Protein AF-0000000078077604 (afdb_homodimer)

Radius of gyration: 23.92 Å; Cα contacts (8 Å, |Δi|>4): 1154; chains: 2; bounding box: 49×70×61 Å

Secondary structure (DSSP, 8-state):
---EEEPPP-GGGG-S---------EEEEETTEEEEEE-PPTT---S-EEEEE--TT-SSHHHHHHHHHHHHTT-EEEEE-TTTT--HHHH-SSTTT-TT--HHHHHHHHHHHHHHHHHHHHHHHHHHH--STT--EEEEEEGGGHHHHHHHTSTT--EEEEEEES--SEEHHHHHT--S-EEEEEESS-TTS-HHHHHHHHHHHHHTT--EEEEEESS--TTTTTS--TTSHHHHHHHHHHHHHHHHHHHHHHS--/---EEEPPP-GGGG-S---------EEEEETTEEEEEE-PPTT---S-EEEEE--TT-SSHHHHHHHHHHHHTT-EEEEE-TTTT--HHHH-SSTTT-TT--HHHHHHHHHHHHHHHHHHHHHHHHHHH--STT--EEEEEEGGGHHHHHHHTSTT--EEEEEEES--SEEHHHHHT--S-EEEEEESS-TTS-HHHHHHHHHHHHHTT--EEEEEESS--TTTTTS--TTSHHHHHHHHHHHHHHHHHHHHHHS--

InterPro domains:
  IPR002925 Dienelactone hydrolase [PF01738] (33-251)
  IPR029058 Alpha/Beta hydrolase fold [G3DSA:3.40.50.1820] (26-252)
  IPR029058 Alpha/Beta hydrolase fold [SSF53474] (32-252)

Structure (mmCIF, N/CA/C/O backbone):
data_AF-0000000078077604-model_v1
#
loop_
_entity.id
_entity.type
_entity.pdbx_description
1 polymer 'Hydrolase tropI'
#
loop_
_atom_site.group_PDB
_atom_site.id
_atom_site.type_symbol
_atom_site.label_atom_id
_atom_site.label_alt_id
_atom_site.label_comp_id
_atom_site.label_asym_id
_atom_site.label_entity_id
_atom_site.label_seq_id
_atom_site.pdbx_PDB_ins_code
_atom_site.Cartn_x
_atom_site.Cartn_y
_atom_site.Cartn_z
_atom_site.occupancy
_atom_site.B_iso_or_equiv
_atom_site.auth_seq_id
_atom_site.auth_comp_id
_atom_site.auth_asym_id
_atom_site.auth_atom_id
_atom_site.pdbx_PDB_model_num
ATOM 1 N N . MET A 1 1 ? -3.938 4.938 31.797 1 74.88 1 MET A N 1
ATOM 2 C CA . MET A 1 1 ? -2.961 5.715 31.031 1 74.88 1 MET A CA 1
ATOM 3 C C . MET A 1 1 ? -3.166 5.535 29.531 1 74.88 1 MET A C 1
ATOM 5 O O . MET A 1 1 ? -3.479 4.434 29.078 1 74.88 1 MET A O 1
ATOM 9 N N . ASP A 1 2 ? -3.197 6.633 28.812 1 85.81 2 ASP A N 1
ATOM 10 C CA . ASP A 1 2 ? -3.375 6.609 27.359 1 85.81 2 ASP A CA 1
ATOM 11 C C . ASP A 1 2 ? -2.219 5.883 26.688 1 85.81 2 ASP A C 1
ATOM 13 O O . ASP A 1 2 ? -1.064 6.305 26.797 1 85.81 2 ASP A O 1
ATOM 17 N N . LYS A 1 3 ? -2.518 4.719 26.031 1 89.12 3 LYS A N 1
ATOM 18 C CA . LYS A 1 3 ? -1.461 3.914 25.422 1 89.12 3 LYS A CA 1
ATOM 19 C C . LYS A 1 3 ? -0.874 4.613 24.203 1 89.12 3 LYS A C 1
ATOM 21 O O . LYS A 1 3 ? -1.612 5.066 23.328 1 89.12 3 LYS A O 1
ATOM 26 N N . VAL A 1 4 ? 0.49 4.754 24.203 1 92.44 4 VAL A N 1
ATOM 27 C CA . VAL A 1 4 ? 1.219 5.438 23.141 1 92.44 4 VAL A CA 1
ATOM 28 C C . VAL A 1 4 ? 1.353 4.512 21.938 1 92.44 4 VAL A C 1
ATOM 30 O O . VAL A 1 4 ? 1.828 3.383 22.062 1 92.44 4 VAL A O 1
ATOM 33 N N . LEU A 1 5 ? 0.914 4.941 20.812 1 94.38 5 LEU A N 1
ATOM 34 C CA . LEU A 1 5 ? 1.009 4.16 19.594 1 94.38 5 LEU A CA 1
ATOM 35 C C . LEU A 1 5 ? 2.229 4.578 18.781 1 94.38 5 LEU A C 1
ATOM 37 O O . LEU A 1 5 ? 2.824 3.754 18.078 1 94.38 5 LEU A O 1
ATOM 41 N N . ALA A 1 6 ? 2.492 5.82 18.828 1 94.69 6 ALA A N 1
ATOM 42 C CA . ALA A 1 6 ? 3.729 6.336 18.25 1 94.69 6 ALA A CA 1
ATOM 43 C C . ALA A 1 6 ? 4.473 7.227 19.234 1 94.69 6 ALA A C 1
ATOM 45 O O . ALA A 1 6 ? 3.889 8.141 19.828 1 94.69 6 ALA A O 1
ATOM 46 N N . LYS A 1 7 ? 5.711 6.992 19.5 1 91.25 7 LYS A N 1
ATOM 47 C CA . LYS A 1 7 ? 6.531 7.668 20.5 1 91.25 7 LYS A CA 1
ATOM 48 C C . LYS A 1 7 ? 6.797 9.117 20.109 1 91.25 7 LYS A C 1
ATOM 50 O O . LYS A 1 7 ? 6.609 9.5 18.953 1 91.25 7 LYS A O 1
ATOM 55 N N . PRO A 1 8 ? 7.16 9.898 21.125 1 88.06 8 PRO A N 1
ATOM 56 C CA . PRO A 1 8 ? 7.578 11.266 20.797 1 88.06 8 PRO A CA 1
ATOM 57 C C . PRO A 1 8 ? 8.695 11.32 19.766 1 88.06 8 PRO A C 1
ATOM 59 O O . PRO A 1 8 ? 9.547 10.43 19.719 1 88.06 8 PRO A O 1
ATOM 62 N N . ALA A 1 9 ? 8.562 12.305 18.984 1 87.19 9 ALA A N 1
ATOM 63 C CA . ALA A 1 9 ? 9.609 12.492 17.984 1 87.19 9 ALA A CA 1
ATOM 64 C C . ALA A 1 9 ? 10.992 12.438 18.641 1 87.19 9 ALA A C 1
ATOM 66 O O . ALA A 1 9 ? 11.195 12.961 19.734 1 87.19 9 ALA A O 1
ATOM 67 N N . ASP A 1 10 ? 11.883 11.727 18 1 82.81 10 ASP A N 1
ATOM 68 C CA . ASP A 1 10 ? 13.266 11.562 18.453 1 82.81 10 ASP A CA 1
ATOM 69 C C . ASP A 1 10 ? 14.25 11.953 17.359 1 82.81 10 ASP A C 1
ATOM 71 O O . ASP A 1 10 ? 13.859 12.484 16.328 1 82.81 10 ASP 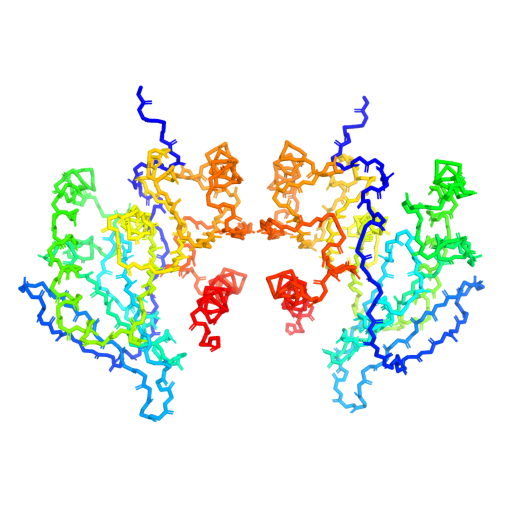A O 1
ATOM 75 N N . LEU A 1 11 ? 15.531 11.797 17.656 1 78.19 11 LEU A N 1
ATOM 76 C CA . LEU A 1 11 ? 16.578 12.273 16.734 1 78.19 11 LEU A CA 1
ATOM 77 C C . LEU A 1 11 ? 16.531 11.508 15.422 1 78.19 11 LEU A C 1
ATOM 79 O O . LEU A 1 11 ? 16.891 12.047 14.375 1 78.19 11 LEU A O 1
ATOM 83 N N . CYS A 1 12 ? 16.016 10.359 15.453 1 76.81 12 CYS A N 1
ATOM 84 C CA . CYS A 1 12 ? 15.977 9.57 14.234 1 76.81 12 CYS A CA 1
ATOM 85 C C . CYS A 1 12 ? 15.023 10.188 13.219 1 76.81 12 CYS A C 1
ATOM 87 O O . CYS A 1 12 ? 15.133 9.93 12.016 1 76.81 12 CYS A O 1
ATOM 89 N N . CYS A 1 13 ? 14.086 11.016 13.75 1 81.44 13 CYS A N 1
ATOM 90 C CA . CYS A 1 13 ? 13.125 11.672 12.867 1 81.44 13 CYS A CA 1
ATOM 91 C C . CYS A 1 13 ? 13.797 12.766 12.039 1 81.44 13 CYS A C 1
ATOM 93 O O . CYS A 1 13 ? 13.227 13.234 11.055 1 81.44 13 CYS A O 1
ATOM 95 N N . LEU A 1 14 ? 14.984 13.031 12.477 1 77.06 14 LEU A N 1
ATOM 96 C CA . LEU A 1 14 ? 15.625 14.195 11.867 1 77.06 14 LEU A CA 1
ATOM 97 C C . LEU A 1 14 ? 16.641 13.766 10.812 1 77.06 14 LEU A C 1
ATOM 99 O O . LEU A 1 14 ? 17.375 14.602 10.266 1 77.06 14 LEU A O 1
ATOM 103 N N . LYS A 1 15 ? 16.578 12.43 10.664 1 77.69 15 LYS A N 1
ATOM 104 C CA . LYS A 1 15 ? 17.406 11.914 9.578 1 77.69 15 LYS A CA 1
ATOM 105 C C . LYS A 1 15 ? 16.734 12.148 8.227 1 77.69 15 LYS A C 1
ATOM 107 O O . LYS A 1 15 ? 15.539 12.422 8.156 1 77.69 15 LYS A O 1
ATOM 112 N N . GLY A 1 16 ? 17.453 12.125 7.137 1 84.62 16 GLY A N 1
ATOM 113 C CA . GLY A 1 16 ? 16.969 12.367 5.785 1 84.62 16 GLY A CA 1
ATOM 114 C C . GLY A 1 16 ? 17.453 13.688 5.215 1 84.62 16 GLY A C 1
ATOM 115 O O . GLY A 1 16 ? 18.188 14.422 5.871 1 84.62 16 GLY A O 1
ATOM 116 N N . GLY A 1 17 ? 17.062 13.969 3.98 1 84.69 17 GLY A N 1
ATOM 117 C CA . GLY A 1 17 ? 17.672 15.133 3.348 1 84.69 17 GLY A CA 1
ATOM 118 C C . GLY A 1 17 ? 16.641 16.109 2.818 1 84.69 17 GLY A C 1
ATOM 119 O O . GLY A 1 17 ? 15.445 15.805 2.76 1 84.69 17 GLY A O 1
ATOM 120 N N . PHE A 1 18 ? 17.109 17.297 2.533 1 88.19 18 PHE A N 1
ATOM 121 C CA . PHE A 1 18 ? 16.328 18.312 1.819 1 88.19 18 PHE A CA 1
ATOM 122 C C . PHE A 1 18 ? 16.391 18.062 0.316 1 88.19 18 PHE A C 1
ATOM 124 O O . PHE A 1 18 ? 17.438 17.703 -0.224 1 88.19 18 PHE A O 1
ATOM 131 N N . HIS A 1 19 ? 15.281 18.203 -0.287 1 90.88 19 HIS A N 1
ATOM 132 C CA . HIS A 1 19 ? 15.172 18.016 -1.729 1 90.88 19 HIS A CA 1
ATOM 133 C C . HIS A 1 19 ? 15.398 19.328 -2.473 1 90.88 19 HIS A C 1
ATOM 135 O O . HIS A 1 19 ? 15.477 20.391 -1.855 1 90.88 19 HIS A O 1
ATOM 141 N N . THR A 1 20 ? 15.586 19.141 -3.787 1 91 20 THR A N 1
ATOM 142 C CA . THR A 1 20 ? 15.773 20.297 -4.637 1 91 20 THR A CA 1
ATOM 143 C C . THR A 1 20 ? 14.586 20.484 -5.582 1 91 20 THR A C 1
ATOM 145 O O . THR A 1 20 ? 13.922 19.5 -5.945 1 91 20 THR A O 1
ATOM 148 N N . GLY A 1 21 ? 14.156 21.672 -5.805 1 92.44 21 GLY A N 1
ATOM 149 C CA . GLY A 1 21 ? 13.062 22.031 -6.695 1 92.44 21 GLY A CA 1
ATOM 150 C C . GLY A 1 21 ? 12.57 23.453 -6.473 1 92.44 21 GLY A C 1
ATOM 151 O O . GLY A 1 21 ? 12.977 24.109 -5.516 1 92.44 21 GLY A O 1
ATOM 152 N N . GLU A 1 22 ? 11.891 23.953 -7.402 1 95.19 22 GLU A N 1
ATOM 153 C CA . GLU A 1 22 ? 11.328 25.297 -7.27 1 95.19 22 GLU A CA 1
ATOM 154 C C . GLU A 1 22 ? 9.875 25.25 -6.789 1 95.19 22 GLU A C 1
ATOM 156 O O . GLU A 1 22 ? 9 24.75 -7.496 1 95.19 22 GLU A O 1
ATOM 161 N N . ALA A 1 23 ? 9.727 25.688 -5.598 1 96.94 23 ALA A N 1
ATOM 162 C CA . ALA A 1 23 ? 8.359 25.781 -5.078 1 96.94 23 ALA A CA 1
ATOM 163 C C . ALA A 1 23 ? 7.539 26.781 -5.867 1 96.94 23 ALA A C 1
ATOM 165 O O . ALA A 1 23 ? 8.039 27.859 -6.238 1 96.94 23 ALA A O 1
ATOM 166 N N . THR A 1 24 ? 6.281 26.469 -6.117 1 97.31 24 THR A N 1
ATOM 167 C CA . THR A 1 24 ? 5.469 27.312 -6.984 1 97.31 24 THR A CA 1
ATOM 168 C C . THR A 1 24 ? 4.359 28 -6.188 1 97.31 24 THR A C 1
ATOM 170 O O . THR A 1 24 ? 3.736 28.938 -6.668 1 97.31 24 THR A O 1
ATOM 173 N N . GLY A 1 25 ? 4.141 27.547 -4.98 1 98.19 25 GLY A N 1
ATOM 174 C CA . GLY A 1 25 ? 3.139 28.188 -4.133 1 98.19 25 GLY A CA 1
ATOM 175 C C . GLY A 1 25 ? 3.619 29.469 -3.496 1 98.19 25 GLY A C 1
ATOM 176 O O . GLY A 1 25 ? 4.582 30.078 -3.967 1 98.19 25 GLY A O 1
ATOM 177 N N . SER A 1 26 ? 2.803 29.984 -2.533 1 98.31 26 SER A N 1
ATOM 178 C CA . SER A 1 26 ? 3.152 31.219 -1.844 1 98.31 26 SER A CA 1
ATOM 179 C C . SER A 1 26 ? 2.756 31.172 -0.372 1 98.31 26 SER A C 1
ATOM 181 O O . SER A 1 26 ? 1.899 30.375 0.016 1 98.31 26 SER A O 1
ATOM 183 N N . ILE A 1 27 ? 3.43 31.969 0.385 1 98.31 27 ILE A N 1
ATOM 184 C CA . ILE A 1 27 ? 3.105 32.062 1.804 1 98.31 27 ILE A CA 1
ATOM 185 C C . ILE A 1 27 ? 2.17 33.25 2.043 1 98.31 27 ILE A C 1
ATOM 187 O O . ILE A 1 27 ? 2.41 34.344 1.543 1 98.31 27 ILE A O 1
ATOM 191 N N . THR A 1 28 ? 1.105 33.031 2.697 1 98.31 28 THR A N 1
ATOM 192 C CA . THR A 1 28 ? 0.197 34.094 3.176 1 98.31 28 THR A CA 1
ATOM 193 C C . THR A 1 28 ? -0.134 33.875 4.648 1 98.31 28 THR A C 1
ATOM 195 O O . THR A 1 28 ? 0.277 32.875 5.25 1 98.31 28 THR A O 1
ATOM 198 N N . GLN A 1 29 ? -0.763 34.812 5.227 1 98.19 29 GLN A N 1
ATOM 199 C CA . GLN A 1 29 ? -1.175 34.688 6.621 1 98.19 29 GLN A CA 1
ATOM 200 C C . GLN A 1 29 ? -2.66 34.344 6.727 1 98.19 29 GLN A C 1
ATOM 202 O O . GLN A 1 29 ? -3.492 35 6.082 1 98.19 29 GLN A O 1
ATOM 207 N N . ILE A 1 30 ? -2.969 33.344 7.414 1 98.31 30 ILE A N 1
ATOM 208 C CA . ILE A 1 30 ? -4.332 33 7.816 1 98.31 30 ILE A CA 1
ATOM 209 C C . ILE A 1 30 ? -4.422 32.969 9.344 1 98.31 30 ILE A C 1
ATOM 211 O O . ILE A 1 30 ? -3.797 32.125 9.992 1 98.31 30 ILE A O 1
ATOM 215 N N . ASP A 1 31 ? -5.125 33.938 9.914 1 97.5 31 ASP A N 1
ATOM 216 C CA . ASP A 1 31 ? -5.215 34.125 11.359 1 97.5 31 ASP A CA 1
ATOM 217 C C . ASP A 1 31 ? -3.836 34.344 11.977 1 97.5 31 ASP A C 1
ATOM 219 O O . ASP A 1 31 ? -3.527 33.812 13.039 1 97.5 31 ASP A O 1
ATOM 223 N N . GLY A 1 32 ? -3.064 35 11.289 1 97.94 32 GLY A N 1
ATOM 224 C CA . GLY A 1 32 ? -1.745 35.375 11.781 1 97.94 32 GLY A CA 1
ATOM 225 C C . GLY A 1 32 ? -0.739 34.25 11.688 1 97.94 32 GLY A C 1
ATOM 226 O O . GLY A 1 32 ? 0.368 34.344 12.219 1 97.94 32 GLY A O 1
ATOM 227 N N . ILE A 1 33 ? -1.092 33.188 11.047 1 98.69 33 ILE A N 1
ATOM 228 C CA . ILE A 1 33 ? -0.204 32.031 10.938 1 98.69 33 ILE A CA 1
ATOM 229 C C . ILE A 1 33 ? 0.25 31.875 9.484 1 98.69 33 ILE A C 1
ATOM 231 O O . ILE A 1 33 ? -0.572 31.875 8.562 1 98.69 33 ILE A O 1
ATOM 235 N N . ASP A 1 34 ? 1.567 31.812 9.312 1 98.75 34 ASP A N 1
ATOM 236 C CA . ASP A 1 34 ? 2.088 31.578 7.969 1 98.75 34 ASP A CA 1
ATOM 237 C C . ASP A 1 34 ? 1.495 30.297 7.367 1 98.75 34 ASP A C 1
ATOM 239 O O . ASP A 1 34 ? 1.473 29.25 8.016 1 98.75 34 ASP A O 1
ATOM 243 N N . THR A 1 35 ? 0.914 30.453 6.18 1 98.88 35 THR A N 1
ATOM 244 C CA . THR A 1 35 ? 0.283 29.375 5.441 1 98.88 35 THR A CA 1
ATOM 245 C C . THR A 1 35 ? 0.824 29.297 4.016 1 98.88 35 THR A C 1
ATOM 247 O O . THR A 1 35 ? 0.789 30.297 3.283 1 98.88 35 THR A O 1
ATOM 250 N N . TYR A 1 36 ? 1.47 28.172 3.703 1 98.88 36 TYR A N 1
ATOM 251 C CA . TYR A 1 36 ? 1.815 27.953 2.303 1 98.88 36 TYR A CA 1
ATOM 252 C C . TYR A 1 36 ? 0.59 27.531 1.495 1 98.88 36 TYR A C 1
ATOM 254 O O . TYR A 1 36 ? -0.157 26.641 1.899 1 98.88 36 TYR A O 1
ATOM 262 N N . VAL A 1 37 ? 0.345 28.234 0.448 1 98.88 37 VAL A N 1
ATOM 263 C CA . VAL A 1 37 ? -0.807 27.969 -0.409 1 98.88 37 VAL A CA 1
ATOM 264 C C . VAL A 1 37 ? -0.334 27.484 -1.777 1 98.88 37 VAL A C 1
ATOM 266 O O . VAL A 1 37 ? 0.361 28.203 -2.494 1 98.88 37 VAL A O 1
ATOM 269 N N . ALA A 1 38 ? -0.601 26.25 -2.115 1 98.88 38 ALA A N 1
ATOM 270 C CA . ALA A 1 38 ? -0.366 25.688 -3.438 1 98.88 38 ALA A CA 1
ATOM 271 C C . ALA A 1 38 ? -1.678 25.5 -4.195 1 98.88 38 ALA A C 1
ATOM 273 O O . ALA A 1 38 ? -2.576 24.797 -3.73 1 98.88 38 ALA A O 1
ATOM 274 N N . LYS A 1 39 ? -1.771 26.094 -5.332 1 98.56 39 LYS A N 1
ATOM 275 C CA . LYS A 1 39 ? -3.008 26.078 -6.105 1 98.56 39 LYS A CA 1
ATOM 276 C C . LYS A 1 39 ? -2.879 25.172 -7.324 1 98.56 39 LYS A C 1
ATOM 278 O O . LYS A 1 39 ? -1.826 25.125 -7.969 1 98.56 39 LYS A O 1
ATOM 283 N N . PRO A 1 40 ? -3.982 24.438 -7.641 1 97.5 40 PRO A N 1
ATOM 284 C CA . PRO A 1 40 ? -3.971 23.703 -8.906 1 97.5 40 PRO A CA 1
ATOM 285 C C . PRO A 1 40 ? -3.846 24.609 -10.117 1 97.5 40 PRO A C 1
ATOM 287 O O . PRO A 1 40 ? -4.109 25.812 -10.023 1 97.5 40 PRO A O 1
ATOM 290 N N . GLN A 1 41 ? -3.316 23.984 -11.156 1 95.69 41 GLN A N 1
ATOM 291 C CA . GLN A 1 41 ? -3.375 24.719 -12.414 1 95.69 41 GLN A CA 1
ATOM 292 C C . GLN A 1 41 ? -4.812 25.094 -12.766 1 95.69 41 GLN A C 1
ATOM 294 O O . GLN A 1 41 ? -5.738 24.312 -12.531 1 95.69 41 GLN A O 1
ATOM 299 N N . PRO A 1 42 ? -4.938 26.312 -13.375 1 96.69 42 PRO A N 1
ATOM 300 C CA . PRO A 1 42 ? -6.293 26.719 -13.75 1 96.69 42 PRO A CA 1
ATOM 301 C C . PRO A 1 42 ? -6.996 25.672 -14.617 1 96.69 42 PRO A C 1
ATOM 303 O O . PRO A 1 42 ? -6.418 25.188 -15.594 1 96.69 42 PRO A O 1
ATOM 306 N N . GLY A 1 43 ? -8.125 25.312 -14.289 1 96.81 43 GLY A N 1
ATOM 307 C CA . GLY A 1 43 ? -8.914 24.375 -15.07 1 96.81 43 GLY A CA 1
ATOM 308 C C . GLY A 1 43 ? -8.758 22.938 -14.609 1 96.81 43 GLY A C 1
ATOM 309 O O . GLY A 1 43 ? -9.469 22.047 -15.078 1 96.81 43 GLY A O 1
ATOM 310 N N . THR A 1 44 ? -7.898 22.625 -13.609 1 97 44 THR A N 1
ATOM 311 C CA . THR A 1 44 ? -7.656 21.266 -13.156 1 97 44 THR A CA 1
ATOM 312 C C . THR A 1 44 ? -8.133 21.078 -11.719 1 97 44 THR A C 1
ATOM 314 O O . THR A 1 44 ? -7.945 20 -11.133 1 97 44 THR A O 1
ATOM 317 N N . GLU A 1 45 ? -8.805 22.141 -11.219 1 96.5 45 GLU A N 1
ATOM 318 C CA . GLU A 1 45 ? -9.258 22.109 -9.836 1 96.5 45 GLU A CA 1
ATOM 319 C C . GLU A 1 45 ? -10.336 21.047 -9.625 1 96.5 45 GLU A C 1
ATOM 321 O O . GLU A 1 45 ? -11.227 20.891 -10.461 1 96.5 45 GLU A O 1
ATOM 326 N N . ASN A 1 46 ? -10.172 20.297 -8.539 1 96.56 46 ASN A N 1
ATOM 327 C CA . ASN A 1 46 ? -11.203 19.312 -8.234 1 96.56 46 ASN A CA 1
ATOM 328 C C . ASN A 1 46 ? -12.219 19.859 -7.234 1 96.56 46 ASN A C 1
ATOM 330 O O . ASN A 1 46 ? -13.18 19.172 -6.883 1 96.56 46 ASN A O 1
ATOM 334 N N . GLY A 1 47 ? -11.961 21.094 -6.688 1 96.25 47 GLY A N 1
ATOM 335 C CA . GLY A 1 47 ? -12.914 21.766 -5.828 1 96.25 47 GLY A CA 1
ATOM 336 C C . GLY A 1 47 ? -12.727 21.453 -4.355 1 96.25 47 GLY A C 1
ATOM 337 O O . GLY A 1 47 ? -13.445 21.984 -3.504 1 96.25 47 GLY A O 1
ATOM 338 N N . ASN A 1 48 ? -11.719 20.609 -4.008 1 97.94 48 ASN A N 1
ATOM 339 C CA . ASN A 1 48 ? -11.469 20.203 -2.629 1 97.94 48 ASN A CA 1
ATOM 340 C C . ASN A 1 48 ? -10.234 20.891 -2.055 1 97.94 48 ASN A C 1
ATOM 342 O O . ASN A 1 48 ? -9.406 21.406 -2.803 1 97.94 48 ASN A O 1
ATOM 346 N N . VAL A 1 49 ? -10.172 20.984 -0.753 1 98.75 49 VAL A N 1
ATOM 347 C CA . VAL A 1 49 ? -9.047 21.609 -0.059 1 98.75 49 VAL A CA 1
ATOM 348 C C . VAL A 1 49 ? -8.289 20.547 0.738 1 98.75 49 VAL A C 1
ATOM 350 O O . VAL A 1 49 ? -8.891 19.734 1.436 1 98.75 49 VAL A O 1
ATOM 353 N N . LEU A 1 50 ? -7.016 20.5 0.563 1 98.94 50 LEU A N 1
ATOM 354 C CA . LEU A 1 50 ? -6.145 19.594 1.313 1 98.94 50 LEU A CA 1
ATOM 355 C C . LEU A 1 50 ? -5.324 20.375 2.34 1 98.94 50 LEU A C 1
ATOM 357 O O . LEU A 1 50 ? -4.617 21.328 1.991 1 98.94 50 LEU A O 1
ATOM 361 N N . LEU A 1 51 ? -5.473 20.016 3.605 1 98.94 51 LEU A N 1
ATOM 362 C CA . LEU A 1 51 ? -4.672 20.578 4.688 1 98.94 51 LEU A CA 1
ATOM 363 C C . LEU A 1 51 ? -3.436 19.719 4.949 1 98.94 51 LEU A C 1
ATOM 365 O O . LEU A 1 51 ? -3.541 18.516 5.156 1 98.94 51 LEU A O 1
ATOM 369 N N . LEU A 1 52 ? -2.309 20.328 4.887 1 98.94 52 LEU A N 1
ATOM 370 C CA . LEU A 1 52 ? -1.075 19.594 5.168 1 98.94 52 LEU A CA 1
ATOM 371 C C . LEU A 1 52 ? -0.493 20.016 6.512 1 98.94 52 LEU A C 1
ATOM 373 O O . LEU A 1 52 ? -0.275 21.203 6.754 1 98.94 52 LEU A O 1
ATOM 377 N N . PHE A 1 53 ? -0.311 19.047 7.398 1 98.94 53 PHE A N 1
ATOM 378 C CA . PHE A 1 53 ? 0.359 19.203 8.688 1 98.94 53 PHE A CA 1
ATOM 379 C C . PHE A 1 53 ? 1.781 18.656 8.625 1 98.94 53 PHE A C 1
ATOM 381 O O . PHE A 1 53 ? 1.986 17.438 8.586 1 98.94 53 PHE A O 1
ATOM 388 N N . PRO A 1 54 ? 2.758 19.562 8.641 1 98.38 54 PRO A N 1
ATOM 389 C CA . PRO A 1 54 ? 4.129 19.141 8.359 1 98.38 54 PRO A CA 1
ATOM 390 C C . PRO A 1 54 ? 4.785 18.422 9.539 1 98.38 54 PRO A C 1
ATOM 392 O O . PRO A 1 54 ? 4.238 18.406 10.641 1 98.38 54 PRO A O 1
ATOM 395 N N . ASP A 1 55 ? 5.93 17.766 9.266 1 97.19 55 ASP A N 1
ATOM 396 C CA . ASP A 1 55 ? 6.77 17.188 10.305 1 97.19 55 ASP A CA 1
ATOM 397 C C . ASP A 1 55 ? 7.477 18.266 11.117 1 97.19 55 ASP A C 1
ATOM 399 O O . ASP A 1 55 ? 7.152 19.453 11 1 97.19 55 ASP A O 1
ATOM 403 N N . ALA A 1 56 ? 8.422 17.906 11.969 1 95.94 56 ALA A N 1
ATOM 404 C CA . ALA A 1 56 ? 9.07 18.828 12.906 1 95.94 56 ALA A CA 1
ATOM 405 C C . ALA A 1 56 ? 9.867 19.891 12.172 1 95.94 56 ALA A C 1
ATOM 407 O O . ALA A 1 56 ? 10.18 20.938 12.742 1 95.94 56 ALA A O 1
ATOM 408 N N . PHE A 1 57 ? 10.195 19.609 10.906 1 95.88 57 PHE A N 1
ATOM 409 C CA . PHE A 1 57 ? 10.977 20.562 10.133 1 95.88 57 PHE A CA 1
ATOM 410 C C . PHE A 1 57 ? 10.102 21.703 9.625 1 95.88 57 PHE A C 1
ATOM 412 O O . PHE A 1 57 ? 10.609 22.75 9.188 1 95.88 57 PHE A O 1
ATOM 419 N N . GLY A 1 58 ? 8.789 21.578 9.719 1 96.69 58 GLY A N 1
ATOM 420 C CA . GLY A 1 58 ? 7.863 22.656 9.406 1 96.69 58 GLY A CA 1
ATOM 421 C C . GLY A 1 58 ? 7.805 22.984 7.926 1 96.69 58 GLY A C 1
ATOM 422 O O . GLY A 1 58 ? 7.914 22.078 7.086 1 96.69 58 GLY A O 1
ATOM 423 N N . LEU A 1 59 ? 7.426 24.234 7.637 1 97.25 59 LEU A N 1
ATOM 424 C CA . LEU A 1 59 ? 7.352 24.719 6.262 1 97.25 59 LEU A CA 1
ATOM 425 C C . LEU A 1 59 ? 8.75 24.953 5.691 1 97.25 59 LEU A C 1
ATOM 427 O O . LEU A 1 59 ? 9.383 25.969 5.988 1 97.25 59 LEU A O 1
ATOM 431 N N . HIS A 1 60 ? 9.203 24.062 4.984 1 95.12 60 HIS A N 1
ATOM 432 C CA . HIS A 1 60 ? 10.461 24.125 4.254 1 95.12 60 HIS A CA 1
ATOM 433 C C . HIS A 1 60 ? 10.336 23.5 2.867 1 95.12 60 HIS A C 1
ATOM 435 O O . HIS A 1 60 ? 9.25 23.078 2.477 1 95.12 60 HIS A O 1
ATOM 441 N N . VAL A 1 61 ? 11.375 23.406 2.121 1 96.19 61 VAL A N 1
ATOM 442 C CA . VAL A 1 61 ? 11.336 23.109 0.692 1 96.19 61 VAL A CA 1
ATOM 443 C C . VAL A 1 61 ? 10.656 21.766 0.457 1 96.19 61 VAL A C 1
ATOM 445 O O . VAL A 1 61 ? 9.844 21.625 -0.459 1 96.19 61 VAL A O 1
ATOM 448 N N . ASN A 1 62 ? 10.945 20.719 1.285 1 96.81 62 ASN A N 1
ATOM 449 C CA . ASN A 1 62 ? 10.305 19.422 1.096 1 96.81 62 ASN A CA 1
ATOM 450 C C . ASN A 1 62 ? 8.789 19.531 1.204 1 96.81 62 ASN A C 1
ATOM 452 O O . ASN A 1 62 ? 8.062 18.953 0.39 1 96.81 62 ASN A O 1
ATOM 456 N N . SER A 1 63 ? 8.32 20.266 2.242 1 97.25 63 SER A N 1
ATOM 457 C CA . SER A 1 63 ? 6.883 20.438 2.404 1 97.25 63 SER A CA 1
ATOM 458 C C . SER A 1 63 ? 6.289 21.234 1.253 1 97.25 63 SER A C 1
ATOM 460 O O . SER A 1 63 ? 5.184 20.953 0.79 1 97.25 63 SER A O 1
ATOM 462 N N . PHE A 1 64 ? 7.035 22.266 0.763 1 98.44 64 PHE A N 1
ATOM 463 C CA . PHE A 1 64 ? 6.559 23.062 -0.354 1 98.44 64 PHE A CA 1
ATOM 464 C C . PHE A 1 64 ? 6.359 22.203 -1.597 1 98.44 64 PHE A C 1
ATOM 466 O O . PHE A 1 64 ? 5.289 22.219 -2.205 1 98.44 64 PHE A O 1
ATOM 473 N N . LEU A 1 65 ? 7.398 21.453 -1.877 1 98.06 65 LEU A N 1
ATOM 474 C CA . LEU A 1 65 ? 7.352 20.609 -3.072 1 98.06 65 LEU A CA 1
ATOM 475 C C . LEU A 1 65 ? 6.234 19.578 -2.973 1 98.06 65 LEU A C 1
ATOM 477 O O . LEU A 1 65 ? 5.562 19.297 -3.965 1 98.06 65 LEU A O 1
ATOM 481 N N . MET A 1 66 ? 6.039 19.047 -1.814 1 98.25 66 MET A N 1
ATOM 482 C CA . MET A 1 66 ? 4.977 18.078 -1.593 1 98.25 66 MET A CA 1
ATOM 483 C C . MET A 1 66 ? 3.604 18.719 -1.79 1 98.25 66 MET A C 1
ATOM 485 O O . MET A 1 66 ? 2.738 18.141 -2.455 1 98.25 66 MET A O 1
ATOM 489 N N . MET A 1 67 ? 3.402 19.875 -1.253 1 98.75 67 MET A N 1
ATOM 490 C CA . MET A 1 67 ? 2.125 20.562 -1.388 1 98.75 67 MET A CA 1
ATOM 491 C C . MET A 1 67 ? 1.873 20.969 -2.838 1 98.75 67 MET A C 1
ATOM 493 O O . MET A 1 67 ? 0.743 20.875 -3.322 1 98.75 67 MET A O 1
ATOM 497 N N . ASP A 1 68 ? 2.926 21.406 -3.521 1 98.69 68 ASP A N 1
ATOM 498 C CA . ASP A 1 68 ? 2.801 21.703 -4.945 1 98.69 68 ASP A CA 1
ATOM 499 C C . ASP A 1 68 ? 2.389 20.469 -5.734 1 98.69 68 ASP A C 1
ATOM 501 O O . ASP A 1 68 ? 1.604 20.562 -6.68 1 98.69 68 ASP A O 1
ATOM 505 N N . ALA A 1 69 ? 2.934 19.312 -5.359 1 98.56 69 ALA A N 1
ATOM 506 C CA . ALA A 1 69 ? 2.576 18.062 -6.027 1 98.56 69 ALA A CA 1
ATOM 507 C C . ALA A 1 69 ? 1.103 17.734 -5.812 1 98.56 69 ALA A C 1
ATOM 509 O O . ALA A 1 69 ? 0.414 17.312 -6.746 1 98.56 69 ALA A O 1
ATOM 510 N N . PHE A 1 70 ? 0.592 17.906 -4.586 1 98.75 70 PHE A N 1
ATOM 511 C CA . PHE A 1 70 ? -0.829 17.688 -4.336 1 98.75 70 PHE A CA 1
ATOM 512 C C . PHE A 1 70 ? -1.672 18.656 -5.164 1 98.75 70 PHE A C 1
ATOM 514 O O . PHE A 1 70 ? -2.729 18.281 -5.676 1 98.75 70 PHE A O 1
ATOM 521 N N . ALA A 1 71 ? -1.215 19.891 -5.238 1 98.69 71 ALA A N 1
ATOM 522 C CA . ALA A 1 71 ? -1.93 20.891 -6.027 1 98.69 71 ALA A CA 1
ATOM 523 C C . ALA A 1 71 ? -1.98 20.5 -7.5 1 98.69 71 ALA A C 1
ATOM 525 O O . ALA A 1 71 ? -2.996 20.703 -8.172 1 98.69 71 ALA A O 1
ATOM 526 N N . GLU A 1 72 ? -0.86 19.938 -8 1 98.19 72 GLU A N 1
ATOM 527 C CA . GLU A 1 72 ? -0.824 19.453 -9.375 1 98.19 72 GLU A CA 1
ATOM 528 C C . GLU A 1 72 ? -1.857 18.359 -9.602 1 98.19 72 GLU A C 1
ATOM 530 O O . GLU A 1 72 ? -2.281 18.125 -10.734 1 98.19 72 GLU A O 1
ATOM 535 N N . CYS A 1 73 ? -2.26 17.734 -8.547 1 98.38 73 CYS A N 1
ATOM 536 C CA . CYS A 1 73 ? -3.273 16.688 -8.625 1 98.38 73 CYS A CA 1
ATOM 537 C C . CYS A 1 73 ? -4.672 17.266 -8.453 1 98.38 73 CYS A C 1
ATOM 539 O O . CYS A 1 73 ? -5.648 16.531 -8.344 1 98.38 73 CYS A O 1
ATOM 541 N N . GLY A 1 74 ? -4.836 18.547 -8.336 1 97.94 74 GLY A N 1
ATOM 542 C CA . GLY A 1 74 ? -6.133 19.203 -8.391 1 97.94 74 GLY A CA 1
ATOM 543 C C . GLY A 1 74 ? -6.586 19.75 -7.051 1 97.94 74 GLY A C 1
ATOM 544 O O . GLY A 1 74 ? -7.645 20.375 -6.953 1 97.94 74 GLY A O 1
ATOM 545 N N . TYR A 1 75 ? -5.828 19.578 -5.992 1 98.62 75 TYR A N 1
ATOM 546 C CA . TYR A 1 75 ? -6.227 19.984 -4.648 1 98.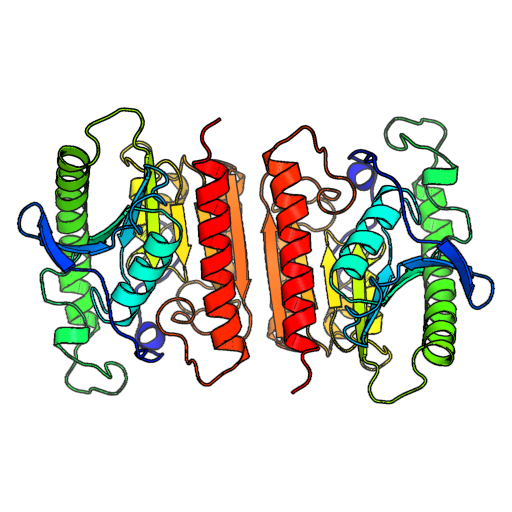62 75 TYR A CA 1
ATOM 547 C C . TYR A 1 75 ? -5.684 21.375 -4.316 1 98.62 75 TYR A C 1
ATOM 549 O O . TYR A 1 75 ? -4.477 21.609 -4.398 1 98.62 75 TYR A O 1
ATOM 557 N N . LEU A 1 76 ? -6.555 22.281 -3.982 1 98.69 76 LEU A N 1
ATOM 558 C CA . LEU A 1 76 ? -6.031 23.422 -3.252 1 98.69 76 LEU A CA 1
ATOM 559 C C . LEU A 1 76 ? -5.402 23 -1.932 1 98.69 76 LEU A C 1
ATOM 561 O O . LEU A 1 76 ? -6.094 22.484 -1.048 1 98.69 76 LEU A O 1
ATOM 565 N N . THR A 1 77 ? -4.094 23.188 -1.827 1 98.94 77 THR A N 1
ATOM 566 C CA . THR A 1 77 ? -3.381 22.625 -0.682 1 98.94 77 THR A CA 1
ATOM 567 C C . THR A 1 77 ? -2.842 23.734 0.211 1 98.94 77 THR A C 1
ATOM 569 O O . THR A 1 77 ? -2.162 24.656 -0.267 1 98.94 77 THR A O 1
ATOM 572 N N . LEU A 1 78 ? -3.186 23.703 1.485 1 98.94 78 LEU A N 1
ATOM 573 C CA . LEU A 1 78 ? -2.758 24.672 2.49 1 98.94 78 LEU A CA 1
ATOM 574 C C . LEU A 1 78 ? -1.904 24 3.561 1 98.94 78 LEU A C 1
ATOM 576 O O . LEU A 1 78 ? -2.32 23.016 4.164 1 98.94 78 LEU A O 1
ATOM 580 N N . GLY A 1 79 ? -0.711 24.469 3.752 1 98.88 79 GLY A N 1
ATOM 581 C CA . GLY A 1 79 ? 0.173 23.969 4.793 1 98.88 79 GLY A CA 1
ATOM 582 C C . GLY A 1 79 ? 0.371 24.953 5.93 1 98.88 79 GLY A C 1
ATOM 583 O O . GLY A 1 79 ? 0.602 26.141 5.695 1 98.88 79 GLY A O 1
ATOM 584 N N . VAL A 1 80 ? 0.412 24.484 7.137 1 98.94 80 VAL A N 1
ATOM 585 C CA . VAL A 1 80 ? 0.389 25.359 8.312 1 98.94 80 VAL A CA 1
ATOM 586 C C . VAL A 1 80 ? 1.792 25.453 8.906 1 98.94 80 VAL A C 1
ATOM 588 O O . VAL A 1 80 ? 2.521 24.469 8.969 1 98.94 80 VAL A O 1
ATOM 591 N N . ASP A 1 81 ? 2.176 26.656 9.297 1 98.75 81 ASP A N 1
ATOM 592 C CA . ASP A 1 81 ? 3.307 26.828 10.203 1 98.75 81 ASP A CA 1
ATOM 593 C C . ASP A 1 81 ? 2.846 26.875 11.656 1 98.75 81 ASP A C 1
ATOM 595 O O . ASP A 1 81 ? 2.895 27.922 12.289 1 98.75 81 ASP A O 1
ATOM 599 N N . TYR A 1 82 ? 2.602 25.688 12.211 1 98.56 82 TYR A N 1
ATOM 600 C CA . TYR A 1 82 ? 2.068 25.703 13.57 1 98.56 82 TYR A CA 1
ATOM 601 C C . TYR A 1 82 ? 3.193 25.766 14.594 1 98.56 82 TYR A C 1
ATOM 603 O O . TYR A 1 82 ? 2.947 25.688 15.797 1 98.56 82 TYR A O 1
ATOM 611 N N . PHE A 1 83 ? 4.426 25.953 14.133 1 98.38 83 PHE A N 1
ATOM 612 C CA . PHE A 1 83 ? 5.539 26.25 15.023 1 98.38 83 PHE A CA 1
ATOM 613 C C . PHE A 1 83 ? 5.766 27.75 15.117 1 98.38 83 PHE A C 1
ATOM 615 O O . PHE A 1 83 ? 6.625 28.219 15.867 1 98.38 83 PHE A O 1
ATOM 622 N N . LEU A 1 84 ? 5.059 28.547 14.305 1 97.88 84 LEU A N 1
ATOM 623 C CA . LEU A 1 84 ? 5.062 30 14.328 1 97.88 84 LEU A CA 1
ATOM 624 C C . LEU A 1 84 ? 6.469 30.547 14.117 1 97.88 84 LEU A C 1
ATOM 626 O O . LEU A 1 84 ? 6.949 31.375 14.898 1 97.88 84 LEU A O 1
ATOM 630 N N . GLY A 1 85 ? 7.07 30.016 13.125 1 97.19 85 GLY A N 1
ATOM 631 C CA . GLY A 1 85 ? 8.391 30.484 12.727 1 97.19 85 GLY A CA 1
ATOM 632 C C . GLY A 1 85 ? 9.516 29.812 13.484 1 97.19 85 GLY A C 1
ATOM 633 O O . GLY A 1 85 ? 10.688 30.156 13.297 1 97.19 85 GLY A O 1
ATOM 634 N N . ASP A 1 86 ? 9.188 28.844 14.297 1 97.88 86 ASP A N 1
ATOM 635 C CA . ASP A 1 86 ? 10.203 28.25 15.164 1 97.88 86 ASP A CA 1
ATOM 636 C C . ASP A 1 86 ? 10.328 26.75 14.914 1 97.88 86 ASP A C 1
ATOM 638 O O . ASP A 1 86 ? 10.445 25.953 15.859 1 97.88 86 ASP A O 1
ATOM 642 N N . ALA A 1 87 ? 10.234 26.328 13.625 1 97.25 87 ALA A N 1
ATOM 643 C CA . ALA A 1 87 ? 10.445 24.922 13.281 1 97.25 87 ALA A CA 1
ATOM 644 C C . ALA A 1 87 ? 11.906 24.516 13.461 1 97.25 87 ALA A C 1
ATOM 646 O O . ALA A 1 87 ? 12.773 25.375 13.648 1 97.25 87 ALA A O 1
ATOM 647 N N . VAL A 1 88 ? 12.211 23.25 13.43 1 95.06 88 VAL A N 1
ATOM 648 C CA . VAL A 1 88 ? 13.555 22.719 13.625 1 95.06 88 VAL A CA 1
ATOM 649 C C . VAL A 1 88 ? 14.523 23.375 12.648 1 95.06 88 VAL A C 1
ATOM 651 O O . VAL A 1 88 ? 15.68 23.641 12.992 1 95.06 88 VAL A O 1
ATOM 654 N N . THR A 1 89 ? 14.023 23.734 11.461 1 93.25 89 THR A N 1
ATOM 655 C CA . THR A 1 89 ? 14.867 24.312 10.422 1 93.25 89 THR A CA 1
ATOM 656 C C . THR A 1 89 ? 15.406 25.672 10.859 1 93.25 89 THR A C 1
ATOM 658 O O . THR A 1 89 ? 16.422 26.141 10.336 1 93.25 89 THR A O 1
ATOM 661 N N . LYS A 1 90 ? 14.719 26.359 11.711 1 94 90 LYS A N 1
ATOM 662 C CA . LYS A 1 90 ? 15.172 27.641 12.234 1 94 90 LYS A CA 1
ATOM 663 C C . LYS A 1 90 ? 16.438 27.484 13.078 1 94 90 LYS A C 1
ATOM 665 O O . LYS A 1 90 ? 17.219 28.422 13.227 1 94 90 LYS A O 1
ATOM 670 N N . HIS A 1 91 ? 16.609 26.344 13.539 1 93.19 91 HIS A N 1
ATOM 671 C CA . HIS A 1 91 ? 17.688 26.109 14.5 1 93.19 91 HIS A CA 1
ATOM 672 C C . HIS A 1 91 ? 18.844 25.359 13.867 1 93.19 91 HIS A C 1
ATOM 674 O O . HIS A 1 91 ? 20.016 25.609 14.18 1 93.19 91 HIS A O 1
ATOM 680 N N . SER A 1 92 ? 18.469 24.359 13.047 1 90.25 92 SER A N 1
ATOM 681 C CA . SER A 1 92 ? 19.516 23.531 12.445 1 90.25 92 SER A CA 1
ATOM 682 C C . SER A 1 92 ? 19.016 22.828 11.188 1 90.25 92 SER A C 1
ATOM 684 O O . SER A 1 92 ? 17.875 22.344 11.148 1 90.25 92 SER A O 1
ATOM 686 N N . LEU A 1 93 ? 19.875 22.781 10.25 1 83.94 93 LEU A N 1
ATOM 687 C CA . LEU A 1 93 ? 19.594 21.984 9.062 1 83.94 93 LEU A CA 1
ATOM 688 C C . LEU A 1 93 ? 20.078 20.562 9.234 1 83.94 93 LEU A C 1
ATOM 690 O O . LEU A 1 93 ? 19.703 19.672 8.469 1 83.94 93 LEU A O 1
ATOM 694 N N . THR A 1 94 ? 20.969 20.375 10.219 1 85.44 94 THR A N 1
ATOM 695 C CA . THR A 1 94 ? 21.516 19.062 10.539 1 85.44 94 THR A CA 1
ATOM 696 C C . THR A 1 94 ? 21.328 18.75 12.023 1 85.44 94 THR A C 1
ATOM 698 O O . THR A 1 94 ? 22.297 18.531 12.75 1 85.44 94 THR A O 1
ATOM 701 N N . PRO A 1 95 ? 20.094 18.703 12.406 1 88.44 95 PRO A N 1
ATOM 702 C CA . PRO A 1 95 ? 19.797 18.641 13.836 1 88.44 95 PRO A CA 1
ATOM 703 C C . PRO A 1 95 ? 20.422 17.438 14.531 1 88.44 95 PRO A C 1
ATOM 705 O O . PRO A 1 95 ? 20.688 17.484 15.734 1 88.44 95 PRO A O 1
ATOM 708 N N . LEU A 1 96 ? 20.672 16.375 13.82 1 84.62 96 LEU A N 1
ATOM 709 C CA . LEU A 1 96 ? 21.234 15.164 14.422 1 84.62 96 LEU A CA 1
ATOM 710 C C . LEU A 1 96 ? 22.688 15.359 14.789 1 84.62 96 LEU A C 1
ATOM 712 O O . LEU A 1 96 ? 23.203 14.711 15.711 1 84.62 96 LEU A O 1
ATOM 716 N N . SER A 1 97 ? 23.328 16.203 14.047 1 86.81 97 SER A N 1
ATOM 717 C CA . SER A 1 97 ? 24.766 16.391 14.25 1 86.81 97 SER A CA 1
ATOM 718 C C . SER A 1 97 ? 25.062 17.766 14.836 1 86.81 97 SER A C 1
ATOM 720 O O . SER A 1 97 ? 26.234 18.125 14.992 1 86.81 97 SER A O 1
ATOM 722 N N . ASP A 1 98 ? 24.047 18.547 15.156 1 90.5 98 ASP A N 1
ATOM 723 C CA . ASP A 1 98 ? 24.219 19.875 15.695 1 90.5 98 ASP A CA 1
ATOM 724 C C . ASP A 1 98 ? 24.266 19.859 17.219 1 90.5 98 ASP A C 1
ATOM 726 O O . ASP A 1 98 ? 23.219 19.672 17.875 1 90.5 98 ASP A O 1
ATOM 730 N N . PRO A 1 99 ? 25.391 19.953 17.812 1 90.38 99 PRO A N 1
ATOM 731 C CA . PRO A 1 99 ? 25.484 19.875 19.266 1 90.38 99 PRO A CA 1
ATOM 732 C C . PRO A 1 99 ? 24.781 21.031 19.969 1 90.38 99 PRO A C 1
ATOM 734 O O . PRO A 1 99 ? 24.562 20.969 21.188 1 90.38 99 PRO A O 1
ATOM 737 N N . ASN A 1 100 ? 24.438 22.062 19.297 1 91.31 100 ASN A N 1
ATOM 738 C CA . ASN A 1 100 ? 23.828 23.25 19.922 1 91.31 100 ASN A CA 1
ATOM 739 C C . ASN A 1 100 ? 22.312 23.172 19.875 1 91.31 100 ASN A C 1
ATOM 741 O O . ASN A 1 100 ? 21.625 24.031 20.453 1 91.31 100 ASN A O 1
ATOM 745 N N . PHE A 1 101 ? 21.828 22.266 19.156 1 92.44 101 PHE A N 1
ATOM 746 C CA . PHE A 1 101 ? 20.375 22.156 19.062 1 92.44 101 PHE A CA 1
ATOM 747 C C . PHE A 1 101 ? 19.828 21.234 20.156 1 92.44 101 PHE A C 1
ATOM 749 O O . PHE A 1 101 ? 20.125 20.047 20.172 1 92.44 101 PHE A O 1
ATOM 756 N N . ASP A 1 102 ? 19.047 21.766 21.094 1 92.81 102 ASP A N 1
ATOM 757 C CA . ASP A 1 102 ? 18.375 21 22.141 1 92.81 102 ASP A CA 1
ATOM 758 C C . ASP A 1 102 ? 16.969 20.578 21.688 1 92.81 102 ASP A C 1
ATOM 760 O O . ASP A 1 102 ? 15.984 21.25 22 1 92.81 102 ASP A O 1
ATOM 764 N N . PHE A 1 103 ? 16.891 19.453 21.094 1 92.62 103 PHE A N 1
ATOM 765 C CA . PHE A 1 103 ? 15.648 18.969 20.5 1 92.62 103 PHE A CA 1
ATOM 766 C C . PHE A 1 103 ? 14.586 18.734 21.578 1 92.62 103 PHE A C 1
ATOM 768 O O . PHE A 1 103 ? 13.406 19 21.359 1 92.62 103 PHE A O 1
ATOM 775 N N . GLU A 1 104 ? 15 18.172 22.734 1 92.69 104 GLU A N 1
ATOM 776 C CA . GLU A 1 104 ? 14.047 17.859 23.797 1 92.69 104 GLU A CA 1
ATOM 777 C C . GLU A 1 104 ? 13.352 19.125 24.312 1 92.69 104 GLU A C 1
ATOM 779 O O . GLU A 1 104 ? 12.141 19.125 24.5 1 92.69 104 GLU A O 1
ATOM 784 N N . SER A 1 105 ? 14.109 20.141 24.516 1 95 105 SER A N 1
ATOM 785 C CA . SER A 1 105 ? 13.539 21.406 24.938 1 95 105 SER A CA 1
ATOM 786 C C . SER A 1 105 ? 12.617 21.984 23.875 1 95 105 SER A C 1
ATOM 788 O O . SER A 1 105 ? 11.539 22.484 24.172 1 95 105 SER A O 1
ATOM 790 N N . TRP A 1 106 ? 13.07 21.938 22.656 1 96.19 106 TRP A N 1
ATOM 791 C CA . TRP A 1 106 ? 12.266 22.406 21.531 1 96.19 106 TRP A CA 1
ATOM 792 C C . TRP A 1 106 ? 10.938 21.641 21.469 1 96.19 106 TRP A C 1
ATOM 794 O O . TRP A 1 106 ? 9.875 22.266 21.344 1 96.19 106 TRP A O 1
ATOM 804 N N . LYS A 1 107 ? 11.016 20.359 21.547 1 95.06 107 LYS A N 1
ATOM 805 C CA . LYS A 1 107 ? 9.852 19.484 21.531 1 95.06 107 LYS A CA 1
ATOM 806 C C . LYS A 1 107 ? 8.852 19.859 22.609 1 95.06 107 LYS A C 1
ATOM 808 O O . LYS A 1 107 ? 7.656 20 22.344 1 95.06 107 LYS A O 1
ATOM 813 N N . ASN A 1 108 ? 9.312 20.078 23.797 1 95.5 108 ASN A N 1
ATOM 814 C CA . ASN A 1 108 ? 8.445 20.406 24.922 1 95.5 108 ASN A CA 1
ATOM 815 C C . ASN A 1 108 ? 7.762 21.75 24.719 1 95.5 108 ASN A C 1
ATOM 817 O O . ASN A 1 108 ? 6.602 21.922 25.094 1 95.5 108 ASN A O 1
ATOM 821 N N . LYS A 1 109 ? 8.5 22.625 24.172 1 96.19 109 LYS A N 1
ATOM 822 C CA . LYS A 1 109 ? 7.977 23.969 23.922 1 96.19 109 LYS A CA 1
ATOM 823 C C . LYS A 1 109 ? 6.844 23.922 22.891 1 96.19 109 LYS A C 1
ATOM 825 O O . LYS A 1 109 ? 5.855 24.641 23.016 1 96.19 109 LYS A O 1
ATOM 830 N N . HIS A 1 110 ? 6.93 23.062 21.938 1 96.94 110 HIS A N 1
ATOM 831 C CA . HIS A 1 110 ? 6.07 23.188 20.766 1 96.94 110 HIS A CA 1
ATOM 832 C C . HIS A 1 110 ? 4.945 22.156 20.797 1 96.94 110 HIS A C 1
ATOM 834 O O . HIS A 1 110 ? 3.973 22.266 20.047 1 96.94 110 HIS A O 1
ATOM 840 N N . LEU A 1 111 ? 5.012 21.203 21.688 1 95.75 111 LEU A N 1
ATOM 841 C CA . LEU A 1 111 ? 4.012 20.141 21.688 1 95.75 111 LEU A CA 1
ATOM 842 C C . LEU A 1 111 ? 2.611 20.719 21.875 1 95.75 111 LEU A C 1
ATOM 844 O O . LEU A 1 111 ? 1.767 20.594 20.984 1 95.75 111 LEU A O 1
ATOM 848 N N . HIS A 1 112 ? 2.365 21.406 22.938 1 95.5 112 HIS A N 1
ATOM 849 C CA . HIS A 1 112 ? 1.053 21.984 23.203 1 95.5 112 HIS A CA 1
ATOM 850 C C . HIS A 1 112 ? 0.805 23.219 22.344 1 95.5 112 HIS A C 1
ATOM 852 O O . HIS A 1 112 ? -0.303 23.422 21.828 1 95.5 112 HIS A O 1
ATOM 858 N N . ALA A 1 113 ? 1.819 24.016 22.094 1 97.69 113 ALA A N 1
ATOM 859 C CA . ALA A 1 113 ? 1.688 25.266 21.344 1 97.69 113 ALA A CA 1
ATOM 860 C C . ALA A 1 113 ? 1.236 25 19.906 1 97.69 113 ALA A C 1
ATOM 862 O O . ALA A 1 113 ? 0.419 25.734 19.359 1 97.69 113 ALA A O 1
ATOM 863 N N . SER A 1 114 ? 1.782 23.953 19.359 1 98.12 114 SER A N 1
ATOM 864 C CA . SER A 1 114 ? 1.405 23.656 17.984 1 98.12 114 SER A CA 1
ATOM 865 C C . SER A 1 114 ? -0.044 23.188 17.891 1 98.12 114 SER A C 1
ATOM 867 O O . SER A 1 114 ? -0.712 23.406 16.875 1 98.12 114 SER A O 1
ATOM 869 N N . GLU A 1 115 ? -0.566 22.531 18.906 1 97.56 115 GLU A N 1
ATOM 870 C CA . GLU A 1 115 ? -1.966 22.109 18.938 1 97.56 115 GLU A CA 1
ATOM 871 C C . GLU A 1 115 ? -2.898 23.312 18.922 1 97.56 115 GLU A C 1
ATOM 873 O O . GLU A 1 115 ? -3.883 23.344 18.188 1 97.56 115 GLU A O 1
ATOM 878 N N . GLU A 1 116 ? -2.576 24.25 19.719 1 98.06 116 GLU A N 1
ATOM 879 C CA . GLU A 1 116 ? -3.373 25.469 19.781 1 98.06 116 GLU A CA 1
ATOM 880 C C . GLU A 1 116 ? -3.324 26.234 18.469 1 98.06 116 GLU A C 1
ATOM 882 O O . GLU A 1 116 ? -4.355 26.703 17.969 1 98.06 116 GLU A O 1
ATOM 887 N N . ALA A 1 117 ? -2.146 26.375 17.953 1 98.56 117 ALA A N 1
ATOM 888 C CA . ALA A 1 117 ? -1.975 27.078 16.672 1 98.56 117 ALA A CA 1
ATOM 889 C C . ALA A 1 117 ? -2.74 26.375 15.562 1 98.56 117 ALA A C 1
ATOM 891 O O . ALA A 1 117 ? -3.41 27.031 14.758 1 98.56 117 ALA A O 1
ATOM 892 N N . ALA A 1 118 ? -2.672 25.062 15.523 1 98.62 118 ALA A N 1
ATOM 893 C CA . ALA A 1 118 ? -3.357 24.297 14.492 1 98.62 118 ALA A CA 1
ATOM 894 C C . ALA A 1 118 ? -4.871 24.453 14.594 1 98.62 118 ALA A C 1
ATOM 896 O O . ALA A 1 118 ? -5.559 24.594 13.578 1 98.62 118 ALA A O 1
ATOM 897 N N . ALA A 1 119 ? -5.387 24.438 15.789 1 98.25 119 ALA A N 1
ATOM 898 C CA . ALA A 1 119 ? -6.824 24.562 16 1 98.25 119 ALA A CA 1
ATOM 899 C C . ALA A 1 119 ? -7.348 25.891 15.477 1 98.25 119 ALA A C 1
ATOM 901 O O . ALA A 1 119 ? -8.359 25.938 14.773 1 98.25 119 ALA A O 1
ATOM 902 N N . ARG A 1 120 ? -6.68 26.969 15.805 1 98 120 ARG A N 1
ATOM 903 C CA . ARG A 1 120 ? -7.125 28.281 15.344 1 98 120 ARG A CA 1
ATOM 904 C C . ARG A 1 120 ? -6.965 28.422 13.836 1 98 120 ARG A C 1
ATOM 906 O O . ARG A 1 120 ? -7.812 29 13.164 1 98 120 ARG A O 1
ATOM 913 N N . TRP A 1 121 ? -5.867 27.828 13.344 1 98.81 121 TRP A N 1
ATOM 914 C CA . TRP A 1 121 ? -5.613 27.859 11.906 1 98.81 121 TRP A CA 1
ATOM 915 C C . TRP A 1 121 ? -6.715 27.141 11.141 1 98.81 121 TRP A C 1
ATOM 917 O O . TRP A 1 121 ? -7.254 27.672 10.172 1 98.81 121 TRP A O 1
ATOM 927 N N . VAL A 1 122 ? -7.105 25.953 11.555 1 98.88 122 VAL A N 1
ATOM 928 C CA . VAL A 1 122 ? -8.117 25.172 10.859 1 98.88 122 VAL A CA 1
ATOM 929 C C . VAL A 1 122 ? -9.453 25.906 10.891 1 98.88 122 VAL A C 1
ATOM 931 O O . VAL A 1 122 ? -10.18 25.922 9.891 1 98.88 122 VAL A O 1
ATOM 934 N N . LYS A 1 123 ? -9.789 26.484 12.016 1 98.31 123 LYS A N 1
ATOM 935 C CA . LYS A 1 123 ? -11.016 27.266 12.117 1 98.31 123 LYS A CA 1
ATOM 936 C C . LYS A 1 123 ? -11.031 28.406 11.102 1 98.31 123 LYS A C 1
ATOM 938 O O . LYS A 1 123 ? -12.031 28.609 10.414 1 98.31 123 LYS A O 1
ATOM 943 N N . ALA A 1 124 ? -9.938 29.125 11.008 1 98.75 124 ALA A N 1
ATOM 944 C CA . ALA A 1 124 ? -9.828 30.234 10.078 1 98.75 124 ALA A CA 1
ATOM 945 C C . ALA A 1 124 ? -9.867 29.75 8.633 1 98.75 124 ALA A C 1
ATOM 947 O O . ALA A 1 124 ? -10.492 30.391 7.777 1 98.75 124 ALA A O 1
ATOM 948 N N . VAL A 1 125 ? -9.164 28.656 8.352 1 98.75 125 VAL A N 1
ATOM 949 C CA . VAL A 1 125 ? -9.156 28.078 7.012 1 98.75 125 VAL A CA 1
ATOM 950 C C . VAL A 1 125 ? -10.578 27.703 6.605 1 98.75 125 VAL A C 1
ATOM 952 O O . VAL A 1 125 ? -11.008 27.984 5.484 1 98.75 125 VAL A O 1
ATOM 955 N N . LYS A 1 126 ? -11.273 27.047 7.492 1 98.38 126 LYS A N 1
ATOM 956 C CA . LYS A 1 126 ? -12.656 26.656 7.211 1 98.38 126 LYS A CA 1
ATOM 957 C C . LYS A 1 126 ? -13.516 27.875 6.898 1 98.38 126 LYS A C 1
ATOM 959 O O . LYS A 1 126 ? -14.32 27.844 5.961 1 98.38 126 LYS A O 1
ATOM 964 N N . ALA A 1 127 ? -13.344 28.906 7.656 1 97.62 127 ALA A N 1
ATOM 965 C CA . ALA A 1 127 ? -14.109 30.125 7.445 1 97.62 127 ALA A CA 1
ATOM 966 C C . ALA A 1 127 ? -13.805 30.734 6.086 1 97.62 127 ALA A C 1
ATOM 968 O O . ALA A 1 127 ? -14.703 31.25 5.41 1 97.62 127 ALA A O 1
ATOM 969 N N . GLU A 1 128 ? -12.586 30.672 5.715 1 97.5 128 GLU A N 1
ATOM 970 C CA . GLU A 1 128 ? -12.141 31.344 4.5 1 97.5 128 GLU A CA 1
ATOM 971 C C . GLU A 1 128 ? -12.406 30.484 3.266 1 97.5 128 GLU A C 1
ATOM 973 O O . GLU A 1 128 ? -12.773 31.016 2.209 1 97.5 128 GLU A O 1
ATOM 978 N N . TYR A 1 129 ? -12.234 29.172 3.352 1 96.69 129 TYR A N 1
ATOM 979 C CA . TYR A 1 129 ? -12.227 28.328 2.164 1 96.69 129 TYR A CA 1
ATOM 980 C C . TYR A 1 129 ? -13.438 27.406 2.146 1 96.69 129 TYR A C 1
ATOM 982 O O . TYR A 1 129 ? -13.742 26.797 1.118 1 96.69 129 TYR A O 1
ATOM 990 N N . GLY A 1 130 ? -14.031 27.234 3.271 1 94.56 130 GLY A N 1
ATOM 991 C CA . GLY A 1 130 ? -15.203 26.375 3.371 1 94.56 130 GLY A CA 1
ATOM 992 C C . GLY A 1 130 ? -16.5 27.094 3.115 1 94.56 130 GLY A C 1
ATOM 993 O O . GLY A 1 130 ? -17.469 26.938 3.869 1 94.56 130 GLY A O 1
ATOM 994 N N . THR A 1 131 ? -16.594 27.906 2.08 1 89.56 131 THR A N 1
ATOM 995 C CA . THR A 1 131 ? -17.688 28.844 1.857 1 89.56 131 THR A CA 1
ATOM 996 C C . THR A 1 131 ? -18.875 28.141 1.197 1 89.56 131 THR A C 1
ATOM 998 O O . THR A 1 131 ? -19.953 28.719 1.089 1 89.56 131 THR A O 1
ATOM 1001 N N . SER A 1 132 ? -18.656 27 0.662 1 89.44 132 SER A N 1
ATOM 1002 C CA . SER A 1 132 ? -19.75 26.25 0.065 1 89.44 132 SER A CA 1
ATOM 1003 C C . SER A 1 132 ? -19.766 24.797 0.563 1 89.44 132 SER A C 1
ATOM 1005 O O . SER A 1 132 ? -18.719 24.266 0.964 1 89.44 132 SER A O 1
ATOM 1007 N N . GLU A 1 133 ? -20.938 24.219 0.485 1 87.25 133 GLU A N 1
ATOM 1008 C CA . GLU A 1 133 ? -21.125 22.828 0.91 1 87.25 133 GLU A CA 1
ATOM 1009 C C . GLU A 1 133 ? -20.422 21.875 -0.044 1 87.25 133 GLU A C 1
ATOM 1011 O O . GLU A 1 133 ? -20.188 20.703 0.301 1 87.25 133 GLU A O 1
ATOM 1016 N N . SER A 1 134 ? -20.094 22.391 -1.157 1 91.38 134 SER A N 1
ATOM 1017 C CA . SER A 1 134 ? -19.484 21.531 -2.168 1 91.38 134 SER A CA 1
ATOM 1018 C C . SER A 1 134 ? -18 21.344 -1.9 1 91.38 134 SER A C 1
ATOM 1020 O O . SER A 1 134 ? -17.375 20.422 -2.441 1 91.38 134 SER A O 1
ATOM 1022 N N . VAL A 1 135 ? -17.469 22.219 -1.04 1 95.5 135 VAL A N 1
ATOM 1023 C CA . VAL A 1 135 ? -16.047 22.094 -0.716 1 95.5 135 VAL A CA 1
ATOM 1024 C C . VAL A 1 135 ? -15.852 21.047 0.367 1 95.5 135 VAL A C 1
ATOM 1026 O O . VAL A 1 135 ? -16.438 21.125 1.444 1 95.5 135 VAL A O 1
ATOM 1029 N N . LYS A 1 136 ? -15.078 20.031 0.059 1 97.88 136 LYS A N 1
ATOM 1030 C CA . LYS A 1 136 ? -14.664 19.031 1.042 1 97.88 136 LYS A CA 1
ATOM 1031 C C . LYS A 1 136 ? -13.195 19.203 1.425 1 97.88 136 LYS A C 1
ATOM 1033 O O . LYS A 1 136 ? -12.391 19.688 0.619 1 97.88 136 LYS A O 1
ATOM 1038 N N . PHE A 1 137 ? -12.906 18.875 2.662 1 98.75 137 PHE A N 1
ATOM 1039 C CA . PHE A 1 137 ? -11.547 19.016 3.18 1 98.75 137 PHE A CA 1
ATOM 1040 C C . PHE A 1 137 ? -10.914 17.641 3.379 1 98.75 137 PHE A C 1
ATOM 1042 O O . PHE A 1 137 ? -11.57 16.703 3.834 1 98.75 137 PHE A O 1
ATOM 1049 N N . ALA A 1 138 ? -9.703 17.484 3.002 1 98.94 138 ALA A N 1
ATOM 1050 C CA . ALA A 1 138 ? -8.828 16.359 3.328 1 98.94 138 ALA A CA 1
ATOM 1051 C C . ALA A 1 138 ? -7.645 16.812 4.176 1 98.94 138 ALA A C 1
ATOM 1053 O O . ALA A 1 138 ? -7.301 18 4.195 1 98.94 138 ALA A O 1
ATOM 1054 N N . ALA A 1 139 ? -7.055 15.875 4.91 1 98.94 139 ALA A N 1
ATOM 1055 C CA . ALA A 1 139 ? -5.879 16.172 5.73 1 98.94 139 ALA A CA 1
ATOM 1056 C C . ALA A 1 139 ? -4.754 15.18 5.453 1 98.94 139 ALA A C 1
ATOM 1058 O O . ALA A 1 139 ? -5 13.984 5.293 1 98.94 139 ALA A O 1
ATOM 1059 N N . VAL A 1 140 ? -3.6 15.664 5.402 1 98.94 140 VAL A N 1
ATOM 1060 C CA . VAL A 1 140 ? -2.414 14.812 5.348 1 98.94 140 VAL A CA 1
ATOM 1061 C C . VAL A 1 140 ? -1.385 15.297 6.367 1 98.94 140 VAL A C 1
ATOM 1063 O O . VAL A 1 140 ? -1.205 16.5 6.555 1 98.94 140 VAL A O 1
ATOM 1066 N N . GLY A 1 141 ? -0.783 14.406 7.086 1 98.88 141 GLY A N 1
ATOM 1067 C CA . GLY A 1 141 ? 0.193 14.734 8.109 1 98.88 141 GLY A CA 1
ATOM 1068 C C . GLY A 1 141 ? 1.421 13.844 8.078 1 98.88 141 GLY A C 1
ATOM 1069 O O . GLY A 1 141 ? 1.32 12.656 7.785 1 98.88 141 GLY A O 1
ATOM 1070 N N . TYR A 1 142 ? 2.537 14.414 8.375 1 98.5 142 TYR A N 1
ATOM 1071 C CA . TYR A 1 142 ? 3.82 13.727 8.391 1 98.5 142 TYR A CA 1
ATOM 1072 C C . TYR A 1 142 ? 4.48 13.828 9.758 1 98.5 142 TYR A C 1
ATOM 1074 O O . TYR A 1 142 ? 4.699 14.93 10.266 1 98.5 142 TYR A O 1
ATOM 1082 N N . CYS A 1 143 ? 4.887 12.672 10.367 1 98.06 143 CYS A N 1
ATOM 1083 C CA . CYS A 1 143 ? 5.59 12.656 11.641 1 98.06 143 CYS A CA 1
ATOM 1084 C C . CYS A 1 143 ? 4.828 13.461 12.688 1 98.06 143 CYS A C 1
ATOM 1086 O O . CYS A 1 143 ? 3.762 13.039 13.141 1 98.06 143 CYS A O 1
ATOM 1088 N N . TRP A 1 144 ? 5.258 14.648 13.07 1 97.62 144 TRP A N 1
ATOM 1089 C CA . TRP A 1 144 ? 4.648 15.578 14.016 1 97.62 144 TRP A CA 1
ATOM 1090 C C . TRP A 1 144 ? 3.201 15.867 13.641 1 97.62 144 TRP A C 1
ATOM 1092 O O . TRP A 1 144 ? 2.354 16.062 14.516 1 97.62 144 TRP A O 1
ATOM 1102 N N . GLY A 1 145 ? 2.889 15.852 12.422 1 98.38 145 GLY A N 1
ATOM 1103 C CA . GLY A 1 145 ? 1.592 16.234 11.891 1 98.38 145 GLY A CA 1
ATOM 1104 C C . GLY A 1 145 ? 0.536 15.164 12.055 1 98.38 145 GLY A C 1
ATOM 1105 O O . GLY A 1 145 ? -0.648 15.406 11.812 1 98.38 145 GLY A O 1
ATOM 1106 N N . ALA A 1 146 ? 0.912 13.961 12.516 1 98.62 146 ALA A N 1
ATOM 1107 C CA . ALA A 1 146 ? 0.036 12.797 12.539 1 98.62 146 ALA A 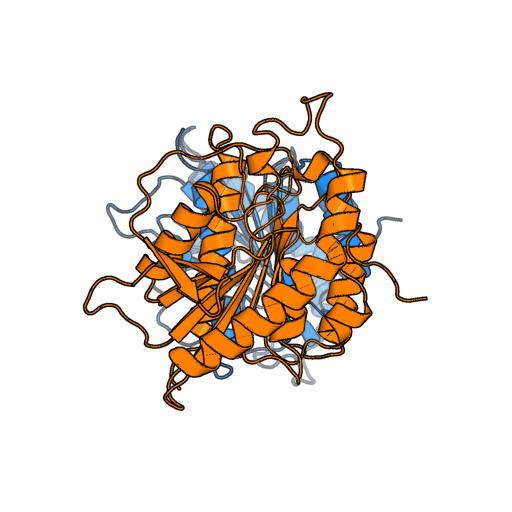CA 1
ATOM 1108 C C . ALA A 1 146 ? -1.181 13.039 13.43 1 98.62 146 ALA A C 1
ATOM 1110 O O . ALA A 1 146 ? -2.318 12.805 13.008 1 98.62 146 ALA A O 1
ATOM 1111 N N . ARG A 1 147 ? -0.99 13.547 14.648 1 97.69 147 ARG A N 1
ATOM 1112 C CA . ARG A 1 147 ? -2.094 13.68 15.594 1 97.69 147 ARG A CA 1
ATOM 1113 C C . ARG A 1 147 ? -3.096 14.727 15.125 1 97.69 147 ARG A C 1
ATOM 1115 O O . ARG A 1 147 ? -4.285 14.641 15.438 1 97.69 147 ARG A O 1
ATOM 1122 N N . PHE A 1 148 ? -2.65 15.688 14.359 1 98.69 148 PHE A N 1
ATOM 1123 C CA . PHE A 1 148 ? -3.555 16.703 13.844 1 98.69 148 PHE A CA 1
ATOM 1124 C C . PHE A 1 148 ? -4.516 16.109 12.82 1 98.69 148 PHE A C 1
ATOM 1126 O O . PHE A 1 148 ? -5.688 16.484 12.766 1 98.69 148 PHE A O 1
ATOM 1133 N N . VAL A 1 149 ? -3.977 15.18 12.023 1 98.88 149 VAL A N 1
ATOM 1134 C CA . VAL A 1 149 ? -4.836 14.484 11.07 1 98.88 149 VAL A CA 1
ATOM 1135 C C . VAL A 1 149 ? -5.902 13.688 11.812 1 98.88 149 VAL A C 1
ATOM 1137 O O . VAL A 1 149 ? -7.086 13.742 11.461 1 98.88 149 VAL A O 1
ATOM 1140 N N . THR A 1 150 ? -5.504 12.953 12.898 1 98.69 150 THR A N 1
ATOM 1141 C CA . THR A 1 150 ? -6.488 12.172 13.641 1 98.69 150 THR A CA 1
ATOM 1142 C C . THR A 1 150 ? -7.559 13.086 14.234 1 98.69 150 THR A C 1
ATOM 1144 O O . THR A 1 150 ? -8.742 12.727 14.258 1 98.69 150 THR A O 1
ATOM 1147 N N . HIS A 1 151 ? -7.16 14.273 14.672 1 98.5 151 HIS A N 1
ATOM 1148 C CA . HIS A 1 151 ? -8.133 15.234 15.188 1 98.5 151 HIS A CA 1
ATOM 1149 C C . HIS A 1 151 ? -9.094 15.688 14.094 1 98.5 151 HIS A C 1
ATOM 1151 O O . HIS A 1 151 ? -10.305 15.742 14.312 1 98.5 151 HIS A O 1
ATOM 1157 N N . GLN A 1 152 ? -8.57 15.953 12.906 1 98.81 152 GLN A N 1
ATOM 1158 C CA . GLN A 1 152 ? -9.398 16.453 11.82 1 98.81 152 GLN A CA 1
ATOM 1159 C C . GLN A 1 152 ? -10.344 15.367 11.312 1 98.81 152 GLN A C 1
ATOM 1161 O O . GLN A 1 152 ? -11.352 15.664 10.664 1 98.81 152 GLN A O 1
ATOM 1166 N N . LEU A 1 153 ? -10.047 14.109 11.57 1 98.75 153 LEU A N 1
ATOM 1167 C CA . LEU A 1 153 ? -10.867 12.984 11.133 1 98.75 153 LEU A CA 1
ATOM 1168 C C . LEU A 1 153 ? -11.844 12.57 12.227 1 98.75 153 LEU A C 1
ATOM 1170 O O . LEU A 1 153 ? -12.602 11.602 12.055 1 98.75 153 LEU A O 1
ATOM 1174 N N . SER A 1 154 ? -11.789 13.258 13.422 1 98.38 154 SER A N 1
ATOM 1175 C CA . SER A 1 154 ? -12.711 12.992 14.523 1 98.38 154 SER A CA 1
ATOM 1176 C C . SER A 1 154 ? -14.031 13.742 14.328 1 98.38 154 SER A C 1
ATOM 1178 O O . SER A 1 154 ? -14.203 14.453 13.336 1 98.38 154 SER A O 1
ATOM 1180 N N . ALA A 1 155 ? -14.969 13.562 15.25 1 97.5 155 ALA A N 1
ATOM 1181 C CA . ALA A 1 155 ? -16.266 14.234 15.203 1 97.5 155 ALA A CA 1
ATOM 1182 C C . ALA A 1 155 ? -16.094 15.75 15.281 1 97.5 155 ALA A C 1
ATOM 1184 O O . ALA A 1 155 ? -16.969 16.5 14.836 1 97.5 155 ALA A O 1
ATOM 1185 N N . GLU A 1 156 ? -14.961 16.219 15.789 1 97.31 156 GLU A N 1
ATOM 1186 C CA . GLU A 1 156 ? -14.711 17.641 15.984 1 97.31 156 GLU A CA 1
ATOM 1187 C C . GLU A 1 156 ? -13.977 18.25 14.789 1 97.31 156 GLU A C 1
ATOM 1189 O O . GLU A 1 156 ? -13.789 19.453 14.711 1 97.31 156 GLU A O 1
ATOM 1194 N N . GLY A 1 157 ? -13.477 17.406 13.898 1 98.38 157 GLY A N 1
ATOM 1195 C CA . GLY A 1 157 ? -12.695 17.875 12.766 1 98.38 157 GLY A CA 1
ATOM 1196 C C . GLY A 1 157 ? -13.547 18.25 11.57 1 98.38 157 GLY A C 1
ATOM 1197 O O . GLY A 1 157 ? -14.773 18.125 11.609 1 98.38 157 GLY A O 1
ATOM 1198 N N . ILE A 1 158 ? -12.914 18.719 10.523 1 98.5 158 ILE A N 1
ATOM 1199 C CA . ILE A 1 158 ? -13.664 19.203 9.375 1 98.5 158 ILE A CA 1
ATOM 1200 C C . ILE A 1 158 ? -13.344 18.359 8.148 1 98.5 158 ILE A C 1
ATOM 1202 O O . ILE A 1 158 ? -13.906 18.578 7.074 1 98.5 158 ILE A O 1
ATOM 1206 N N . CYS A 1 159 ? -12.406 17.406 8.281 1 98.75 159 CYS A N 1
ATOM 1207 C CA . CYS A 1 159 ? -11.938 16.688 7.105 1 98.75 159 CYS A CA 1
ATOM 1208 C C . CYS A 1 159 ? -12.711 15.383 6.922 1 98.75 159 CYS A C 1
ATOM 1210 O O . CYS A 1 159 ? -13.008 14.688 7.898 1 98.75 159 CYS A O 1
ATOM 1212 N N . SER A 1 160 ? -13 15.055 5.691 1 98.25 160 SER A N 1
ATOM 1213 C CA . SER A 1 160 ? -13.789 13.875 5.367 1 98.25 160 SER A CA 1
ATOM 1214 C C . SER A 1 160 ? -12.898 12.68 5.055 1 98.25 160 SER A C 1
ATOM 1216 O O . SER A 1 160 ? -13.383 11.547 4.965 1 98.25 160 SER A O 1
ATOM 1218 N N . VAL A 1 161 ? -11.656 12.867 4.867 1 98.81 161 VAL A N 1
ATOM 1219 C CA . VAL A 1 161 ? -10.68 11.82 4.582 1 98.81 161 VAL A CA 1
ATOM 1220 C C . VAL A 1 161 ? -9.281 12.297 4.988 1 98.81 161 VAL A C 1
ATOM 1222 O O . VAL A 1 161 ? -9 13.492 4.973 1 98.81 161 VAL A O 1
ATOM 1225 N N . GLY A 1 162 ? -8.414 11.406 5.402 1 98.88 162 GLY A N 1
ATOM 1226 C CA . GLY A 1 162 ? -7.074 11.805 5.801 1 98.88 162 GLY A CA 1
ATOM 1227 C C . GLY A 1 162 ? -6.027 10.742 5.52 1 98.88 162 GLY A C 1
ATOM 1228 O O . GLY A 1 162 ? -6.367 9.609 5.172 1 98.88 162 GLY A O 1
ATOM 1229 N N . ALA A 1 163 ? -4.797 11.133 5.625 1 98.94 163 ALA A N 1
ATOM 1230 C CA . ALA A 1 163 ? -3.643 10.25 5.445 1 98.94 163 ALA A CA 1
ATOM 1231 C C . ALA A 1 163 ? -2.496 10.656 6.367 1 98.94 163 ALA A C 1
ATOM 1233 O O . ALA A 1 163 ? -2.293 11.844 6.629 1 98.94 163 ALA A O 1
ATOM 1234 N N . ILE A 1 164 ? -1.793 9.664 6.867 1 98.88 164 ILE A N 1
ATOM 1235 C CA . ILE A 1 164 ? -0.694 9.883 7.801 1 98.88 164 ILE A CA 1
ATOM 1236 C C . ILE A 1 164 ? 0.538 9.109 7.332 1 98.88 164 ILE A C 1
ATOM 1238 O O . ILE A 1 164 ? 0.448 7.922 7.004 1 98.88 164 ILE A O 1
ATOM 1242 N N . ALA A 1 165 ? 1.648 9.789 7.266 1 98.69 165 ALA A N 1
ATOM 1243 C CA . ALA A 1 165 ? 2.914 9.117 6.988 1 98.69 165 ALA A CA 1
ATOM 1244 C C . ALA A 1 165 ? 3.83 9.141 8.203 1 98.69 165 ALA A C 1
ATOM 1246 O O . ALA A 1 165 ? 4.02 10.195 8.828 1 98.69 165 ALA A O 1
ATOM 1247 N N . HIS A 1 166 ? 4.41 8.016 8.633 1 98 166 HIS A N 1
ATOM 1248 C CA . HIS A 1 166 ? 5.418 7.801 9.664 1 98 166 HIS A CA 1
ATOM 1249 C C . HIS A 1 166 ? 5.125 8.648 10.898 1 98 166 HIS A C 1
ATOM 1251 O O . HIS A 1 166 ? 5.879 9.57 11.211 1 98 166 HIS A O 1
ATOM 1257 N N . PRO A 1 167 ? 4.09 8.258 11.625 1 98.38 167 PRO A N 1
ATOM 1258 C CA . PRO A 1 167 ? 3.588 9.086 12.727 1 98.38 167 PRO A CA 1
ATOM 1259 C C . PRO A 1 167 ? 4.555 9.148 13.906 1 98.38 167 PRO A C 1
ATOM 1261 O O . PRO A 1 167 ? 5.352 8.227 14.102 1 98.38 167 PRO A O 1
ATOM 1264 N N . SER A 1 168 ? 4.488 10.219 14.602 1 97.25 168 SER A N 1
ATOM 1265 C CA . SER A 1 168 ? 5.043 10.391 15.938 1 97.25 168 SER A CA 1
ATOM 1266 C C . SER A 1 168 ? 4.012 10.992 16.891 1 97.25 168 SER A C 1
ATOM 1268 O O . SER A 1 168 ? 3.012 11.57 16.438 1 97.25 168 SER A O 1
ATOM 1270 N N . PHE A 1 169 ? 4.109 10.828 18.203 1 96.12 169 PHE A N 1
ATOM 1271 C CA . PHE A 1 169 ? 3.258 11.391 19.25 1 96.12 169 PHE A CA 1
ATOM 1272 C C . PHE A 1 169 ? 1.814 10.938 19.062 1 96.12 169 PHE A C 1
ATOM 1274 O O . PHE A 1 169 ? 0.886 11.734 19.219 1 96.12 169 PHE A O 1
ATOM 1281 N N . LEU A 1 170 ? 1.62 9.75 18.656 1 96.94 170 LEU A N 1
ATOM 1282 C CA . LEU A 1 170 ? 0.281 9.211 18.438 1 96.94 170 LEU A CA 1
ATOM 1283 C C . LEU A 1 170 ? -0.131 8.312 19.609 1 96.94 170 LEU A C 1
ATOM 1285 O O . LEU A 1 170 ? 0.593 7.383 19.969 1 96.94 170 LEU A O 1
ATOM 1289 N N . ASN A 1 171 ? -1.215 8.617 20.266 1 97.44 171 ASN A N 1
ATOM 1290 C CA . ASN A 1 171 ? -1.792 7.812 21.328 1 97.44 171 ASN A CA 1
ATOM 1291 C C . ASN A 1 171 ? -3.002 7.016 20.859 1 97.44 171 ASN A C 1
ATOM 1293 O O . ASN A 1 171 ? -3.59 7.34 19.812 1 97.44 171 ASN A O 1
ATOM 1297 N N . GLU A 1 172 ? -3.354 5.961 21.594 1 98.06 172 GLU A N 1
ATOM 1298 C CA . GLU A 1 172 ? -4.547 5.195 21.25 1 98.06 172 GLU A CA 1
ATOM 1299 C C . GLU A 1 172 ? -5.781 6.09 21.188 1 98.06 172 GLU A C 1
ATOM 1301 O O . GLU A 1 172 ? -6.645 5.91 20.328 1 98.06 172 GLU A O 1
ATOM 1306 N N . SER A 1 173 ? -5.871 7.055 22.156 1 97.69 173 SER A N 1
ATOM 1307 C CA . SER A 1 173 ? -7.023 7.945 22.203 1 97.69 173 SER A CA 1
ATOM 1308 C C . SER A 1 173 ? -7.18 8.727 20.906 1 97.69 173 SER A C 1
ATOM 1310 O O . SER A 1 173 ? -8.305 9.008 20.484 1 97.69 173 SER A O 1
ATOM 1312 N N . ASP A 1 174 ? -6.031 9.086 20.281 1 97.81 174 ASP A N 1
ATOM 1313 C CA . ASP A 1 174 ? -6.078 9.766 18.984 1 97.81 174 ASP A CA 1
ATOM 1314 C C . ASP A 1 174 ? -6.719 8.883 17.922 1 97.81 174 ASP A C 1
ATOM 1316 O O . ASP A 1 174 ? -7.543 9.352 17.125 1 97.81 174 ASP A O 1
ATOM 1320 N N . VAL A 1 175 ? -6.348 7.629 17.906 1 98.5 175 VAL A N 1
ATOM 1321 C CA . VAL A 1 175 ? -6.797 6.699 16.875 1 98.5 175 VAL A CA 1
ATOM 1322 C C . VAL A 1 175 ? -8.25 6.305 17.125 1 98.5 175 VAL A C 1
ATOM 1324 O O . VAL A 1 175 ? -9.039 6.172 16.188 1 98.5 175 VAL A O 1
ATOM 1327 N N . PHE A 1 176 ? -8.672 6.195 18.391 1 98.12 176 PHE A N 1
ATOM 1328 C CA . PHE A 1 176 ? -10.047 5.844 18.75 1 98.12 176 PHE A CA 1
ATOM 1329 C C . PHE A 1 176 ? -11.016 6.91 18.266 1 98.12 176 PHE A C 1
ATOM 1331 O O . PHE A 1 176 ? -12.18 6.609 17.969 1 98.12 176 PHE A O 1
ATOM 1338 N N . LYS A 1 177 ? -10.57 8.078 18.094 1 97.19 177 LYS A N 1
ATOM 1339 C CA . LYS A 1 177 ? -11.469 9.188 17.766 1 97.19 177 LYS A CA 1
ATOM 1340 C C . LYS A 1 177 ? -11.727 9.258 16.266 1 97.19 177 LYS A C 1
ATOM 1342 O O . LYS A 1 177 ? -12.633 9.969 15.828 1 97.19 177 LYS A O 1
ATOM 1347 N N . ILE A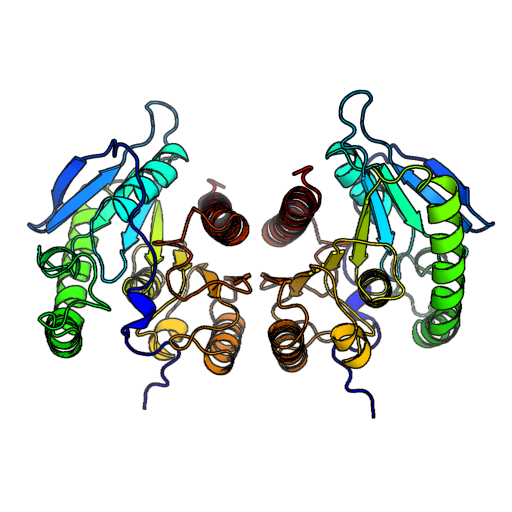 1 178 ? -10.953 8.57 15.492 1 98.5 178 ILE A N 1
ATOM 1348 C CA . ILE A 1 178 ? -11.07 8.648 14.039 1 98.5 178 ILE A CA 1
ATOM 1349 C C . ILE A 1 178 ? -12.43 8.109 13.602 1 98.5 178 ILE A C 1
ATOM 1351 O O . ILE A 1 178 ? -12.797 6.98 13.938 1 98.5 178 ILE A O 1
ATOM 1355 N N . LYS A 1 179 ? -13.18 8.93 12.828 1 98.25 179 LYS A N 1
ATOM 1356 C CA . LYS A 1 179 ? -14.5 8.555 12.352 1 98.25 179 LYS A CA 1
ATOM 1357 C C . LYS A 1 179 ? -14.539 8.516 10.82 1 98.25 179 LYS A C 1
ATOM 1359 O O . LYS A 1 179 ? -15.477 7.961 10.234 1 98.25 179 LYS A O 1
ATOM 1364 N N . GLU A 1 180 ? -13.602 9.133 10.172 1 98.56 180 GLU A N 1
ATOM 1365 C CA . GLU A 1 180 ? -13.523 9.258 8.727 1 98.56 180 GLU A CA 1
ATOM 1366 C C . GLU A 1 180 ? -12.422 8.367 8.148 1 98.56 180 GLU A C 1
ATOM 1368 O O . GLU A 1 180 ? -11.547 7.895 8.891 1 98.56 180 GLU A O 1
ATOM 1373 N N . PRO A 1 181 ? -12.406 8.055 6.828 1 98.69 181 PRO A N 1
ATOM 1374 C CA . PRO A 1 181 ? -11.391 7.191 6.215 1 98.69 181 PRO A CA 1
ATOM 1375 C C . PRO A 1 181 ? -9.969 7.727 6.406 1 98.69 181 PRO A C 1
ATOM 1377 O O . PRO A 1 181 ? -9.734 8.93 6.262 1 98.69 181 PRO A O 1
ATOM 1380 N N . THR A 1 182 ? -9.062 6.793 6.707 1 98.88 182 THR A N 1
ATOM 1381 C CA . THR A 1 182 ? -7.684 7.191 6.953 1 98.88 182 THR A CA 1
ATOM 1382 C C . THR A 1 182 ? -6.711 6.215 6.297 1 98.88 182 THR A C 1
ATOM 1384 O O . THR A 1 182 ? -6.93 5.004 6.32 1 98.88 182 THR A O 1
ATOM 1387 N N . PHE A 1 183 ? -5.688 6.68 5.652 1 98.88 183 PHE A N 1
ATOM 1388 C CA . PHE A 1 183 ? -4.617 5.906 5.039 1 98.88 183 PHE A CA 1
ATOM 1389 C C . PHE A 1 183 ? -3.299 6.133 5.77 1 98.88 183 PHE A C 1
ATOM 1391 O O . PHE A 1 183 ? -2.912 7.277 6.027 1 98.88 183 PHE A O 1
ATOM 1398 N N . LEU A 1 184 ? -2.594 5.066 6.168 1 98.88 184 LEU A N 1
ATOM 1399 C CA . LEU A 1 184 ? -1.298 5.203 6.824 1 98.88 184 LEU A CA 1
ATOM 1400 C C . LEU A 1 184 ? -0.185 4.629 5.953 1 98.88 184 LEU A C 1
ATOM 1402 O O . LEU A 1 184 ? -0.354 3.57 5.34 1 98.88 184 LEU A O 1
ATOM 1406 N N . SER A 1 185 ? 0.847 5.324 5.766 1 98.81 185 SER A N 1
ATOM 1407 C CA . SER A 1 185 ? 2.092 4.832 5.184 1 98.81 185 SER A CA 1
ATOM 1408 C C . SER A 1 185 ? 3.213 4.812 6.219 1 98.81 185 SER A C 1
ATOM 1410 O O . SER A 1 185 ? 3.58 5.855 6.762 1 98.81 185 SER A O 1
ATOM 1412 N N . VAL A 1 186 ? 3.842 3.617 6.492 1 98.75 186 VAL A N 1
ATOM 1413 C CA . VAL A 1 186 ? 4.723 3.51 7.652 1 98.75 186 VAL A CA 1
ATOM 1414 C C . VAL A 1 186 ? 5.902 2.594 7.324 1 98.75 186 VAL A C 1
ATOM 1416 O O . VAL A 1 186 ? 5.777 1.69 6.492 1 98.75 186 VAL A O 1
ATOM 1419 N N . PRO A 1 187 ? 7.102 2.869 7.953 1 97.5 187 PRO A N 1
ATOM 1420 C CA . PRO A 1 187 ? 8.203 1.908 7.828 1 97.5 187 PRO A CA 1
ATOM 1421 C C . PRO A 1 187 ? 7.922 0.595 8.555 1 97.5 187 PRO A C 1
ATOM 1423 O O . PRO A 1 187 ? 7.23 0.585 9.578 1 97.5 187 PRO A O 1
ATOM 1426 N N . ALA A 1 188 ? 8.5 -0.497 8.039 1 97.56 188 ALA A N 1
ATOM 1427 C CA . ALA A 1 188 ? 8.414 -1.802 8.688 1 97.56 188 ALA A CA 1
ATOM 1428 C C . ALA A 1 188 ? 9.094 -1.779 10.055 1 97.56 188 ALA A C 1
ATOM 1430 O O . ALA A 1 188 ? 8.641 -2.436 10.992 1 97.56 188 ALA A O 1
ATOM 1431 N N . THR A 1 189 ? 10.172 -1.066 10.086 1 93.44 189 THR A N 1
ATOM 1432 C CA . THR A 1 189 ? 10.891 -0.849 11.336 1 93.44 189 THR A CA 1
ATOM 1433 C C . THR A 1 189 ? 11.07 0.642 11.609 1 93.44 189 THR A C 1
ATOM 1435 O O . THR A 1 189 ? 11.703 1.351 10.828 1 93.44 189 THR A O 1
ATOM 1438 N N . ASP A 1 190 ? 10.375 1.108 12.633 1 94.69 190 ASP A N 1
ATOM 1439 C CA . ASP A 1 190 ? 10.359 2.506 13.055 1 94.69 190 ASP A CA 1
ATOM 1440 C C . ASP A 1 190 ? 10.367 2.617 14.578 1 94.69 190 ASP A C 1
ATOM 1442 O O . ASP A 1 190 ? 9.422 2.17 15.234 1 94.69 190 ASP A O 1
ATOM 1446 N N . LYS A 1 191 ? 11.359 3.242 15.172 1 94 191 LYS A N 1
ATOM 1447 C CA . LYS A 1 191 ? 11.469 3.326 16.625 1 94 191 LYS A CA 1
ATOM 1448 C C . LYS A 1 191 ? 10.336 4.148 17.219 1 94 191 LYS A C 1
ATOM 1450 O O . LYS A 1 191 ? 10.016 4.02 18.406 1 94 191 LYS A O 1
ATOM 1455 N N . LEU A 1 192 ? 9.766 5.008 16.406 1 96.25 192 LEU A N 1
ATOM 1456 C CA . LEU A 1 192 ? 8.695 5.863 16.922 1 96.25 192 LEU A CA 1
ATOM 1457 C C . LEU A 1 192 ? 7.336 5.199 16.75 1 96.25 192 LEU A C 1
ATOM 1459 O O . LEU A 1 192 ? 6.355 5.617 17.375 1 96.25 192 LEU A O 1
ATOM 1463 N N . PHE A 1 193 ? 7.262 4.305 15.906 1 97.19 193 PHE A N 1
ATOM 1464 C CA . PHE A 1 193 ? 6.043 3.568 15.586 1 97.19 193 PHE A CA 1
ATOM 1465 C C . PHE A 1 193 ? 6.348 2.09 15.367 1 97.19 193 PHE A C 1
ATOM 1467 O O . PHE A 1 193 ? 6.25 1.587 14.25 1 97.19 193 PHE A O 1
ATOM 1474 N N . GLU A 1 194 ? 6.582 1.388 16.438 1 96.12 194 GLU A N 1
ATOM 1475 C CA . GLU A 1 194 ? 7.109 0.028 16.422 1 96.12 194 GLU A CA 1
ATOM 1476 C C . GLU A 1 194 ? 6.047 -0.972 15.977 1 96.12 194 GLU A C 1
ATOM 1478 O O . GLU A 1 194 ? 4.852 -0.659 15.984 1 96.12 194 GLU A O 1
ATOM 1483 N N . PRO A 1 195 ? 6.465 -2.189 15.633 1 95.5 195 PRO A N 1
ATOM 1484 C CA . PRO A 1 195 ? 5.531 -3.201 15.125 1 95.5 195 PRO A CA 1
ATOM 1485 C C . PRO A 1 195 ? 4.34 -3.424 16.062 1 95.5 195 PRO A C 1
ATOM 1487 O O . PRO A 1 195 ? 3.211 -3.588 15.586 1 95.5 195 PRO A O 1
ATOM 1490 N N . GLU A 1 196 ? 4.551 -3.426 17.344 1 95.69 196 GLU A N 1
ATOM 1491 C CA . GLU A 1 196 ? 3.461 -3.607 18.297 1 95.69 196 GLU A CA 1
ATOM 1492 C C . GLU A 1 196 ? 2.441 -2.477 18.203 1 95.69 196 GLU A C 1
ATOM 1494 O O . GLU A 1 196 ? 1.233 -2.719 18.203 1 95.69 196 GLU A O 1
ATOM 1499 N N . GLN A 1 197 ? 2.938 -1.229 18.109 1 97.19 197 GLN A N 1
ATOM 1500 C CA . GLN A 1 197 ? 2.061 -0.071 17.969 1 97.19 197 GLN A CA 1
ATOM 1501 C C . GLN A 1 197 ? 1.344 -0.071 16.625 1 97.19 197 GLN A C 1
ATOM 1503 O O . GLN A 1 197 ? 0.177 0.317 16.547 1 97.19 197 GLN A O 1
ATOM 1508 N N . ARG A 1 198 ? 2.051 -0.45 15.617 1 97.62 198 ARG A N 1
ATOM 1509 C CA . ARG A 1 198 ? 1.44 -0.567 14.297 1 97.62 198 ARG A CA 1
ATOM 1510 C C . ARG A 1 198 ? 0.286 -1.563 14.312 1 97.62 198 ARG A C 1
ATOM 1512 O O . ARG A 1 198 ? -0.803 -1.268 13.82 1 97.62 198 ARG A O 1
ATOM 1519 N N . SER A 1 199 ? 0.469 -2.766 14.922 1 96.38 199 SER A N 1
ATOM 1520 C CA . SER A 1 199 ? -0.567 -3.787 15.023 1 96.38 199 SER A CA 1
ATOM 1521 C C . SER A 1 199 ? -1.759 -3.287 15.836 1 96.38 199 SER A C 1
ATOM 1523 O O . SER A 1 199 ? -2.91 -3.527 15.469 1 96.38 199 SER A O 1
ATOM 1525 N N . ARG A 1 200 ? -1.457 -2.604 16.906 1 97.25 200 ARG A N 1
ATOM 1526 C CA . ARG A 1 200 ? -2.512 -2.041 17.75 1 97.25 200 ARG A CA 1
ATOM 1527 C C . ARG A 1 200 ? -3.334 -1.015 16.984 1 97.25 200 ARG A C 1
ATOM 1529 O O . ARG A 1 200 ? -4.559 -0.967 17.109 1 97.25 200 ARG A O 1
ATOM 1536 N N . THR A 1 201 ? -2.646 -0.223 16.172 1 98.12 201 THR A N 1
ATOM 1537 C CA . THR A 1 201 ? -3.336 0.766 15.359 1 98.12 201 THR A CA 1
ATOM 1538 C C . THR A 1 201 ? -4.309 0.087 14.398 1 98.12 201 THR A C 1
ATOM 1540 O O . THR A 1 201 ? -5.461 0.5 14.281 1 98.12 201 THR A O 1
ATOM 1543 N N . VAL A 1 202 ? -3.883 -0.953 13.734 1 97.81 202 VAL A N 1
ATOM 1544 C CA . VAL A 1 202 ? -4.727 -1.709 12.812 1 97.81 202 VAL A CA 1
ATOM 1545 C C . VAL A 1 202 ? -5.93 -2.275 13.562 1 97.81 202 VAL A C 1
ATOM 1547 O O . VAL A 1 202 ? -7.059 -2.217 13.07 1 97.81 202 VAL A O 1
ATOM 1550 N N . GLU A 1 203 ? -5.699 -2.77 14.727 1 96.94 203 GLU A N 1
ATOM 1551 C CA . GLU A 1 203 ? -6.77 -3.332 15.547 1 96.94 203 GLU A CA 1
ATOM 1552 C C . GLU A 1 203 ? -7.824 -2.281 15.875 1 96.94 203 GLU A C 1
ATOM 1554 O O . GLU A 1 203 ? -9.023 -2.512 15.68 1 96.94 203 GLU A O 1
ATOM 1559 N N . ILE A 1 204 ? -7.391 -1.138 16.375 1 97.75 204 ILE A N 1
ATOM 1560 C CA . ILE A 1 204 ? -8.305 -0.078 16.766 1 97.75 204 ILE A CA 1
ATOM 1561 C C . ILE A 1 204 ? -9.133 0.375 15.57 1 97.75 204 ILE A C 1
ATOM 1563 O O . ILE A 1 204 ? -10.352 0.487 15.648 1 97.75 204 ILE A O 1
ATOM 1567 N N . LEU A 1 205 ? -8.43 0.589 14.469 1 98 205 LEU A N 1
ATOM 1568 C CA . LEU A 1 205 ? -9.109 1.089 13.273 1 98 205 LEU A CA 1
ATOM 1569 C C . LEU A 1 205 ? -10.102 0.055 12.742 1 98 205 LEU A C 1
ATOM 1571 O O . LEU A 1 205 ? -11.156 0.413 12.219 1 98 205 LEU A O 1
ATOM 1575 N N . SER A 1 206 ? -9.781 -1.228 12.867 1 96.12 206 SER A N 1
ATOM 1576 C CA . SER A 1 206 ? -10.648 -2.299 12.406 1 96.12 206 SER A CA 1
ATOM 1577 C C . SER A 1 206 ? -11.938 -2.361 13.219 1 96.12 206 SER A C 1
ATOM 1579 O O . SER A 1 206 ? -12.992 -2.73 12.703 1 96.12 206 SER A O 1
ATOM 1581 N N . GLN A 1 207 ? -11.883 -2.012 14.445 1 94.06 207 GLN A N 1
ATOM 1582 C CA . GLN A 1 207 ? -13.031 -2.053 15.344 1 94.06 207 GLN A CA 1
ATOM 1583 C C . GLN A 1 207 ? -13.805 -0.74 15.312 1 94.06 207 GLN A C 1
ATOM 1585 O O . GLN A 1 207 ? -14.945 -0.677 15.766 1 94.06 207 GLN A O 1
ATOM 1590 N N . GLY A 1 208 ? -13.195 0.288 14.844 1 92.06 208 GLY A N 1
ATOM 1591 C CA . GLY A 1 208 ? -13.781 1.616 14.805 1 92.06 208 GLY A CA 1
ATOM 1592 C C . GLY A 1 208 ? -14.445 1.94 13.484 1 92.06 208 GLY A C 1
ATOM 1593 O O . GLY A 1 208 ? -15.359 1.237 13.047 1 92.06 208 GLY A O 1
ATOM 1594 N N . SER A 1 209 ? -13.844 2.965 12.766 1 84.56 209 SER A N 1
ATOM 1595 C CA . SER A 1 209 ? -14.406 3.436 11.508 1 84.56 209 SER A CA 1
ATOM 1596 C C . SER A 1 209 ? -14.477 2.312 10.477 1 84.56 209 SER A C 1
ATOM 1598 O O . SER A 1 209 ? -15.359 2.307 9.617 1 84.56 209 SER A O 1
ATOM 1600 N N . GLY A 1 210 ? -13.539 1.506 10.547 1 88.69 210 GLY A N 1
ATOM 1601 C CA . GLY A 1 210 ? -13.445 0.408 9.594 1 88.69 210 GLY A CA 1
ATOM 1602 C C . GLY A 1 210 ? -13.031 0.854 8.203 1 88.69 210 GLY A C 1
ATOM 1603 O O . GLY A 1 210 ? -13.102 0.076 7.254 1 88.69 210 GLY A O 1
ATOM 1604 N N . ARG A 1 211 ? -12.719 2.105 8.07 1 96.31 211 ARG A N 1
ATOM 1605 C CA . ARG A 1 211 ? -12.312 2.648 6.777 1 96.31 211 ARG A CA 1
ATOM 1606 C C . ARG A 1 211 ? -10.867 3.133 6.809 1 96.31 211 ARG A C 1
ATOM 1608 O O . ARG A 1 211 ? -10.609 4.316 7.035 1 96.31 211 ARG A O 1
ATOM 1615 N N . PHE A 1 212 ? -10.008 2.174 6.586 1 98.56 212 PHE A N 1
ATOM 1616 C CA . PHE A 1 212 ? -8.594 2.537 6.57 1 98.56 212 PHE A CA 1
ATOM 1617 C C . PHE A 1 212 ? -7.809 1.615 5.645 1 98.56 212 PHE A C 1
ATOM 1619 O O . PHE A 1 212 ? -8.281 0.535 5.289 1 98.56 212 PHE A O 1
ATOM 1626 N N . ASN A 1 213 ? -6.652 2.051 5.215 1 98.5 213 ASN A N 1
ATOM 1627 C CA . ASN A 1 213 ? -5.613 1.246 4.578 1 98.5 213 ASN A CA 1
ATOM 1628 C C . ASN A 1 213 ? -4.23 1.586 5.125 1 98.5 213 ASN A C 1
ATOM 1630 O O . ASN A 1 213 ? -4.023 2.674 5.668 1 98.5 213 ASN A O 1
ATOM 1634 N N . MET A 1 214 ? -3.4 0.661 5.074 1 98.75 214 MET A N 1
ATOM 1635 C CA . MET A 1 214 ? -2.035 0.9 5.531 1 98.75 214 MET A CA 1
ATOM 1636 C C . MET A 1 214 ? -1.023 0.285 4.57 1 98.75 214 MET A C 1
ATOM 1638 O O . MET A 1 214 ? -1.218 -0.832 4.09 1 98.75 214 MET A O 1
ATOM 1642 N N . GLN A 1 215 ? -0.035 1.017 4.262 1 98.69 215 GLN A N 1
ATOM 1643 C CA . GLN A 1 215 ? 1.128 0.507 3.541 1 98.69 215 GLN A CA 1
ATOM 1644 C C . GLN A 1 215 ? 2.357 0.468 4.441 1 98.69 215 GLN A C 1
ATOM 1646 O O . GLN A 1 215 ? 2.66 1.445 5.129 1 98.69 215 GLN A O 1
ATOM 1651 N N . ILE A 1 216 ? 3.012 -0.635 4.406 1 98.75 216 ILE A N 1
ATOM 1652 C CA . ILE A 1 216 ? 4.246 -0.858 5.152 1 98.75 216 ILE A CA 1
ATOM 1653 C C . ILE A 1 216 ? 5.422 -0.958 4.188 1 98.75 216 ILE A C 1
ATOM 1655 O O . ILE A 1 216 ? 5.391 -1.749 3.242 1 98.75 216 ILE A O 1
ATOM 1659 N N . PHE A 1 217 ? 6.43 -0.155 4.398 1 98.56 217 PHE A N 1
ATOM 1660 C CA . PHE A 1 217 ? 7.621 -0.149 3.557 1 98.56 217 PHE A CA 1
ATOM 1661 C C . PHE A 1 217 ? 8.828 -0.688 4.32 1 98.56 217 PHE A C 1
ATOM 1663 O O . PHE A 1 217 ? 9.117 -0.236 5.43 1 98.56 217 PHE A O 1
ATOM 1670 N N . SER A 1 218 ? 9.547 -1.591 3.736 1 97.62 218 SER A N 1
ATOM 1671 C CA . SER A 1 218 ? 10.773 -2.1 4.352 1 97.62 218 SER A CA 1
ATOM 1672 C C . SER A 1 218 ? 11.969 -1.213 4.016 1 97.62 218 SER A C 1
ATOM 1674 O O . SER A 1 218 ? 11.93 -0.443 3.055 1 97.62 218 SER A O 1
ATOM 1676 N N . ASN A 1 219 ? 12.961 -1.218 4.871 1 95.31 219 ASN A N 1
ATOM 1677 C CA . ASN A 1 219 ? 14.281 -0.649 4.633 1 95.31 219 ASN A CA 1
ATOM 1678 C C . ASN A 1 219 ? 14.211 0.856 4.391 1 95.31 219 ASN A C 1
ATOM 1680 O O . ASN A 1 219 ? 14.906 1.386 3.527 1 95.31 219 ASN A O 1
ATOM 1684 N N . VAL A 1 220 ? 13.289 1.488 4.965 1 95.88 220 VAL A N 1
ATOM 1685 C CA . VAL A 1 220 ? 13.234 2.945 5 1 95.88 220 VAL A CA 1
ATOM 1686 C C . VAL A 1 220 ? 13.164 3.422 6.449 1 95.88 220 VAL A C 1
ATOM 1688 O O . VAL A 1 220 ? 12.781 2.66 7.344 1 95.88 220 VAL A O 1
ATOM 1691 N N . GLY A 1 221 ? 13.562 4.633 6.695 1 93.81 221 GLY A N 1
ATOM 1692 C CA . GLY A 1 221 ? 13.523 5.195 8.031 1 93.81 221 GLY A CA 1
ATOM 1693 C C . GLY A 1 221 ? 12.273 6.027 8.289 1 93.81 221 GLY A C 1
ATOM 1694 O O . GLY A 1 221 ? 11.453 6.223 7.395 1 93.81 221 GLY A O 1
ATOM 1695 N N . HIS A 1 222 ? 11.977 6.57 9.547 1 92.94 222 HIS A N 1
ATOM 1696 C CA . HIS A 1 222 ? 10.812 7.34 9.984 1 92.94 222 HIS A CA 1
ATOM 1697 C C . HIS A 1 222 ? 10.555 8.516 9.055 1 92.94 222 HIS A C 1
ATOM 1699 O O . HIS A 1 222 ? 9.398 8.828 8.75 1 92.94 222 HIS A O 1
ATOM 1705 N N . GLY A 1 223 ? 11.594 9.102 8.328 1 94.31 223 GLY A N 1
ATOM 1706 C CA . GLY A 1 223 ? 11.453 10.297 7.516 1 94.31 223 GLY A CA 1
ATOM 1707 C C . GLY A 1 223 ? 11.32 9.992 6.035 1 94.31 223 GLY A C 1
ATOM 1708 O O . GLY A 1 223 ? 11.32 10.906 5.207 1 94.31 223 GLY A O 1
ATOM 1709 N N . PHE A 1 224 ? 10.977 8.766 5.652 1 96.75 224 PHE A N 1
ATOM 1710 C CA . PHE A 1 224 ? 11.109 8.32 4.27 1 96.75 224 PHE A CA 1
ATOM 1711 C C . PHE A 1 224 ? 10.141 9.07 3.361 1 96.75 224 PHE A C 1
ATOM 1713 O O . PHE A 1 224 ? 10.422 9.281 2.18 1 96.75 224 PHE A O 1
ATOM 1720 N N . ALA A 1 225 ? 8.984 9.484 3.932 1 97.44 225 ALA A N 1
ATOM 1721 C CA . ALA A 1 225 ? 7.922 10.047 3.098 1 97.44 225 ALA A CA 1
ATOM 1722 C C . ALA A 1 225 ? 8.125 11.547 2.881 1 97.44 225 ALA A C 1
ATOM 1724 O O . ALA A 1 225 ? 7.672 12.102 1.877 1 97.44 225 ALA A O 1
ATOM 1725 N N . SER A 1 226 ? 8.82 12.219 3.83 1 96 226 SER A N 1
ATOM 1726 C CA . SER A 1 226 ? 8.977 13.664 3.736 1 96 226 SER A CA 1
ATOM 1727 C C . SER A 1 226 ? 10.43 14.055 3.512 1 96 226 SER A C 1
ATOM 1729 O O . SER A 1 226 ? 10.711 15.125 2.959 1 96 226 SER A O 1
ATOM 1731 N N . ARG A 1 227 ? 11.344 13.234 3.959 1 95.25 227 ARG A N 1
ATOM 1732 C CA . ARG A 1 227 ? 12.766 13.547 3.875 1 95.25 227 ARG A CA 1
ATOM 1733 C C . ARG A 1 227 ? 13.562 12.344 3.379 1 95.25 227 ARG A C 1
ATOM 1735 O O . ARG A 1 227 ? 14.586 11.984 3.967 1 95.25 227 ARG A O 1
ATOM 1742 N N . ALA A 1 228 ? 13.094 11.766 2.346 1 94.94 228 ALA A N 1
ATOM 1743 C CA . ALA A 1 228 ? 13.719 10.586 1.768 1 94.94 228 ALA A CA 1
ATOM 1744 C C . ALA A 1 228 ? 15.133 10.891 1.283 1 94.94 228 ALA A C 1
ATOM 1746 O O . ALA A 1 228 ? 15.398 11.992 0.793 1 94.94 228 ALA A O 1
ATOM 1747 N N . ARG A 1 229 ? 16.078 9.961 1.488 1 94.06 229 ARG A N 1
ATOM 1748 C CA . ARG A 1 229 ? 17.344 9.992 0.77 1 94.06 229 ARG A CA 1
ATOM 1749 C C . ARG A 1 229 ? 17.156 9.68 -0.709 1 94.06 229 ARG A C 1
ATOM 1751 O O . ARG A 1 229 ? 17.125 8.508 -1.105 1 94.06 229 ARG A O 1
ATOM 1758 N N . LEU A 1 230 ? 17.094 10.656 -1.587 1 94.56 230 LEU A N 1
ATOM 1759 C CA . LEU A 1 230 ? 16.688 10.508 -2.982 1 94.56 230 LEU A CA 1
ATOM 1760 C C . LEU A 1 230 ? 17.766 9.789 -3.783 1 94.56 230 LEU A C 1
ATOM 1762 O O . LEU A 1 230 ? 17.516 9.305 -4.887 1 94.56 230 LEU A O 1
ATOM 1766 N N . THR A 1 231 ? 18.984 9.703 -3.287 1 94.94 231 THR A N 1
ATOM 1767 C CA . THR A 1 231 ? 20.062 8.984 -3.967 1 94.94 231 THR A CA 1
ATOM 1768 C C . THR A 1 231 ? 19.875 7.477 -3.82 1 94.94 231 THR A C 1
ATOM 1770 O O . THR A 1 231 ? 20.5 6.695 -4.531 1 94.94 231 THR A O 1
ATOM 1773 N N . ASP A 1 232 ? 19.125 7.012 -2.896 1 95.69 232 ASP A N 1
ATOM 1774 C CA . ASP A 1 232 ? 18.719 5.613 -2.791 1 95.69 232 ASP A CA 1
ATOM 1775 C C . ASP A 1 232 ? 17.484 5.336 -3.648 1 95.69 232 ASP A C 1
ATOM 1777 O O . ASP A 1 232 ? 16.391 5.812 -3.342 1 95.69 232 ASP A O 1
ATOM 1781 N N . PRO A 1 233 ? 17.641 4.547 -4.707 1 96.38 233 PRO A N 1
ATOM 1782 C CA . PRO A 1 233 ? 16.531 4.352 -5.645 1 96.38 233 PRO A CA 1
ATOM 1783 C C . PRO A 1 233 ? 15.289 3.775 -4.977 1 96.38 233 PRO A C 1
ATOM 1785 O O . PRO A 1 233 ? 14.164 4.152 -5.328 1 96.38 233 PRO A O 1
ATOM 1788 N N . TYR A 1 234 ? 15.453 2.857 -4.059 1 97.38 234 TYR A N 1
ATOM 1789 C CA . TYR A 1 234 ? 14.289 2.264 -3.416 1 97.38 234 TYR A CA 1
ATOM 1790 C C . TYR A 1 234 ? 13.586 3.275 -2.518 1 97.38 234 TYR A C 1
ATOM 1792 O O . TYR A 1 234 ? 12.352 3.355 -2.502 1 97.38 234 TYR A O 1
ATOM 1800 N N . GLU A 1 235 ? 14.383 4.027 -1.692 1 96.88 235 GLU A N 1
ATOM 1801 C CA . GLU A 1 235 ? 13.766 5.023 -0.823 1 96.88 235 GLU A CA 1
ATOM 1802 C C . GLU A 1 235 ? 13.023 6.082 -1.636 1 96.88 235 GLU A C 1
ATOM 1804 O O . GLU A 1 235 ? 11.938 6.516 -1.25 1 96.88 235 GLU A O 1
ATOM 1809 N N . LYS A 1 236 ? 13.648 6.535 -2.73 1 97.06 236 LYS A N 1
ATOM 1810 C CA . LYS A 1 236 ? 12.953 7.453 -3.629 1 97.06 236 LYS A CA 1
ATOM 1811 C C . LYS A 1 236 ? 11.641 6.852 -4.125 1 97.06 236 LYS A C 1
ATOM 1813 O O . LYS A 1 236 ? 10.602 7.516 -4.105 1 97.06 236 LYS A O 1
ATOM 1818 N N . TRP A 1 237 ? 11.664 5.586 -4.566 1 97.88 237 TRP A N 1
ATOM 1819 C CA . TRP A 1 237 ? 10.484 4.875 -5.047 1 97.88 237 TRP A CA 1
ATOM 1820 C C . TRP A 1 237 ? 9.414 4.805 -3.963 1 97.88 237 TRP A C 1
ATOM 1822 O O . TRP A 1 237 ? 8.234 5.066 -4.223 1 97.88 237 TRP A O 1
ATOM 1832 N N . ALA A 1 238 ? 9.844 4.453 -2.721 1 98.25 238 ALA A N 1
ATOM 1833 C CA . ALA A 1 238 ? 8.922 4.344 -1.597 1 98.25 238 ALA A CA 1
ATOM 1834 C C . ALA A 1 238 ? 8.234 5.676 -1.318 1 98.25 238 ALA A C 1
ATOM 1836 O O . ALA A 1 238 ? 7.023 5.715 -1.079 1 98.25 238 ALA A O 1
ATOM 1837 N N . LYS A 1 239 ? 9.008 6.777 -1.329 1 98 239 LYS A N 1
ATOM 1838 C CA . LYS A 1 239 ? 8.445 8.117 -1.163 1 98 239 LYS A CA 1
ATOM 1839 C C . LYS A 1 239 ? 7.379 8.398 -2.215 1 98 239 LYS A C 1
ATOM 1841 O O . LYS A 1 239 ? 6.301 8.906 -1.892 1 98 239 LYS A O 1
ATOM 1846 N N . GLU A 1 240 ? 7.672 8.062 -3.447 1 98 240 GLU A N 1
ATOM 1847 C CA . GLU A 1 240 ? 6.746 8.312 -4.543 1 98 240 GLU A CA 1
ATOM 1848 C C . GLU A 1 240 ? 5.496 7.445 -4.426 1 98 240 GLU A C 1
ATOM 1850 O O . GLU A 1 240 ? 4.387 7.898 -4.715 1 98 240 GLU A O 1
ATOM 1855 N N . GLN A 1 241 ? 5.695 6.188 -3.996 1 98.44 241 GLN A N 1
ATOM 1856 C CA . GLN A 1 241 ? 4.57 5.266 -3.838 1 98.44 241 GLN A CA 1
ATOM 1857 C C . GLN A 1 241 ? 3.623 5.742 -2.742 1 98.44 241 GLN A C 1
ATOM 1859 O O . GLN A 1 241 ? 2.402 5.652 -2.887 1 98.44 241 GLN A O 1
ATOM 1864 N N . HIS A 1 242 ? 4.191 6.234 -1.625 1 98.5 242 HIS A N 1
ATOM 1865 C CA . HIS A 1 242 ? 3.299 6.73 -0.583 1 98.5 242 HIS A CA 1
ATOM 1866 C C . HIS A 1 242 ? 2.438 7.875 -1.097 1 98.5 242 HIS A C 1
ATOM 1868 O O . HIS A 1 242 ? 1.232 7.918 -0.835 1 98.5 242 HIS A O 1
ATOM 1874 N N . PHE A 1 243 ? 3.066 8.805 -1.831 1 98.69 243 PHE A N 1
ATOM 1875 C CA . PHE A 1 243 ? 2.367 9.969 -2.354 1 98.69 243 PHE A CA 1
ATOM 1876 C C . PHE A 1 243 ? 1.243 9.555 -3.295 1 98.69 243 PHE A C 1
ATOM 1878 O O . PHE A 1 243 ? 0.103 10 -3.143 1 98.69 243 PHE A O 1
ATOM 1885 N N . LYS A 1 244 ? 1.565 8.672 -4.203 1 98.25 244 LYS A N 1
ATOM 1886 C CA . LYS A 1 244 ? 0.569 8.188 -5.152 1 98.25 244 LYS A CA 1
ATOM 1887 C C . LYS A 1 244 ? -0.616 7.555 -4.426 1 98.25 244 LYS A C 1
ATOM 1889 O O . LYS A 1 244 ? -1.771 7.812 -4.77 1 98.25 244 LYS A O 1
ATOM 1894 N N . SER A 1 245 ? -0.352 6.762 -3.451 1 98.44 245 SER A N 1
ATOM 1895 C CA . SER A 1 245 ? -1.398 6.078 -2.697 1 98.44 245 SER A CA 1
ATOM 1896 C C . SER A 1 245 ? -2.291 7.074 -1.964 1 98.44 245 SER A C 1
ATOM 1898 O O . SER A 1 245 ? -3.508 6.887 -1.893 1 98.44 245 SER A O 1
ATOM 1900 N N . PHE A 1 246 ? -1.665 8.109 -1.393 1 98.81 246 PHE A N 1
ATOM 1901 C CA . PHE A 1 246 ? -2.443 9.133 -0.7 1 98.81 246 PHE A CA 1
ATOM 1902 C C . PHE A 1 246 ? -3.373 9.852 -1.668 1 98.81 246 PHE A C 1
ATOM 1904 O O . PHE A 1 246 ? -4.551 10.062 -1.367 1 98.81 246 PHE A O 1
ATOM 1911 N N . VAL A 1 247 ? -2.859 10.203 -2.85 1 98.69 247 VAL A N 1
ATOM 1912 C CA . VAL A 1 247 ? -3.678 10.898 -3.842 1 98.69 247 VAL A CA 1
ATOM 1913 C C . VAL A 1 247 ? -4.832 10 -4.273 1 98.69 247 VAL A C 1
ATOM 1915 O O . VAL A 1 247 ? -5.988 10.438 -4.312 1 98.69 247 VAL A O 1
ATOM 1918 N N . ASP A 1 248 ? -4.539 8.719 -4.582 1 98.06 248 ASP A N 1
ATOM 1919 C CA . ASP A 1 248 ? -5.582 7.777 -4.984 1 98.06 248 ASP A CA 1
ATOM 1920 C C . ASP A 1 248 ? -6.648 7.645 -3.898 1 98.06 248 ASP A C 1
ATOM 1922 O O . ASP A 1 248 ? -7.84 7.531 -4.199 1 98.06 248 ASP A O 1
ATOM 1926 N N . TRP A 1 249 ? -6.219 7.617 -2.633 1 98.69 249 TRP A N 1
ATOM 1927 C CA . TRP A 1 249 ? -7.121 7.504 -1.491 1 98.69 249 TRP A CA 1
ATOM 1928 C C . TRP A 1 249 ? -8.039 8.719 -1.406 1 98.69 249 TRP A C 1
ATOM 1930 O O . TRP A 1 249 ? -9.258 8.57 -1.292 1 98.69 249 TRP A O 1
ATOM 1940 N N . PHE A 1 250 ? -7.48 9.922 -1.518 1 98.81 250 PHE A N 1
ATOM 1941 C CA . PHE A 1 250 ? -8.266 11.148 -1.469 1 98.81 250 PHE A CA 1
ATOM 1942 C C . PHE A 1 250 ? -9.242 11.219 -2.639 1 98.81 250 PHE A C 1
ATOM 1944 O O . PHE A 1 250 ? -10.414 11.539 -2.455 1 98.81 250 PHE A O 1
ATOM 1951 N N . ASP A 1 251 ? -8.734 10.875 -3.82 1 98.06 251 ASP A N 1
ATOM 1952 C CA . ASP A 1 251 ? -9.578 10.906 -5.012 1 98.06 251 ASP A CA 1
ATOM 1953 C C . ASP A 1 251 ? -10.789 9.992 -4.844 1 98.06 251 ASP A C 1
ATOM 1955 O O . ASP A 1 251 ? -11.906 10.344 -5.238 1 98.06 251 ASP A O 1
ATOM 1959 N N . PHE A 1 252 ? -10.57 8.836 -4.285 1 98.38 252 PHE A N 1
ATOM 1960 C CA . PHE A 1 252 ? -11.656 7.875 -4.121 1 98.38 252 PHE A CA 1
ATOM 1961 C C . PHE A 1 252 ? -12.727 8.414 -3.178 1 98.38 252 PHE A C 1
ATOM 1963 O O . PHE A 1 252 ? -13.914 8.414 -3.508 1 98.38 252 PHE A O 1
ATOM 1970 N N . TRP A 1 253 ? -12.352 8.914 -2.035 1 98.06 253 TRP A N 1
ATOM 1971 C CA . TRP A 1 253 ? -13.305 9.242 -0.98 1 98.06 253 TRP A CA 1
ATOM 1972 C C . TRP A 1 253 ? -13.922 10.617 -1.214 1 98.06 253 TRP A C 1
ATOM 1974 O O . TRP A 1 253 ? -14.961 10.945 -0.636 1 98.06 253 TRP A O 1
ATOM 1984 N N . LEU A 1 254 ? -13.211 11.461 -2.041 1 97.69 254 LEU A N 1
ATOM 1985 C CA . LEU A 1 254 ? -13.734 12.797 -2.277 1 97.69 254 LEU A CA 1
ATOM 1986 C C . LEU A 1 254 ? -14.414 12.883 -3.641 1 97.69 254 LEU A C 1
ATOM 1988 O O . LEU A 1 254 ? -14.883 13.945 -4.043 1 97.69 254 LEU A O 1
ATOM 1992 N N . ALA A 1 255 ? -14.352 11.727 -4.324 1 89 255 ALA A N 1
ATOM 1993 C CA . ALA A 1 255 ? -15.016 11.711 -5.625 1 89 255 ALA A CA 1
ATOM 1994 C C . ALA A 1 255 ? -16.469 12.141 -5.504 1 89 255 ALA A C 1
ATOM 1996 O O . ALA A 1 255 ? -17.141 11.797 -4.527 1 89 255 ALA A O 1
ATOM 1997 N N . LYS A 1 256 ? -16.719 13.047 -6.309 1 75.12 256 LYS A N 1
ATOM 1998 C CA . LYS A 1 256 ? -18.109 13.492 -6.34 1 75.12 256 LYS A CA 1
ATOM 1999 C C . LYS A 1 256 ? -19.031 12.375 -6.816 1 75.12 256 LYS A C 1
ATOM 2001 O O . LYS A 1 256 ? -18.734 11.68 -7.793 1 75.12 256 LYS A O 1
ATOM 2006 N N . LYS A 1 257 ? -19.797 11.82 -5.969 1 57.78 257 LYS A N 1
ATOM 2007 C CA . LYS A 1 257 ? -20.781 10.773 -6.242 1 57.78 257 LYS A CA 1
ATOM 2008 C C . LYS A 1 257 ? -21.828 11.258 -7.242 1 57.78 257 LYS A C 1
ATOM 2010 O O . LYS A 1 257 ? -22.172 12.438 -7.266 1 57.78 257 LYS A O 1
ATOM 2015 N N . MET B 1 1 ? 7.566 -27.672 15.32 1 74.94 1 MET B N 1
ATOM 2016 C CA . MET B 1 1 ? 6.465 -27.641 14.359 1 74.94 1 MET B CA 1
ATOM 2017 C C . MET B 1 1 ? 6.5 -26.344 13.547 1 74.94 1 MET B C 1
ATOM 2019 O O . MET B 1 1 ? 6.832 -25.281 14.07 1 74.94 1 MET B O 1
ATOM 2023 N N . ASP B 1 2 ? 6.371 -26.5 12.25 1 85.94 2 ASP B N 1
ATOM 2024 C CA . ASP B 1 2 ? 6.379 -25.359 11.336 1 85.94 2 ASP B CA 1
ATOM 2025 C C . ASP B 1 2 ? 5.191 -24.438 11.602 1 85.94 2 ASP B C 1
ATOM 2027 O O . ASP B 1 2 ? 4.039 -24.844 11.453 1 85.94 2 ASP B O 1
ATOM 2031 N N . LYS B 1 3 ? 5.492 -23.203 12.094 1 88.75 3 LYS B N 1
ATOM 2032 C CA . LYS B 1 3 ? 4.418 -22.281 12.461 1 88.75 3 LYS B CA 1
ATOM 2033 C C . LYS B 1 3 ? 3.656 -21.797 11.227 1 88.75 3 LYS B C 1
ATOM 2035 O O . LYS B 1 3 ? 4.262 -21.359 10.25 1 88.75 3 LYS B O 1
ATOM 2040 N N . VAL B 1 4 ? 2.283 -21.969 11.273 1 92.44 4 VAL B N 1
ATOM 2041 C CA . VAL B 1 4 ? 1.396 -21.609 10.172 1 92.44 4 VAL B CA 1
ATOM 2042 C C . VAL B 1 4 ? 1.164 -20.094 10.164 1 92.44 4 VAL B C 1
ATOM 2044 O O . VAL B 1 4 ? 0.773 -19.516 11.18 1 92.44 4 VAL B O 1
ATOM 2047 N N . LEU B 1 5 ? 1.43 -19.469 9.086 1 94.5 5 LEU B N 1
ATOM 2048 C CA . LEU B 1 5 ? 1.226 -18.031 8.953 1 94.5 5 LEU B CA 1
ATOM 2049 C C . LEU B 1 5 ? -0.104 -17.734 8.266 1 94.5 5 LEU B C 1
ATOM 2051 O O . LEU B 1 5 ? -0.745 -16.719 8.562 1 94.5 5 LEU B O 1
ATOM 2055 N N . ALA B 1 6 ? -0.417 -18.547 7.348 1 94.62 6 ALA B N 1
ATOM 2056 C CA . ALA B 1 6 ? -1.739 -18.484 6.73 1 94.62 6 ALA B CA 1
ATOM 2057 C C . ALA B 1 6 ? -2.41 -19.859 6.738 1 94.62 6 ALA B C 1
ATOM 2059 O O . ALA B 1 6 ? -1.809 -20.859 6.32 1 94.62 6 ALA B O 1
ATOM 2060 N N . LYS B 1 7 ? -3.594 -19.984 7.227 1 91.62 7 LYS B N 1
ATOM 2061 C CA . LYS B 1 7 ? -4.324 -21.234 7.426 1 91.62 7 LYS B CA 1
ATOM 2062 C C . LYS B 1 7 ? -4.727 -21.859 6.09 1 91.62 7 LYS B C 1
ATOM 2064 O O . LYS B 1 7 ? -4.691 -21.188 5.055 1 91.62 7 LYS B O 1
ATOM 2069 N N . PRO B 1 8 ? -5.012 -23.156 6.145 1 87.81 8 PRO B N 1
ATOM 2070 C CA . PRO B 1 8 ? -5.543 -23.781 4.938 1 87.81 8 PRO B CA 1
ATOM 2071 C C . PRO B 1 8 ? -6.773 -23.062 4.387 1 87.81 8 PRO B C 1
ATOM 2073 O O . PRO B 1 8 ? -7.574 -22.516 5.156 1 87.81 8 PRO B O 1
ATOM 2076 N N . ALA B 1 9 ? -6.77 -23.062 3.115 1 86.75 9 ALA B N 1
ATOM 2077 C CA . ALA B 1 9 ? -7.941 -22.469 2.479 1 86.75 9 ALA B CA 1
ATOM 2078 C C . ALA B 1 9 ? -9.234 -23.016 3.084 1 86.75 9 ALA B C 1
ATOM 2080 O O . ALA B 1 9 ? -9.336 -24.203 3.371 1 86.75 9 ALA B O 1
ATOM 2081 N N . ASP B 1 10 ? -10.156 -22.125 3.367 1 82.5 10 ASP B N 1
ATOM 2082 C CA . ASP B 1 10 ? -11.461 -22.453 3.934 1 82.5 10 ASP B CA 1
ATOM 2083 C C . ASP B 1 10 ? -12.586 -21.891 3.074 1 82.5 10 ASP B C 1
ATOM 2085 O O . ASP B 1 10 ? -12.352 -21.391 1.975 1 82.5 10 ASP B O 1
ATOM 2089 N N . LEU B 1 11 ? -13.812 -22.078 3.529 1 77.38 11 LEU B N 1
ATOM 2090 C CA . LEU B 1 11 ? -14.977 -21.719 2.729 1 77.38 11 LEU B CA 1
ATOM 2091 C C . LEU B 1 11 ? -15.031 -20.219 2.504 1 77.38 11 LEU B C 1
ATOM 2093 O O . LEU B 1 11 ? -15.531 -19.75 1.478 1 77.38 11 LEU B O 1
ATOM 2097 N N . CYS B 1 12 ? -14.43 -19.516 3.344 1 76.44 12 CYS B N 1
ATOM 2098 C CA . CYS B 1 12 ? -14.477 -18.062 3.201 1 76.44 12 CYS B CA 1
ATOM 2099 C C . CYS B 1 12 ? -13.68 -17.609 1.986 1 76.44 12 CYS B C 1
ATOM 2101 O O . CYS B 1 12 ? -13.914 -16.516 1.459 1 76.44 12 CYS B O 1
ATOM 2103 N N . CYS B 1 13 ? -12.734 -18.5 1.574 1 81.38 13 CYS B N 1
ATOM 2104 C CA . CYS B 1 13 ? -11.922 -18.172 0.406 1 81.38 13 CYS B CA 1
ATOM 2105 C C . CYS B 1 13 ? -12.75 -18.234 -0.871 1 81.38 13 CYS B C 1
ATOM 2107 O O . CYS B 1 13 ? -12.328 -17.75 -1.918 1 81.38 13 CYS B O 1
ATOM 2109 N N . LEU B 1 14 ? -13.898 -18.781 -0.665 1 76.06 14 LEU B N 1
ATOM 2110 C CA . LEU B 1 14 ? -14.672 -19.078 -1.868 1 76.06 14 LEU B CA 1
ATOM 2111 C C . LEU B 1 14 ? -15.773 -18.047 -2.066 1 76.06 14 LEU B C 1
ATOM 2113 O O . LEU B 1 14 ? -16.625 -18.203 -2.949 1 76.06 14 LEU B O 1
ATOM 2117 N N . LYS B 1 15 ? -15.633 -17.094 -1.153 1 77.56 15 LYS B N 1
ATOM 2118 C CA . LYS B 1 15 ? -16.547 -15.969 -1.327 1 77.56 15 LYS B CA 1
ATOM 2119 C C . LYS B 1 15 ? -16.078 -15.031 -2.439 1 77.56 15 LYS B C 1
ATOM 2121 O O . LYS B 1 15 ? -14.938 -15.125 -2.887 1 77.56 15 LYS B O 1
ATOM 2126 N N . GLY B 1 16 ? -16.922 -14.188 -2.979 1 84.19 16 GLY B N 1
ATOM 2127 C CA . GLY B 1 16 ? -16.625 -13.266 -4.066 1 84.19 16 GLY B CA 1
ATOM 2128 C C . GLY B 1 16 ? -17.25 -13.68 -5.383 1 84.19 16 GLY B C 1
ATOM 2129 O O . GLY B 1 16 ? -17.969 -14.688 -5.449 1 84.19 16 GLY B O 1
ATOM 2130 N N . GLY B 1 17 ? -17.047 -12.898 -6.418 1 84.5 17 GLY B N 1
ATOM 2131 C CA . GLY B 1 17 ? -17.781 -13.172 -7.641 1 84.5 17 GLY B CA 1
ATOM 2132 C C . GLY B 1 17 ? -16.891 -13.312 -8.859 1 84.5 17 GLY B C 1
ATOM 2133 O O . GLY B 1 17 ? -15.703 -13 -8.805 1 84.5 17 GLY B O 1
ATOM 2134 N N . PHE B 1 18 ? -17.469 -13.859 -9.883 1 88.12 18 PHE B N 1
ATOM 2135 C CA . PHE B 1 18 ? -16.844 -13.898 -11.203 1 88.12 18 PHE B CA 1
ATOM 2136 C C . PHE B 1 18 ? -17.078 -12.586 -11.945 1 88.12 18 PHE B C 1
ATOM 2138 O O . PHE B 1 18 ? -18.156 -12.008 -11.875 1 88.12 18 PHE B O 1
ATOM 2145 N N . HIS B 1 19 ? -16.078 -12.148 -12.562 1 90.94 19 HIS B N 1
ATOM 2146 C CA . HIS B 1 19 ? -16.125 -10.914 -13.328 1 90.94 19 HIS B CA 1
ATOM 2147 C C . HIS B 1 19 ? -16.516 -11.172 -14.781 1 90.94 19 HIS B C 1
ATOM 2149 O O . HIS B 1 19 ? -16.594 -12.328 -15.211 1 90.94 19 HIS B O 1
ATOM 2155 N N . THR B 1 20 ? -16.844 -10.039 -15.414 1 90.94 20 THR B N 1
ATOM 2156 C CA . THR B 1 20 ? -17.203 -10.133 -16.828 1 90.94 20 THR B CA 1
ATOM 2157 C C . THR B 1 20 ? -16.141 -9.445 -17.688 1 90.94 20 THR B C 1
ATOM 2159 O O . THR B 1 20 ? -15.469 -8.523 -17.234 1 90.94 20 THR B O 1
ATOM 2162 N N . GLY B 1 21 ? -15.812 -9.992 -18.812 1 92.56 21 GLY B N 1
ATOM 2163 C CA . GLY B 1 21 ? -14.852 -9.469 -19.781 1 92.56 21 GLY B CA 1
ATOM 2164 C C . GLY B 1 21 ? -14.422 -10.508 -20.797 1 92.56 21 GLY B C 1
ATOM 2165 O O . GLY B 1 21 ? -14.75 -11.688 -20.672 1 92.56 21 GLY B O 1
ATOM 2166 N N . GLU B 1 22 ? -13.875 -10.07 -21.844 1 95.31 22 GLU B N 1
ATOM 2167 C CA . GLU B 1 22 ? -13.375 -10.977 -22.875 1 95.31 22 GLU B CA 1
ATOM 2168 C C . GLU B 1 22 ? -11.875 -11.234 -22.703 1 95.31 22 GLU B C 1
ATOM 2170 O O . GLU B 1 22 ? -11.07 -10.312 -22.828 1 95.31 22 GLU B O 1
ATOM 2175 N N . ALA B 1 23 ? -11.609 -12.43 -22.328 1 96.94 23 ALA B N 1
ATOM 2176 C CA . ALA B 1 23 ? -10.203 -12.805 -22.234 1 96.94 23 ALA B CA 1
ATOM 2177 C C . ALA B 1 23 ? -9.531 -12.766 -23.609 1 96.94 23 ALA B C 1
ATOM 2179 O O . ALA B 1 23 ? -10.125 -13.172 -24.609 1 96.94 23 ALA B O 1
ATOM 2180 N N . THR B 1 24 ? -8.297 -12.297 -23.656 1 97.44 24 THR B N 1
ATOM 2181 C CA . THR B 1 24 ? -7.633 -12.102 -24.938 1 97.44 24 THR B CA 1
ATOM 2182 C C . THR B 1 24 ? -6.477 -13.086 -25.109 1 97.44 24 THR B C 1
ATOM 2184 O O . THR B 1 24 ? -5.965 -13.266 -26.219 1 97.44 24 THR B O 1
ATOM 2187 N N . GLY B 1 25 ? -6.094 -13.742 -24.047 1 98.25 25 GLY B N 1
ATOM 2188 C CA . GLY B 1 25 ? -5.039 -14.742 -24.141 1 98.25 25 GLY B CA 1
ATOM 2189 C C . GLY B 1 25 ? -5.516 -16.078 -24.688 1 98.25 25 GLY B C 1
ATOM 2190 O O . GLY B 1 25 ? -6.562 -16.141 -25.344 1 98.25 25 GLY B O 1
ATOM 2191 N N . SER B 1 26 ? -4.633 -17.094 -24.578 1 98.31 26 SER B N 1
ATOM 2192 C CA . SER B 1 26 ? -4.969 -18.422 -25.078 1 98.31 26 SER B CA 1
ATOM 2193 C C . SER B 1 26 ? -4.398 -19.516 -24.156 1 98.31 26 SER B C 1
ATOM 2195 O O . SER B 1 26 ? -3.461 -19.266 -23.406 1 98.31 26 SER B O 1
ATOM 2197 N N . ILE B 1 27 ? -5.023 -20.641 -24.234 1 98.38 27 ILE B N 1
ATOM 2198 C CA . ILE B 1 27 ? -4.539 -21.781 -23.469 1 98.38 27 ILE B CA 1
ATOM 2199 C C . ILE B 1 27 ? -3.65 -22.656 -24.359 1 98.38 27 ILE B C 1
ATOM 2201 O O . ILE B 1 27 ? -4.012 -22.984 -25.484 1 98.38 27 ILE B O 1
ATOM 2205 N N . THR B 1 28 ? -2.492 -22.969 -23.922 1 98.31 28 THR B N 1
ATOM 2206 C CA . THR B 1 28 ? -1.594 -23.938 -24.547 1 98.31 28 THR B CA 1
ATOM 2207 C C . THR B 1 28 ? -1.08 -24.938 -23.516 1 98.31 28 THR B C 1
ATOM 2209 O O . THR B 1 28 ? -1.353 -24.797 -22.312 1 98.31 28 THR B O 1
ATOM 2212 N N . GLN B 1 29 ? -0.447 -25.953 -23.953 1 98.19 29 GLN B N 1
ATOM 2213 C CA . GLN B 1 29 ? 0.133 -26.922 -23.047 1 98.19 29 GLN B CA 1
ATOM 2214 C C . GLN B 1 29 ? 1.638 -26.719 -22.891 1 98.19 29 GLN B C 1
ATOM 2216 O O . GLN B 1 29 ? 2.35 -26.578 -23.891 1 98.19 29 GLN B O 1
ATOM 2221 N N . ILE B 1 30 ? 2.086 -26.594 -21.734 1 98.38 30 ILE B N 1
ATOM 2222 C CA . ILE B 1 30 ? 3.502 -26.625 -21.375 1 98.38 30 ILE B CA 1
ATOM 2223 C C . ILE B 1 30 ? 3.775 -27.781 -20.422 1 98.38 30 ILE B C 1
ATOM 2225 O O . ILE B 1 30 ? 3.277 -27.797 -19.297 1 98.38 30 ILE B O 1
ATOM 2229 N N . ASP B 1 31 ? 4.48 -28.797 -20.891 1 97.5 31 ASP B N 1
ATOM 2230 C CA . ASP B 1 31 ? 4.73 -30.031 -20.156 1 97.5 31 ASP B CA 1
ATOM 2231 C C . ASP B 1 31 ? 3.42 -30.719 -19.797 1 97.5 31 ASP B C 1
ATOM 2233 O O . ASP B 1 31 ? 3.27 -31.234 -18.672 1 97.5 31 ASP B O 1
ATOM 2237 N N . GLY B 1 32 ? 2.533 -30.641 -20.641 1 98 32 GLY B N 1
ATOM 2238 C CA . GLY B 1 32 ? 1.261 -31.328 -20.469 1 98 32 GLY B CA 1
ATOM 2239 C C . GLY B 1 32 ? 0.319 -30.609 -19.516 1 98 32 GLY B C 1
ATOM 2240 O O . GLY B 1 32 ? -0.724 -31.141 -19.141 1 98 32 GLY B O 1
ATOM 2241 N N . ILE B 1 33 ? 0.655 -29.438 -19.141 1 98.69 33 ILE B N 1
ATOM 2242 C CA . ILE B 1 33 ? -0.172 -28.672 -18.203 1 98.69 33 ILE B CA 1
ATOM 2243 C C . ILE B 1 33 ? -0.783 -27.469 -18.922 1 98.69 33 ILE B C 1
ATOM 2245 O O . ILE B 1 33 ? -0.075 -26.719 -19.594 1 98.69 33 ILE B O 1
ATOM 2249 N N . ASP B 1 34 ? -2.109 -27.375 -18.828 1 98.75 34 ASP B N 1
ATOM 2250 C CA . ASP B 1 34 ? -2.77 -26.203 -19.406 1 98.75 34 ASP B CA 1
ATOM 2251 C C . ASP B 1 34 ? -2.178 -24.906 -18.859 1 98.75 34 ASP B C 1
ATOM 2253 O O . ASP B 1 34 ? -2.02 -24.75 -17.656 1 98.75 34 ASP B O 1
ATOM 2257 N N . THR B 1 35 ? -1.75 -24.047 -19.797 1 98.88 35 THR B N 1
ATOM 2258 C CA . THR B 1 35 ? -1.15 -22.766 -19.469 1 98.88 35 THR B CA 1
ATOM 2259 C C . THR B 1 35 ? -1.851 -21.641 -20.234 1 98.88 35 THR B C 1
ATOM 2261 O O . THR B 1 35 ? -1.955 -21.688 -21.469 1 98.88 35 THR B O 1
ATOM 2264 N N . TYR B 1 36 ? -2.459 -20.719 -19.469 1 98.88 36 TYR B N 1
ATOM 2265 C CA . TYR B 1 36 ? -2.955 -19.516 -20.125 1 98.88 36 TYR B CA 1
ATOM 2266 C C . TYR B 1 36 ? -1.812 -18.562 -20.453 1 98.88 36 TYR B C 1
ATOM 2268 O O . TYR B 1 36 ? -0.969 -18.281 -19.609 1 98.88 36 TYR B O 1
ATOM 2276 N N . VAL B 1 37 ? -1.741 -18.172 -21.672 1 98.88 37 VAL B N 1
ATOM 2277 C CA . VAL B 1 37 ? -0.686 -17.281 -22.141 1 98.88 37 VAL B CA 1
ATOM 2278 C C . VAL B 1 37 ? -1.287 -15.93 -22.547 1 98.88 37 VAL B C 1
ATOM 2280 O O . VAL B 1 37 ? -2.102 -15.867 -23.469 1 98.88 37 VAL B O 1
ATOM 2283 N N . ALA B 1 38 ? -0.989 -14.891 -21.828 1 98.88 38 ALA B N 1
ATOM 2284 C CA . ALA B 1 38 ? -1.346 -13.516 -22.172 1 98.88 38 ALA B CA 1
ATOM 2285 C C . ALA B 1 38 ? -0.125 -12.734 -22.656 1 98.88 38 ALA B C 1
ATOM 2287 O O . ALA B 1 38 ? 0.861 -12.602 -21.922 1 98.88 38 ALA B O 1
ATOM 2288 N N . LYS B 1 39 ? -0.198 -12.219 -23.828 1 98.56 39 LYS B N 1
ATOM 2289 C CA . LYS B 1 39 ? 0.936 -11.531 -24.453 1 98.56 39 LYS B CA 1
ATOM 2290 C C . LYS B 1 39 ? 0.716 -10.023 -24.484 1 98.56 39 LYS B C 1
ATOM 2292 O O . LYS B 1 39 ? -0.4 -9.555 -24.719 1 98.56 39 LYS B O 1
ATOM 2297 N N . PRO B 1 40 ? 1.811 -9.273 -24.234 1 97.5 40 PRO B N 1
ATOM 2298 C CA . PRO B 1 40 ? 1.69 -7.824 -24.453 1 97.5 40 PRO B CA 1
ATOM 2299 C C . PRO B 1 40 ? 1.364 -7.465 -25.891 1 97.5 40 PRO B C 1
ATOM 2301 O O . PRO B 1 40 ? 1.57 -8.273 -26.797 1 97.5 40 PRO B O 1
ATOM 2304 N N . GLN B 1 41 ? 0.758 -6.293 -25.984 1 95.69 41 GLN B N 1
ATOM 2305 C CA . GLN B 1 41 ? 0.624 -5.773 -27.344 1 95.69 41 GLN B CA 1
ATOM 2306 C C . GLN B 1 41 ? 1.984 -5.652 -28.016 1 95.69 41 GLN B C 1
ATOM 2308 O O . GLN B 1 41 ? 2.971 -5.281 -27.375 1 95.69 41 GLN B O 1
ATOM 2313 N N . PRO B 1 42 ? 1.959 -5.941 -29.359 1 96.75 42 PRO B N 1
ATOM 2314 C CA . PRO B 1 42 ? 3.236 -5.824 -30.062 1 96.75 42 PRO B CA 1
ATOM 2315 C C . PRO B 1 42 ? 3.889 -4.457 -29.875 1 96.75 42 PRO B C 1
ATOM 2317 O O . PRO B 1 42 ? 3.229 -3.426 -30.047 1 96.75 42 PRO B O 1
ATOM 2320 N N . GLY B 1 43 ? 5.07 -4.422 -29.531 1 96.75 43 GLY B N 1
ATOM 2321 C CA . GLY B 1 43 ? 5.812 -3.18 -29.375 1 96.75 43 GLY B CA 1
ATOM 2322 C C . GLY B 1 43 ? 5.801 -2.645 -27.953 1 96.75 43 GLY B C 1
ATOM 2323 O O . GLY B 1 43 ? 6.504 -1.682 -27.641 1 96.75 43 GLY B O 1
ATOM 2324 N N . THR B 1 44 ? 5.086 -3.285 -26.984 1 97.06 44 THR B N 1
ATOM 2325 C CA . THR B 1 44 ? 4.977 -2.789 -25.625 1 97.06 44 THR B CA 1
ATOM 2326 C C . THR B 1 44 ? 5.633 -3.76 -24.641 1 97.06 44 THR B C 1
ATOM 2328 O O . THR B 1 44 ? 5.59 -3.549 -23.438 1 97.06 44 THR B O 1
ATOM 2331 N N . GLU B 1 45 ? 6.301 -4.777 -25.25 1 96.5 45 GLU B N 1
ATOM 2332 C CA . GLU B 1 45 ? 6.914 -5.812 -24.422 1 96.5 45 GLU B CA 1
ATOM 2333 C C . GLU B 1 45 ? 8.062 -5.246 -23.594 1 96.5 45 GLU B C 1
ATOM 2335 O O . GLU B 1 45 ? 8.859 -4.449 -24.094 1 96.5 45 GLU B O 1
ATOM 2340 N N . ASN B 1 46 ? 8.078 -5.633 -22.312 1 96.56 46 ASN B N 1
ATOM 2341 C CA . ASN B 1 46 ? 9.195 -5.191 -21.484 1 96.56 46 ASN B CA 1
ATOM 2342 C C . ASN B 1 46 ? 10.289 -6.258 -21.406 1 96.56 46 ASN B C 1
ATOM 2344 O O . ASN B 1 46 ? 11.32 -6.047 -20.781 1 96.56 46 ASN B O 1
ATOM 2348 N N . GLY B 1 47 ? 10.031 -7.453 -21.984 1 96.31 47 GLY B N 1
ATOM 2349 C CA . GLY B 1 47 ? 11.039 -8.492 -22.109 1 96.31 47 GLY B CA 1
ATOM 2350 C C . GLY B 1 47 ? 11.039 -9.453 -20.922 1 96.31 47 GLY B C 1
ATOM 2351 O O . GLY B 1 47 ? 11.82 -10.406 -20.891 1 96.31 47 GLY B O 1
ATOM 2352 N N . ASN B 1 48 ? 10.125 -9.25 -19.938 1 98 48 ASN B N 1
ATOM 2353 C CA . ASN B 1 48 ? 10.062 -10.078 -18.734 1 98 48 ASN B CA 1
ATOM 2354 C C . ASN B 1 48 ? 8.875 -11.031 -18.781 1 98 48 ASN B C 1
ATOM 2356 O O . ASN B 1 48 ? 7.93 -10.82 -19.547 1 98 48 ASN B O 1
ATOM 2360 N N . VAL B 1 49 ? 8.953 -12.094 -18.031 1 98.75 49 VAL B N 1
ATOM 2361 C CA . VAL B 1 49 ? 7.887 -13.086 -17.953 1 98.75 49 VAL B CA 1
ATOM 2362 C C . VAL B 1 49 ? 7.289 -13.086 -16.547 1 98.75 49 VAL B C 1
ATOM 2364 O O . VAL B 1 49 ? 8.016 -13.086 -15.555 1 98.75 49 VAL B O 1
ATOM 2367 N N . LEU B 1 50 ? 6.012 -13 -16.469 1 98.94 50 LEU B N 1
ATOM 2368 C CA . LEU B 1 50 ? 5.289 -13.07 -15.203 1 98.94 50 LEU B CA 1
ATOM 2369 C C . LEU B 1 50 ? 4.555 -14.398 -15.07 1 98.94 50 LEU B C 1
ATOM 2371 O O . LEU B 1 50 ? 3.76 -14.766 -15.938 1 98.94 50 LEU B O 1
ATOM 2375 N N . LEU B 1 51 ? 4.875 -15.141 -14.023 1 99 51 LEU B N 1
ATOM 2376 C CA . LEU B 1 51 ? 4.176 -16.375 -13.695 1 99 51 LEU B CA 1
ATOM 2377 C C . LEU B 1 51 ? 3.029 -16.125 -12.727 1 99 51 LEU B C 1
ATOM 2379 O O . LEU B 1 51 ? 3.229 -15.516 -11.672 1 99 51 LEU B O 1
ATOM 2383 N N . LEU B 1 52 ? 1.868 -16.516 -13.102 1 98.94 52 LEU B N 1
ATOM 2384 C CA . LEU B 1 52 ? 0.721 -16.344 -12.219 1 98.94 52 LEU B CA 1
ATOM 2385 C C . LEU B 1 52 ? 0.279 -17.688 -11.641 1 98.94 52 LEU B C 1
ATOM 2387 O O . LEU B 1 52 ? 0.024 -18.641 -12.391 1 98.94 52 LEU B O 1
ATOM 2391 N N . PHE B 1 53 ? 0.264 -17.781 -10.312 1 98.94 53 PHE B N 1
ATOM 2392 C CA . PHE B 1 53 ? -0.255 -18.922 -9.555 1 98.94 53 PHE B CA 1
ATOM 2393 C C . PHE B 1 53 ? -1.64 -18.609 -9 1 98.94 53 PHE B C 1
ATOM 2395 O O . PHE B 1 53 ? -1.775 -17.828 -8.055 1 98.94 53 PHE B O 1
ATOM 2402 N N . PRO B 1 54 ? -2.66 -19.234 -9.562 1 98.31 54 PRO B N 1
ATOM 2403 C CA . PRO B 1 54 ? -4.031 -18.828 -9.242 1 98.31 54 PRO B CA 1
ATOM 2404 C C . PRO B 1 54 ? -4.496 -19.344 -7.883 1 98.31 54 PRO B C 1
ATOM 2406 O O . PRO B 1 54 ? -3.816 -20.156 -7.266 1 98.31 54 PRO B O 1
ATOM 2409 N N . ASP B 1 55 ? -5.617 -18.781 -7.398 1 97.12 55 ASP B N 1
ATOM 2410 C CA . ASP B 1 55 ? -6.289 -19.281 -6.203 1 97.12 55 ASP B CA 1
ATOM 2411 C C . ASP B 1 55 ? -6.961 -20.625 -6.465 1 97.12 55 ASP B C 1
ATOM 2413 O O . ASP B 1 55 ? -6.727 -21.25 -7.5 1 97.12 55 ASP B O 1
ATOM 2417 N N . ALA B 1 56 ? -7.781 -21.109 -5.543 1 95.94 56 ALA B N 1
ATOM 2418 C CA . ALA B 1 56 ? -8.367 -22.453 -5.598 1 95.94 56 ALA B CA 1
ATOM 2419 C C . ALA B 1 56 ? -9.305 -22.594 -6.793 1 95.94 56 ALA B C 1
ATOM 2421 O O . ALA B 1 56 ? -9.602 -23.703 -7.223 1 95.94 56 ALA B O 1
ATOM 2422 N N . PHE B 1 57 ? -9.766 -21.453 -7.312 1 95.88 57 PHE B N 1
ATOM 2423 C CA . PHE B 1 57 ? -10.688 -21.484 -8.438 1 95.88 57 PHE B CA 1
ATOM 2424 C C . PHE B 1 57 ? -9.953 -21.766 -9.742 1 95.88 57 PHE B C 1
ATOM 2426 O O . PHE B 1 57 ? -10.57 -22.094 -10.758 1 95.88 57 PHE B O 1
ATOM 2433 N N . GLY B 1 58 ? -8.633 -21.688 -9.734 1 96.69 58 GLY B N 1
ATOM 2434 C CA . GLY B 1 58 ? -7.812 -22.062 -10.883 1 96.69 58 GLY B CA 1
ATOM 2435 C C . GLY B 1 58 ? -7.957 -21.109 -12.055 1 96.69 58 GLY B C 1
ATOM 2436 O O . GLY B 1 58 ? -8.109 -19.906 -11.859 1 96.69 58 GLY B O 1
ATOM 2437 N N . LEU B 1 59 ? -7.676 -21.641 -13.242 1 97.19 59 LEU B N 1
ATOM 2438 C CA . LEU B 1 59 ? -7.797 -20.875 -14.477 1 97.19 59 LEU B CA 1
ATOM 2439 C C . LEU B 1 59 ? -9.258 -20.656 -14.836 1 97.19 59 LEU B C 1
ATOM 2441 O O . LEU B 1 59 ? -9.922 -21.562 -15.344 1 97.19 59 LEU B O 1
ATOM 2445 N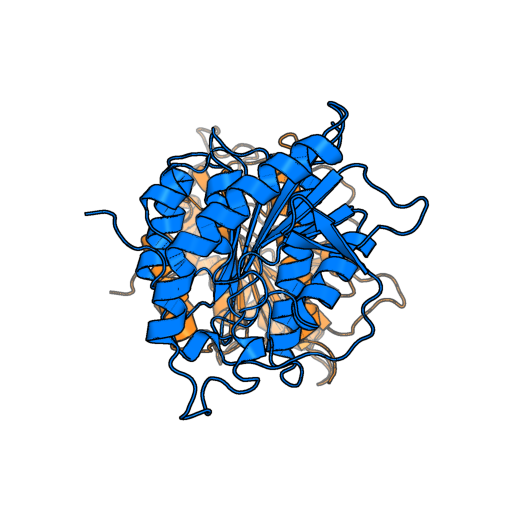 N . HIS B 1 60 ? -9.742 -19.578 -14.57 1 95.12 60 HIS B N 1
ATOM 2446 C CA . HIS B 1 60 ? -11.078 -19.125 -14.922 1 95.12 60 HIS B CA 1
ATOM 2447 C C . HIS B 1 60 ? -11.078 -17.656 -15.312 1 95.12 60 HIS B C 1
ATOM 2449 O O . HIS B 1 60 ? -10.023 -17.016 -15.352 1 95.12 60 HIS B O 1
ATOM 2455 N N . VAL B 1 61 ? -12.203 -17.062 -15.562 1 96.19 61 VAL B N 1
ATOM 2456 C CA . VAL B 1 61 ? -12.32 -15.766 -16.219 1 96.19 61 VAL B CA 1
ATOM 2457 C C . VAL B 1 61 ? -11.586 -14.695 -15.414 1 96.19 61 VAL B C 1
ATOM 2459 O O . VAL B 1 61 ? -10.875 -13.859 -15.977 1 96.19 61 VAL B O 1
ATOM 2462 N N . ASN B 1 62 ? -11.719 -14.703 -14.055 1 96.75 62 ASN B N 1
ATOM 2463 C CA . ASN B 1 62 ? -11.031 -13.703 -13.242 1 96.75 62 ASN B CA 1
ATOM 2464 C C . ASN B 1 62 ? -9.516 -13.766 -13.438 1 96.75 62 ASN B C 1
ATOM 2466 O O . ASN B 1 62 ? -8.859 -12.734 -13.578 1 96.75 62 ASN B O 1
ATOM 2470 N N . SER B 1 63 ? -8.984 -15.008 -13.43 1 97.19 63 SER B N 1
ATOM 2471 C CA . SER B 1 63 ? -7.547 -15.164 -13.633 1 97.19 63 SER B CA 1
ATOM 2472 C C . SER B 1 63 ? -7.141 -14.742 -15.039 1 97.19 63 SER B C 1
ATOM 2474 O O . SER B 1 63 ? -6.082 -14.141 -15.234 1 97.19 63 SER B O 1
ATOM 2476 N N . PHE B 1 64 ? -8 -15.047 -16.047 1 98.44 64 PHE B N 1
ATOM 2477 C CA . PHE B 1 64 ? -7.703 -14.656 -17.422 1 98.44 64 PHE B CA 1
ATOM 2478 C C . PHE B 1 64 ? -7.602 -13.141 -17.547 1 98.44 64 PHE B C 1
ATOM 2480 O O . PHE B 1 64 ? -6.613 -12.625 -18.062 1 98.44 64 PHE B O 1
ATOM 2487 N N . LEU B 1 65 ? -8.617 -12.508 -17.016 1 98 65 LEU B N 1
ATOM 2488 C CA . LEU B 1 65 ? -8.664 -11.055 -17.109 1 98 65 LEU B CA 1
ATOM 2489 C C . LEU B 1 65 ? -7.484 -10.422 -16.375 1 98 65 LEU B C 1
ATOM 2491 O O . LEU B 1 65 ? -6.918 -9.43 -16.859 1 98 65 LEU B O 1
ATOM 2495 N N . MET B 1 66 ? -7.129 -10.969 -15.273 1 98.25 66 MET B N 1
ATOM 2496 C CA . MET B 1 66 ? -5.992 -10.469 -14.508 1 98.25 66 MET B CA 1
ATOM 2497 C C . MET B 1 66 ? -4.691 -10.641 -15.289 1 98.25 66 MET B C 1
ATOM 2499 O O . MET B 1 66 ? -3.875 -9.719 -15.359 1 98.25 66 MET B O 1
ATOM 2503 N N . MET B 1 67 ? -4.496 -11.766 -15.867 1 98.75 67 MET B N 1
ATOM 2504 C CA . MET B 1 67 ? -3.287 -12.031 -16.641 1 98.75 67 MET B CA 1
ATOM 2505 C C . MET B 1 67 ? -3.23 -11.141 -17.875 1 98.75 67 MET B C 1
ATOM 2507 O O . MET B 1 67 ? -2.162 -10.648 -18.25 1 98.75 67 MET B O 1
ATOM 2511 N N . ASP B 1 68 ? -4.375 -10.961 -18.516 1 98.69 68 ASP B N 1
ATOM 2512 C CA . ASP B 1 68 ? -4.434 -10.031 -19.656 1 98.69 68 ASP B CA 1
ATOM 2513 C C . ASP B 1 68 ? -4.047 -8.617 -19.219 1 98.69 68 ASP B C 1
ATOM 2515 O O . ASP B 1 68 ? -3.387 -7.898 -19.969 1 98.69 68 ASP B O 1
ATOM 2519 N N . ALA B 1 69 ? -4.469 -8.211 -18.031 1 98.56 69 ALA B N 1
ATOM 2520 C CA . ALA B 1 69 ? -4.121 -6.891 -17.516 1 98.56 69 ALA B CA 1
ATOM 2521 C C . ALA B 1 69 ? -2.617 -6.762 -17.297 1 98.56 69 ALA B C 1
ATOM 2523 O O . ALA B 1 69 ? -2.02 -5.734 -17.641 1 98.56 69 ALA B O 1
ATOM 2524 N N . PHE B 1 70 ? -1.983 -7.797 -16.734 1 98.75 70 PHE B N 1
ATOM 2525 C CA . PHE B 1 70 ? -0.533 -7.777 -16.578 1 98.75 70 PHE B CA 1
ATOM 2526 C C . PHE B 1 70 ? 0.15 -7.691 -17.938 1 98.75 70 PHE B C 1
ATOM 2528 O O . PHE B 1 70 ? 1.159 -7 -18.094 1 98.75 70 PHE B O 1
ATOM 2535 N N . ALA B 1 71 ? -0.38 -8.43 -18.891 1 98.69 71 ALA B N 1
ATOM 2536 C CA . ALA B 1 71 ? 0.177 -8.406 -20.25 1 98.69 71 ALA B CA 1
ATOM 2537 C C . ALA B 1 71 ? 0.074 -7.008 -20.859 1 98.69 71 ALA B C 1
ATOM 2539 O O . ALA B 1 71 ? 0.99 -6.559 -21.547 1 98.69 71 ALA B O 1
ATOM 2540 N N . GLU B 1 72 ? -1.062 -6.344 -20.609 1 98.19 72 GLU B N 1
ATOM 2541 C CA . GLU B 1 72 ? -1.234 -4.973 -21.078 1 98.19 72 GLU B CA 1
ATOM 2542 C C . GLU B 1 72 ? -0.171 -4.051 -20.484 1 98.19 72 GLU B C 1
ATOM 2544 O O . GLU B 1 72 ? 0.135 -3.002 -21.062 1 98.19 72 GLU B O 1
ATOM 2549 N N . CYS B 1 73 ? 0.377 -4.461 -19.391 1 98.38 73 CYS B N 1
ATOM 2550 C CA . CYS B 1 73 ? 1.434 -3.684 -18.75 1 98.38 73 CYS B CA 1
ATOM 2551 C C . CYS B 1 73 ? 2.807 -4.105 -19.266 1 98.38 73 CYS B C 1
ATOM 2553 O O . CYS B 1 73 ? 3.83 -3.662 -18.734 1 98.38 73 CYS B O 1
ATOM 2555 N N . GLY B 1 74 ? 2.91 -4.984 -20.203 1 97.94 74 GLY B N 1
ATOM 2556 C CA . GLY B 1 74 ? 4.152 -5.277 -20.891 1 97.94 74 GLY B CA 1
ATOM 2557 C C . GLY B 1 74 ? 4.73 -6.633 -20.547 1 97.94 74 GLY B C 1
ATOM 2558 O O . GLY B 1 74 ? 5.754 -7.043 -21.094 1 97.94 74 GLY B O 1
ATOM 2559 N N . TYR B 1 75 ? 4.117 -7.402 -19.672 1 98.62 75 TYR B N 1
ATOM 2560 C CA . TYR B 1 75 ? 4.648 -8.68 -19.203 1 98.62 75 TYR B CA 1
ATOM 2561 C C . TYR B 1 75 ? 4.07 -9.836 -20 1 98.62 75 TYR B C 1
ATOM 2563 O O . TYR B 1 75 ? 2.85 -9.984 -20.109 1 98.62 75 TYR B O 1
ATOM 2571 N N . LEU B 1 76 ? 4.906 -10.609 -20.594 1 98.69 76 LEU B N 1
ATOM 2572 C CA . LEU B 1 76 ? 4.41 -11.93 -20.984 1 98.69 76 LEU B CA 1
ATOM 2573 C C . LEU B 1 76 ? 3.967 -12.711 -19.75 1 98.69 76 LEU B C 1
ATOM 2575 O O . LEU B 1 76 ? 4.785 -13.039 -18.891 1 98.69 76 LEU B O 1
ATOM 2579 N N . THR B 1 77 ? 2.676 -12.984 -19.688 1 98.94 77 THR B N 1
ATOM 2580 C CA . THR B 1 77 ? 2.137 -13.57 -18.453 1 98.94 77 THR B CA 1
ATOM 2581 C C . THR B 1 77 ? 1.642 -14.992 -18.703 1 98.94 77 THR B C 1
ATOM 2583 O O . THR B 1 77 ? 0.86 -15.227 -19.625 1 98.94 77 THR B O 1
ATOM 2586 N N . LEU B 1 78 ? 2.137 -15.938 -17.938 1 98.94 78 LEU B N 1
ATOM 2587 C CA . LEU B 1 78 ? 1.776 -17.344 -18.016 1 98.94 78 LEU B CA 1
ATOM 2588 C C . LEU B 1 78 ? 1.096 -17.812 -16.734 1 98.94 78 LEU B C 1
ATOM 2590 O O . LEU B 1 78 ? 1.638 -17.625 -15.633 1 98.94 78 LEU B O 1
ATOM 2594 N N . GLY B 1 79 ? -0.083 -18.328 -16.828 1 98.88 79 GLY B N 1
ATOM 2595 C CA . GLY B 1 79 ? -0.804 -18.859 -15.688 1 98.88 79 GLY B CA 1
ATOM 2596 C C . GLY B 1 79 ? -0.924 -20.375 -15.727 1 98.88 79 GLY B C 1
ATOM 2597 O O . GLY B 1 79 ? -1.254 -20.953 -16.766 1 98.88 79 GLY B O 1
ATOM 2598 N N . VAL B 1 80 ? -0.788 -21.031 -14.609 1 98.94 80 VAL B N 1
ATOM 2599 C CA . VAL B 1 80 ? -0.678 -22.484 -14.562 1 98.94 80 VAL B CA 1
ATOM 2600 C C . VAL B 1 80 ? -2.006 -23.078 -14.109 1 98.94 80 VAL B C 1
ATOM 2602 O O . VAL B 1 80 ? -2.666 -22.547 -13.219 1 98.94 80 VAL B O 1
ATOM 2605 N N . ASP B 1 81 ? -2.414 -24.156 -14.75 1 98.75 81 ASP B N 1
ATOM 2606 C CA . ASP B 1 81 ? -3.439 -25.031 -14.195 1 98.75 81 ASP B CA 1
ATOM 2607 C C . ASP B 1 81 ? -2.812 -26.172 -13.391 1 98.75 81 ASP B C 1
ATOM 2609 O O . ASP B 1 81 ? -2.852 -27.328 -13.805 1 98.75 81 ASP B O 1
ATOM 2613 N N . TYR B 1 82 ? -2.434 -25.844 -12.156 1 98.5 82 TYR B N 1
ATOM 2614 C CA . TYR B 1 82 ? -1.745 -26.875 -11.391 1 98.5 82 TYR B CA 1
ATOM 2615 C C . TYR B 1 82 ? -2.742 -27.781 -10.672 1 98.5 82 TYR B C 1
ATOM 2617 O O . TYR B 1 82 ? -2.352 -28.656 -9.898 1 98.5 82 TYR B O 1
ATOM 2625 N N . PHE B 1 83 ? -4.027 -27.594 -10.945 1 98.38 83 PHE B N 1
ATOM 2626 C CA . PHE B 1 83 ? -5.043 -28.547 -10.5 1 98.38 83 PHE B CA 1
ATOM 2627 C C . PHE B 1 83 ? -5.344 -29.578 -11.578 1 98.38 83 PHE B C 1
ATOM 2629 O O . PHE B 1 83 ? -6.133 -30.5 -11.367 1 98.38 83 PHE B O 1
ATOM 2636 N N . LEU B 1 84 ? -4.785 -29.406 -12.781 1 97.88 84 LEU B N 1
ATOM 2637 C CA . LEU B 1 84 ? -4.867 -30.344 -13.898 1 97.88 84 LEU B CA 1
ATOM 2638 C C . LEU B 1 84 ? -6.32 -30.594 -14.289 1 97.88 84 LEU B C 1
ATOM 2640 O O . LEU B 1 84 ? -6.75 -31.75 -14.383 1 97.88 84 LEU B O 1
ATOM 2644 N N . GLY B 1 85 ? -7.004 -29.516 -14.406 1 97.25 85 GLY B N 1
ATOM 2645 C CA . GLY B 1 85 ? -8.383 -29.578 -14.859 1 97.25 85 GLY B CA 1
ATOM 2646 C C . GLY B 1 85 ? -9.375 -29.812 -13.734 1 97.25 85 GLY B C 1
ATOM 2647 O O . GLY B 1 85 ? -10.578 -29.938 -13.969 1 97.25 85 GLY B O 1
ATOM 2648 N N . ASP B 1 86 ? -8.898 -29.812 -12.516 1 97.88 86 ASP B N 1
ATOM 2649 C CA . ASP B 1 86 ? -9.766 -30.172 -11.398 1 97.88 86 ASP B CA 1
ATOM 2650 C C . ASP B 1 86 ? -9.828 -29.031 -10.367 1 97.88 86 ASP B C 1
ATOM 2652 O O . ASP B 1 86 ? -9.773 -29.281 -9.164 1 97.88 86 ASP B O 1
ATOM 2656 N N . ALA B 1 87 ? -9.859 -27.766 -10.852 1 97.19 87 ALA B N 1
ATOM 2657 C CA . ALA B 1 87 ? -10.016 -26.641 -9.945 1 97.19 87 ALA B CA 1
ATOM 2658 C C . ALA B 1 87 ? -11.422 -26.609 -9.344 1 97.19 87 ALA B C 1
ATOM 2660 O O . ALA B 1 87 ? -12.305 -27.344 -9.797 1 97.19 87 ALA B O 1
ATOM 2661 N N . VAL B 1 88 ? -11.648 -25.797 -8.344 1 95 88 VAL B N 1
ATOM 2662 C CA . VAL B 1 88 ? -12.93 -25.703 -7.645 1 95 88 VAL B CA 1
ATOM 2663 C C . VAL B 1 88 ? -14.039 -25.406 -8.648 1 95 88 VAL B C 1
ATOM 2665 O O . VAL B 1 88 ? -15.164 -25.891 -8.5 1 95 88 VAL B O 1
ATOM 2668 N N . THR B 1 89 ? -13.711 -24.672 -9.711 1 93.31 89 THR B N 1
ATOM 2669 C CA . THR B 1 89 ? -14.703 -24.266 -10.695 1 93.31 89 THR B CA 1
ATOM 2670 C C . THR B 1 89 ? -15.273 -25.484 -11.43 1 93.31 89 THR B C 1
ATOM 2672 O O . THR B 1 89 ? -16.375 -25.422 -11.984 1 93.31 89 THR B O 1
ATOM 2675 N N . LYS B 1 90 ? -14.516 -26.547 -11.531 1 94.06 90 LYS B N 1
ATOM 2676 C CA . LYS B 1 90 ? -14.984 -27.781 -12.156 1 94.06 90 LYS B CA 1
ATOM 2677 C C . LYS B 1 90 ? -16.125 -28.391 -11.359 1 94.06 90 LYS B C 1
ATOM 2679 O O . LYS B 1 90 ? -16.953 -29.125 -11.914 1 94.06 90 LYS B O 1
ATOM 2684 N N . HIS B 1 91 ? -16.188 -28.062 -10.164 1 93.25 91 HIS B N 1
ATOM 2685 C CA . HIS B 1 91 ? -17.125 -28.734 -9.273 1 93.25 91 HIS B CA 1
ATOM 2686 C C . HIS B 1 91 ? -18.312 -27.812 -8.93 1 93.25 91 HIS B C 1
ATOM 2688 O O . HIS B 1 91 ? -19.438 -28.281 -8.805 1 93.25 91 HIS B O 1
ATOM 2694 N N . SER B 1 92 ? -17.969 -26.531 -8.695 1 90.25 92 SER B N 1
ATOM 2695 C CA . SER B 1 92 ? -19.031 -25.609 -8.305 1 90.25 92 SER B CA 1
ATOM 2696 C C . SER B 1 92 ? -18.625 -24.156 -8.602 1 90.25 92 SER B C 1
ATOM 2698 O O . SER B 1 92 ? -17.484 -23.766 -8.383 1 90.25 92 SER B O 1
ATOM 2700 N N . LEU B 1 93 ? -19.594 -23.453 -9.031 1 83.69 93 LEU B N 1
ATOM 2701 C CA . LEU B 1 93 ? -19.406 -22.016 -9.18 1 83.69 93 LEU B CA 1
ATOM 2702 C C . LEU B 1 93 ? -19.781 -21.281 -7.898 1 83.69 93 LEU B C 1
ATOM 2704 O O . LEU B 1 93 ? -19.453 -20.094 -7.73 1 83.69 93 LEU B O 1
ATOM 2708 N N . THR B 1 94 ? -20.531 -21.969 -7.043 1 85.25 94 THR B N 1
ATOM 2709 C CA . THR B 1 94 ? -20.953 -21.438 -5.758 1 85.25 94 THR B CA 1
ATOM 2710 C C . THR B 1 94 ? -20.578 -22.375 -4.621 1 85.25 94 THR B C 1
ATOM 2712 O O . THR B 1 94 ? -21.453 -22.859 -3.889 1 85.25 94 THR B O 1
ATOM 2715 N N . PRO B 1 95 ? -19.312 -22.594 -4.496 1 88.25 95 PRO B N 1
ATOM 2716 C CA . PRO B 1 95 ? -18.844 -23.672 -3.611 1 88.25 95 PRO B CA 1
ATOM 2717 C C . PRO B 1 95 ? -19.312 -23.484 -2.17 1 88.25 95 PRO B C 1
ATOM 2719 O O . PRO B 1 95 ? -19.469 -24.469 -1.437 1 88.25 95 PRO B O 1
ATOM 2722 N N . LEU B 1 96 ? -19.609 -22.281 -1.747 1 84.12 96 LEU B N 1
ATOM 2723 C CA . LEU B 1 96 ? -20.016 -22.016 -0.373 1 84.12 96 LEU B CA 1
ATOM 2724 C C . LEU B 1 96 ? -21.438 -22.516 -0.129 1 84.12 96 LEU B C 1
ATOM 2726 O O . LEU B 1 96 ? -21.781 -22.875 0.997 1 84.12 96 LEU B O 1
ATOM 2730 N N . SER B 1 97 ? -22.188 -22.484 -1.162 1 86.31 97 SER B N 1
ATOM 2731 C CA . SER B 1 97 ? -23.594 -22.828 -1.015 1 86.31 97 SER B CA 1
ATOM 2732 C C . SER B 1 97 ? -23.906 -24.172 -1.689 1 86.31 97 SER B C 1
ATOM 2734 O O . SER B 1 97 ? -25.078 -24.578 -1.749 1 86.31 97 SER B O 1
ATOM 2736 N N . ASP B 1 98 ? -22.906 -24.859 -2.223 1 90.31 98 ASP B N 1
ATOM 2737 C CA . ASP B 1 98 ? -23.094 -26.125 -2.908 1 90.31 98 ASP B CA 1
ATOM 2738 C C . ASP B 1 98 ? -22.938 -27.297 -1.942 1 90.31 98 ASP B C 1
ATOM 2740 O O . ASP B 1 98 ? -21.828 -27.641 -1.532 1 90.31 98 ASP B O 1
ATOM 2744 N N . PRO B 1 99 ? -24 -27.891 -1.526 1 90.19 99 PRO B N 1
ATOM 2745 C CA . PRO B 1 99 ? -23.922 -28.969 -0.55 1 90.19 99 PRO B CA 1
ATOM 2746 C C . PRO B 1 99 ? -23.203 -30.203 -1.098 1 90.19 99 PRO B C 1
ATOM 2748 O O . PRO B 1 99 ? -22.828 -31.109 -0.332 1 90.19 99 PRO B O 1
ATOM 2751 N N . ASN B 1 100 ? -23 -30.312 -2.359 1 91.25 100 ASN B N 1
ATOM 2752 C CA . ASN B 1 100 ? -22.391 -31.5 -2.973 1 91.25 100 ASN B CA 1
ATOM 2753 C C . ASN B 1 100 ? -20.891 -31.344 -3.127 1 91.25 100 ASN B C 1
ATOM 2755 O O . ASN B 1 100 ? -20.188 -32.281 -3.521 1 91.25 100 ASN B O 1
ATOM 2759 N N . PHE B 1 101 ? -20.438 -30.188 -2.912 1 92.25 101 PHE B N 1
ATOM 2760 C CA . PHE B 1 101 ? -19 -29.953 -3.059 1 92.25 101 PHE B CA 1
ATOM 2761 C C . PHE B 1 101 ? -18.281 -30.203 -1.736 1 92.25 101 PHE B C 1
ATOM 2763 O O . PHE B 1 101 ? -18.516 -29.469 -0.762 1 92.25 101 PHE B O 1
ATOM 2770 N N . ASP B 1 102 ? -17.422 -31.219 -1.649 1 92.69 102 ASP B N 1
ATOM 2771 C CA . ASP B 1 102 ? -16.594 -31.516 -0.494 1 92.69 102 ASP B CA 1
ATOM 2772 C C . ASP B 1 102 ? -15.234 -30.828 -0.608 1 92.69 102 ASP B C 1
ATOM 2774 O O . ASP B 1 102 ? -14.258 -31.438 -1.05 1 92.69 102 ASP B O 1
ATOM 2778 N N . PHE B 1 103 ? -15.148 -29.656 -0.111 1 92.5 103 PHE B N 1
ATOM 2779 C CA . PHE B 1 103 ? -13.953 -28.828 -0.251 1 92.5 103 PHE B CA 1
ATOM 2780 C C . PHE B 1 103 ? -12.766 -29.453 0.467 1 92.5 103 PHE B C 1
ATOM 2782 O O . PHE B 1 103 ? -11.633 -29.391 -0.016 1 92.5 103 PHE B O 1
ATOM 2789 N N . GLU B 1 104 ? -13.008 -30.031 1.68 1 92.56 104 GLU B N 1
ATOM 2790 C CA . GLU B 1 104 ? -11.922 -30.609 2.467 1 92.56 104 GLU B CA 1
ATOM 2791 C C . GLU B 1 104 ? -11.25 -31.75 1.717 1 92.56 104 GLU B C 1
ATOM 2793 O O . GLU B 1 104 ? -10.023 -31.844 1.681 1 92.56 104 GLU B O 1
ATOM 2798 N N . SER B 1 105 ? -12.047 -32.594 1.149 1 94.94 105 SER B N 1
ATOM 2799 C CA . SER B 1 105 ? -11.508 -33.688 0.353 1 94.94 105 SER B CA 1
ATOM 2800 C C . SER B 1 105 ? -10.758 -33.156 -0.869 1 94.94 105 SER B C 1
ATOM 2802 O O . SER B 1 105 ? -9.68 -33.656 -1.201 1 94.94 105 SER B O 1
ATOM 2804 N N . TRP B 1 106 ? -11.344 -32.219 -1.521 1 96.12 106 TRP B N 1
ATOM 2805 C CA . TRP B 1 106 ? -10.703 -31.594 -2.678 1 96.12 106 TRP B CA 1
ATOM 2806 C C . TRP B 1 106 ? -9.352 -31 -2.297 1 96.12 106 TRP B C 1
ATOM 2808 O O . TRP B 1 106 ? -8.352 -31.234 -2.98 1 96.12 106 TRP B O 1
ATOM 2818 N N . LYS B 1 107 ? -9.344 -30.266 -1.236 1 95.06 107 LYS B N 1
ATOM 2819 C CA . LYS B 1 107 ? -8.133 -29.625 -0.71 1 95.06 107 LYS B CA 1
ATOM 2820 C C . LYS B 1 107 ? -7.043 -30.656 -0.458 1 95.06 107 LYS B C 1
ATOM 2822 O O . LYS B 1 107 ? -5.898 -30.484 -0.882 1 95.06 107 LYS B O 1
ATOM 2827 N N . ASN B 1 108 ? -7.375 -31.734 0.17 1 95.5 108 ASN B N 1
ATOM 2828 C CA . ASN B 1 108 ? -6.406 -32.781 0.503 1 95.5 108 ASN B CA 1
ATOM 2829 C C . ASN B 1 108 ? -5.828 -33.438 -0.75 1 95.5 108 ASN B C 1
ATOM 2831 O O . ASN B 1 108 ? -4.645 -33.75 -0.792 1 95.5 108 ASN B O 1
ATOM 2835 N N . LYS B 1 109 ? -6.68 -33.594 -1.682 1 96.19 109 LYS B N 1
ATOM 2836 C CA . LYS B 1 109 ? -6.27 -34.188 -2.947 1 96.19 109 LYS B CA 1
ATOM 2837 C C . LYS B 1 109 ? -5.266 -33.312 -3.68 1 96.19 109 LYS B C 1
ATOM 2839 O O . LYS B 1 109 ? -4.316 -33.812 -4.285 1 96.19 109 LYS B O 1
ATOM 2844 N N . HIS B 1 110 ? -5.41 -32.031 -3.592 1 96.94 110 HIS B N 1
ATOM 2845 C CA . HIS B 1 110 ? -4.707 -31.141 -4.512 1 96.94 110 HIS B CA 1
ATOM 2846 C C . HIS B 1 110 ? -3.527 -30.453 -3.826 1 96.94 110 HIS B C 1
ATOM 2848 O O . HIS B 1 110 ? -2.658 -29.891 -4.492 1 96.94 110 HIS B O 1
ATOM 2854 N N . LEU B 1 111 ? -3.426 -30.562 -2.533 1 95.75 111 LEU B N 1
ATOM 2855 C CA . LEU B 1 111 ? -2.373 -29.844 -1.82 1 95.75 111 LEU B CA 1
ATOM 2856 C C . LEU B 1 111 ? -0.996 -30.266 -2.32 1 95.75 111 LEU B C 1
ATOM 2858 O O . LEU B 1 111 ? -0.263 -29.453 -2.893 1 95.75 111 LEU B O 1
ATOM 2862 N N . HIS B 1 112 ? -0.668 -31.5 -2.24 1 95.5 112 HIS B N 1
ATOM 2863 C CA . HIS B 1 112 ? 0.63 -32 -2.684 1 95.5 112 HIS B CA 1
ATOM 2864 C C . HIS B 1 112 ? 0.699 -32.094 -4.203 1 95.5 112 HIS B C 1
ATOM 2866 O O . HIS B 1 112 ? 1.727 -31.75 -4.801 1 95.5 112 HIS B O 1
ATOM 2872 N N . ALA B 1 113 ? -0.378 -32.438 -4.852 1 97.69 113 ALA B N 1
ATOM 2873 C CA . ALA B 1 113 ? -0.411 -32.625 -6.297 1 97.69 113 ALA B CA 1
ATOM 2874 C C . ALA B 1 113 ? -0.121 -31.328 -7.027 1 97.69 113 ALA B C 1
ATOM 2876 O O . ALA B 1 113 ? 0.577 -31.312 -8.047 1 97.69 113 ALA B O 1
ATOM 2877 N N . SER B 1 114 ? -0.663 -30.281 -6.496 1 98.12 114 SER B N 1
ATOM 2878 C CA . SER B 1 114 ? -0.437 -29 -7.156 1 98.12 114 SER B CA 1
ATOM 2879 C C . SER B 1 114 ? 1.016 -28.547 -7.02 1 98.12 114 SER B C 1
ATOM 2881 O O . SER B 1 114 ? 1.546 -27.859 -7.895 1 98.12 114 SER B O 1
ATOM 2883 N N . GLU B 1 115 ? 1.691 -28.906 -5.926 1 97.62 115 GLU B N 1
ATOM 2884 C CA . GLU B 1 115 ? 3.105 -28.578 -5.754 1 97.62 115 GLU B CA 1
ATOM 2885 C C . GLU B 1 115 ? 3.961 -29.281 -6.809 1 97.62 115 GLU B C 1
ATOM 2887 O O . GLU B 1 115 ? 4.844 -28.656 -7.406 1 97.62 115 GLU B O 1
ATOM 2892 N N . GLU B 1 116 ? 3.682 -30.5 -7.023 1 98.06 116 GLU B N 1
ATOM 2893 C CA . GLU B 1 116 ? 4.41 -31.266 -8.031 1 98.06 116 GLU B CA 1
ATOM 2894 C C . GLU B 1 116 ? 4.16 -30.719 -9.43 1 98.06 116 GLU B C 1
ATOM 2896 O O . GLU B 1 116 ? 5.098 -30.562 -10.219 1 98.06 116 GLU B O 1
ATOM 2901 N N . ALA B 1 117 ? 2.92 -30.469 -9.703 1 98.56 117 ALA B N 1
ATOM 2902 C CA . ALA B 1 117 ? 2.559 -29.938 -11.016 1 98.56 117 ALA B CA 1
ATOM 2903 C C . ALA B 1 117 ? 3.225 -28.578 -11.258 1 98.56 117 ALA B C 1
ATOM 2905 O O . ALA B 1 117 ? 3.754 -28.328 -12.336 1 98.56 117 ALA B O 1
ATOM 2906 N N . ALA B 1 118 ? 3.225 -27.734 -10.242 1 98.62 118 ALA B N 1
ATOM 2907 C CA . ALA B 1 118 ? 3.824 -26.406 -10.367 1 98.62 118 ALA B CA 1
ATOM 2908 C C . ALA B 1 118 ? 5.328 -26.5 -10.609 1 98.62 118 ALA B C 1
ATOM 2910 O O . ALA B 1 118 ? 5.875 -25.766 -11.43 1 98.62 118 ALA B O 1
ATOM 2911 N N . ALA B 1 119 ? 5.98 -27.391 -9.922 1 98.25 119 ALA B N 1
ATOM 2912 C CA . ALA B 1 119 ? 7.426 -27.547 -10.055 1 98.25 119 ALA B CA 1
ATOM 2913 C C . ALA B 1 119 ? 7.805 -27.953 -11.477 1 98.25 119 ALA B C 1
ATOM 2915 O O . ALA B 1 119 ? 8.719 -27.375 -12.07 1 98.25 119 ALA B O 1
ATOM 2916 N N . ARG B 1 120 ? 7.125 -28.922 -12.031 1 98 120 ARG B N 1
ATOM 2917 C CA . ARG B 1 120 ? 7.441 -29.359 -13.391 1 98 120 ARG B CA 1
ATOM 2918 C C . ARG B 1 120 ? 7.086 -28.281 -14.406 1 98 120 ARG B C 1
ATOM 2920 O O . ARG B 1 120 ? 7.809 -28.094 -15.391 1 98 120 ARG B O 1
ATOM 2927 N N . TRP B 1 121 ? 5.977 -27.594 -14.125 1 98.81 121 TRP B N 1
ATOM 2928 C CA . TRP B 1 121 ? 5.551 -26.516 -15.008 1 98.81 121 TRP B CA 1
ATOM 2929 C C . TRP B 1 121 ? 6.598 -25.406 -15.055 1 98.81 121 TRP B C 1
ATOM 2931 O O . TRP B 1 121 ? 6.984 -24.953 -16.141 1 98.81 121 TRP B O 1
ATOM 2941 N N . VAL B 1 122 ? 7.094 -24.969 -13.922 1 98.88 122 VAL B N 1
ATOM 2942 C CA . VAL B 1 122 ? 8.055 -23.875 -13.867 1 98.88 122 VAL B CA 1
ATOM 2943 C C . VAL B 1 122 ? 9.344 -24.281 -14.578 1 98.88 122 VAL B C 1
ATOM 2945 O O . VAL B 1 122 ? 9.938 -23.469 -15.305 1 98.88 122 VAL B O 1
ATOM 2948 N N . LYS B 1 123 ? 9.773 -25.5 -14.367 1 98.31 123 LYS B N 1
ATOM 2949 C CA . LYS B 1 123 ? 10.953 -26 -15.062 1 98.31 123 LYS B CA 1
ATOM 2950 C C . LYS B 1 123 ? 10.781 -25.922 -16.578 1 98.31 123 LYS B C 1
ATOM 2952 O O . LYS B 1 123 ? 11.688 -25.469 -17.281 1 98.31 123 LYS B O 1
ATOM 2957 N N . ALA B 1 124 ? 9.648 -26.359 -17.062 1 98.75 124 ALA B N 1
ATOM 2958 C CA . ALA B 1 124 ? 9.367 -26.344 -18.484 1 98.75 124 ALA B CA 1
ATOM 2959 C C . ALA B 1 124 ? 9.266 -24.922 -19.016 1 98.75 124 ALA B C 1
ATOM 2961 O O . ALA B 1 124 ? 9.742 -24.625 -20.109 1 98.75 124 ALA B O 1
ATOM 2962 N N . VAL B 1 125 ? 8.602 -24.047 -18.25 1 98.75 125 VAL B N 1
ATOM 2963 C CA . VAL B 1 125 ? 8.469 -22.641 -18.625 1 98.75 125 VAL B CA 1
ATOM 2964 C C . VAL B 1 125 ? 9.852 -22.016 -18.75 1 98.75 125 VAL B C 1
ATOM 2966 O O . VAL B 1 125 ? 10.125 -21.297 -19.719 1 98.75 125 VAL B O 1
ATOM 2969 N N . LYS B 1 126 ? 10.688 -22.25 -17.781 1 98.38 126 LYS B N 1
ATOM 2970 C CA . LYS B 1 126 ? 12.039 -21.719 -17.828 1 98.38 126 LYS B CA 1
ATOM 2971 C C . LYS B 1 126 ? 12.789 -22.188 -19.062 1 98.38 126 LYS B C 1
ATOM 2973 O O . LYS B 1 126 ? 13.477 -21.406 -19.719 1 98.38 126 LYS B O 1
ATOM 2978 N N . ALA B 1 127 ? 12.648 -23.438 -19.375 1 97.62 127 ALA B N 1
ATOM 2979 C CA . ALA B 1 127 ? 13.312 -24 -20.547 1 97.62 127 ALA B CA 1
ATOM 2980 C C . ALA B 1 127 ? 12.812 -23.344 -21.828 1 97.62 127 ALA B C 1
ATOM 2982 O O . ALA B 1 127 ? 13.594 -23.094 -22.75 1 97.62 127 ALA B O 1
ATOM 2983 N N . GLU B 1 128 ? 11.57 -23.078 -21.859 1 97.5 128 GLU B N 1
ATOM 2984 C CA . GLU B 1 128 ? 10.945 -22.562 -23.078 1 97.5 128 GLU B CA 1
ATOM 2985 C C . GLU B 1 128 ? 11.117 -21.062 -23.203 1 97.5 128 GLU B C 1
ATOM 2987 O O . GLU B 1 128 ? 11.328 -20.547 -24.297 1 97.5 128 GLU B O 1
ATOM 2992 N N . TYR B 1 129 ? 11.031 -20.312 -22.109 1 96.69 129 TYR B N 1
ATOM 2993 C CA . TYR B 1 129 ? 10.93 -18.859 -22.172 1 96.69 129 TYR B CA 1
ATOM 2994 C C . TYR B 1 129 ? 12.188 -18.203 -21.609 1 96.69 129 TYR B C 1
ATOM 2996 O O . TYR B 1 129 ? 12.414 -17 -21.812 1 96.69 129 TYR B O 1
ATOM 3004 N N . GLY B 1 130 ? 12.914 -18.938 -20.859 1 94.5 130 GLY B N 1
ATOM 3005 C CA . GLY B 1 130 ? 14.133 -18.406 -20.25 1 94.5 130 GLY B CA 1
ATOM 3006 C C . GLY B 1 130 ? 15.359 -18.609 -21.125 1 94.5 130 GLY B C 1
ATOM 3007 O O . GLY B 1 130 ? 16.406 -19.031 -20.641 1 94.5 130 GLY B O 1
ATOM 3008 N N . THR B 1 131 ? 15.281 -18.312 -22.406 1 89.69 131 THR B N 1
ATOM 3009 C CA . THR B 1 131 ? 16.297 -18.672 -23.391 1 89.69 131 THR B CA 1
ATOM 3010 C C . THR B 1 131 ? 17.422 -17.656 -23.391 1 89.69 131 THR B C 1
ATOM 3012 O O . THR B 1 131 ? 18.453 -17.859 -24.031 1 89.69 131 THR B O 1
ATOM 3015 N N . SER B 1 132 ? 17.203 -16.531 -22.828 1 89.38 132 SER B N 1
ATOM 3016 C CA . SER B 1 132 ? 18.25 -15.516 -22.734 1 89.38 132 SER B CA 1
ATOM 3017 C C . SER B 1 132 ? 18.406 -14.992 -21.312 1 89.38 132 SER B C 1
ATOM 3019 O O . SER B 1 132 ? 17.453 -15.023 -20.531 1 89.38 132 SER B O 1
ATOM 3021 N N . GLU B 1 133 ? 19.609 -14.5 -21.047 1 87.25 133 GLU B N 1
ATOM 3022 C CA . GLU B 1 133 ? 19.906 -13.945 -19.734 1 87.25 133 GLU B CA 1
ATOM 3023 C C . GLU B 1 133 ? 19.156 -12.633 -19.5 1 87.25 133 GLU B C 1
ATOM 3025 O O . GLU B 1 133 ? 19.016 -12.18 -18.359 1 87.25 133 GLU B O 1
ATOM 3030 N N . SER B 1 134 ? 18.656 -12.117 -20.547 1 91.44 134 SER B N 1
ATOM 3031 C CA . SER B 1 134 ? 17.984 -10.836 -20.453 1 91.44 134 SER B CA 1
ATOM 3032 C C . SER B 1 134 ? 16.547 -11 -19.953 1 91.44 134 SER B C 1
ATOM 3034 O O . SER B 1 134 ? 15.922 -10.039 -19.516 1 91.44 134 SER B O 1
ATOM 3036 N N . VAL B 1 135 ? 16.078 -12.25 -20.031 1 95.5 135 VAL B N 1
ATOM 3037 C CA . VAL B 1 135 ? 14.727 -12.516 -19.578 1 95.5 135 VAL B CA 1
ATOM 3038 C C . VAL B 1 135 ? 14.711 -12.695 -18.062 1 95.5 135 VAL B C 1
ATOM 3040 O O . VAL B 1 135 ? 15.43 -13.547 -17.531 1 95.5 135 VAL B O 1
ATOM 3043 N N . LYS B 1 136 ? 13.969 -11.859 -17.375 1 97.88 136 LYS B N 1
ATOM 3044 C CA . LYS B 1 136 ? 13.734 -12.016 -15.945 1 97.88 136 LYS B CA 1
ATOM 3045 C C . LYS B 1 136 ? 12.312 -12.508 -15.672 1 97.88 136 LYS B C 1
ATOM 3047 O O . LYS B 1 136 ? 11.398 -12.227 -16.438 1 97.88 136 LYS B O 1
ATOM 3052 N N . PHE B 1 137 ? 12.195 -13.266 -14.609 1 98.75 137 PHE B N 1
ATOM 3053 C CA . PHE B 1 137 ? 10.898 -13.828 -14.227 1 98.75 137 PHE B CA 1
ATOM 3054 C C . PHE B 1 137 ? 10.367 -13.164 -12.969 1 98.75 137 PHE B C 1
ATOM 3056 O O . PHE B 1 137 ? 11.125 -12.891 -12.031 1 98.75 137 PHE B O 1
ATOM 3063 N N . ALA B 1 138 ? 9.133 -12.844 -12.938 1 98.94 138 ALA B N 1
ATOM 3064 C CA . ALA B 1 138 ? 8.367 -12.438 -11.758 1 98.94 138 ALA B CA 1
ATOM 3065 C C . ALA B 1 138 ? 7.273 -13.453 -11.445 1 98.94 138 ALA B C 1
ATOM 3067 O O . ALA B 1 138 ? 6.871 -14.227 -12.312 1 98.94 138 ALA B O 1
ATOM 3068 N N . ALA B 1 139 ? 6.828 -13.477 -10.188 1 98.94 139 ALA B N 1
ATOM 3069 C CA . ALA B 1 139 ? 5.746 -14.367 -9.773 1 98.94 139 ALA B CA 1
ATOM 3070 C C . ALA B 1 139 ? 4.656 -13.594 -9.039 1 98.94 139 ALA B C 1
ATOM 3072 O O . ALA B 1 139 ? 4.949 -12.711 -8.234 1 98.94 139 ALA B O 1
ATOM 3073 N N . VAL B 1 140 ? 3.479 -13.922 -9.312 1 98.94 140 VAL B N 1
ATOM 3074 C CA . VAL B 1 140 ? 2.348 -13.422 -8.547 1 98.94 140 VAL B CA 1
ATOM 3075 C C . VAL B 1 140 ? 1.421 -14.57 -8.164 1 98.94 140 VAL B C 1
ATOM 3077 O O . VAL B 1 140 ? 1.194 -15.484 -8.969 1 98.94 140 VAL B O 1
ATOM 3080 N N . GLY B 1 141 ? 0.962 -14.602 -6.957 1 98.88 141 GLY B N 1
ATOM 3081 C CA . GLY B 1 141 ? 0.095 -15.664 -6.469 1 98.88 141 GLY B CA 1
ATOM 3082 C C . GLY B 1 141 ? -1.071 -15.148 -5.645 1 98.88 141 GLY B C 1
ATOM 3083 O O . GLY B 1 141 ? -0.937 -14.164 -4.91 1 98.88 141 GLY B O 1
ATOM 3084 N N . TYR B 1 142 ? -2.172 -15.805 -5.762 1 98.44 142 TYR B N 1
ATOM 3085 C CA . TYR B 1 142 ? -3.402 -15.461 -5.059 1 98.44 142 TYR B CA 1
ATOM 3086 C C . TYR B 1 142 ? -3.898 -16.625 -4.219 1 98.44 142 TYR B C 1
ATOM 3088 O O . TYR B 1 142 ? -4.113 -17.719 -4.734 1 98.44 142 TYR B O 1
ATOM 3096 N N . CYS B 1 143 ? -4.164 -16.391 -2.896 1 98.06 143 CYS B N 1
ATOM 3097 C CA . CYS B 1 143 ? -4.703 -17.422 -2.014 1 98.06 143 CYS B CA 1
ATOM 3098 C C . CYS B 1 143 ? -3.867 -18.688 -2.08 1 98.06 143 CYS B C 1
ATOM 3100 O O . CYS B 1 143 ? -2.729 -18.719 -1.608 1 98.06 143 CYS B O 1
ATOM 3102 N N . TRP B 1 144 ? -4.324 -19.75 -2.715 1 97.62 144 TRP B N 1
ATOM 3103 C CA . TRP B 1 144 ? -3.66 -21.031 -2.924 1 97.62 144 TRP B CA 1
ATOM 3104 C C . TRP B 1 144 ? -2.287 -20.844 -3.559 1 97.62 144 TRP B C 1
ATOM 3106 O O . TRP B 1 144 ? -1.352 -21.594 -3.275 1 97.62 144 TRP B O 1
ATOM 3116 N N . GLY B 1 145 ? -2.123 -19.859 -4.34 1 98.38 145 GLY B N 1
ATOM 3117 C CA . GLY B 1 145 ? -0.925 -19.625 -5.125 1 98.38 145 GLY B CA 1
ATOM 3118 C C . GLY B 1 145 ? 0.204 -19.016 -4.316 1 98.38 145 GLY B C 1
ATOM 3119 O O . GLY B 1 145 ? 1.334 -18.906 -4.801 1 98.38 145 GLY B O 1
ATOM 3120 N N . ALA B 1 146 ? -0.043 -18.641 -3.055 1 98.62 146 ALA B N 1
ATOM 3121 C CA . ALA B 1 146 ? 0.896 -17.875 -2.236 1 98.62 146 ALA B CA 1
ATOM 3122 C C . ALA B 1 146 ? 2.193 -18.656 -2.021 1 98.62 146 ALA B C 1
ATOM 3124 O O . ALA B 1 146 ? 3.285 -18.125 -2.234 1 98.62 146 ALA B O 1
ATOM 3125 N N . ARG B 1 147 ? 2.123 -19.938 -1.646 1 97.69 147 ARG B N 1
ATOM 3126 C CA . ARG B 1 147 ? 3.32 -20.688 -1.294 1 97.69 147 ARG B CA 1
ATOM 3127 C C . ARG B 1 147 ? 4.195 -20.922 -2.518 1 97.69 147 ARG B C 1
ATOM 3129 O O . ARG B 1 147 ? 5.418 -21.047 -2.398 1 97.69 147 ARG B O 1
ATOM 3136 N N . PHE B 1 148 ? 3.604 -20.953 -3.686 1 98.69 148 PHE B N 1
ATOM 3137 C CA . PHE B 1 148 ? 4.383 -21.141 -4.906 1 98.69 148 PHE B CA 1
ATOM 3138 C C . PHE B 1 148 ? 5.246 -19.922 -5.188 1 98.69 148 PHE B C 1
ATOM 3140 O O . PHE B 1 148 ? 6.379 -20.047 -5.656 1 98.69 148 PHE B O 1
ATOM 3147 N N . VAL B 1 149 ? 4.672 -18.75 -4.895 1 98.88 149 VAL B N 1
ATOM 3148 C CA . VAL B 1 149 ? 5.449 -17.516 -5.043 1 98.88 149 VAL B CA 1
ATOM 3149 C C . VAL B 1 149 ? 6.641 -17.547 -4.09 1 98.88 149 VAL B C 1
ATOM 3151 O O . VAL B 1 149 ? 7.766 -17.234 -4.488 1 98.88 149 VAL B O 1
ATOM 3154 N N . THR B 1 150 ? 6.418 -17.953 -2.797 1 98.69 150 THR B N 1
ATOM 3155 C CA . THR B 1 150 ? 7.527 -17.984 -1.851 1 98.69 150 THR B CA 1
ATOM 3156 C C . THR B 1 150 ? 8.609 -18.953 -2.32 1 98.69 150 THR B C 1
ATOM 3158 O O . THR B 1 150 ? 9.805 -18.688 -2.166 1 98.69 150 THR B O 1
ATOM 3161 N N . HIS B 1 151 ? 8.195 -20.062 -2.93 1 98.56 151 HIS B N 1
ATOM 3162 C CA . HIS B 1 151 ? 9.164 -21.016 -3.475 1 98.56 151 HIS B CA 1
ATOM 3163 C C . HIS B 1 151 ? 9.961 -20.391 -4.613 1 98.56 151 HIS B C 1
ATOM 3165 O O . HIS B 1 151 ? 11.188 -20.516 -4.668 1 98.56 151 HIS B O 1
ATOM 3171 N N . GLN B 1 152 ? 9.281 -19.656 -5.492 1 98.81 152 GLN B N 1
ATOM 3172 C CA . GLN B 1 152 ? 9.945 -19.078 -6.648 1 98.81 152 GLN B CA 1
ATOM 3173 C C . GLN B 1 152 ? 10.891 -17.953 -6.23 1 98.81 152 GLN B C 1
ATOM 3175 O O . GLN B 1 152 ? 11.797 -17.578 -6.984 1 98.81 152 GLN B O 1
ATOM 3180 N N . LEU B 1 153 ? 10.695 -17.375 -5.062 1 98.81 153 LEU B N 1
ATOM 3181 C CA . LEU B 1 153 ? 11.523 -16.281 -4.559 1 98.81 153 LEU B CA 1
ATOM 3182 C C . LEU B 1 153 ? 12.648 -16.828 -3.676 1 98.81 153 LEU B C 1
ATOM 3184 O O . LEU B 1 153 ? 13.43 -16.047 -3.119 1 98.81 153 LEU B O 1
ATOM 3188 N N . SER B 1 154 ? 12.695 -18.188 -3.469 1 98.44 154 SER B N 1
ATOM 3189 C CA . SER B 1 154 ? 13.758 -18.828 -2.697 1 98.44 154 SER B CA 1
ATOM 3190 C C . SER B 1 154 ? 14.992 -19.078 -3.555 1 98.44 154 SER B C 1
ATOM 3192 O O . SER B 1 154 ? 15.008 -18.75 -4.746 1 98.44 154 SER B O 1
ATOM 3194 N N . ALA B 1 155 ? 16.047 -19.625 -2.955 1 97.62 155 ALA B N 1
ATOM 3195 C CA . ALA B 1 155 ? 17.281 -19.938 -3.66 1 97.62 155 ALA B CA 1
ATOM 3196 C C . ALA B 1 155 ? 17.031 -20.953 -4.773 1 97.62 155 ALA B C 1
ATOM 3198 O O . ALA B 1 155 ? 17.797 -21.031 -5.734 1 97.62 155 ALA B O 1
ATOM 3199 N N . GLU B 1 156 ? 15.938 -21.719 -4.688 1 97.31 156 GLU B N 1
ATOM 3200 C CA . GLU B 1 156 ? 15.633 -22.766 -5.648 1 97.31 156 GLU B CA 1
ATOM 3201 C C . GLU B 1 156 ? 14.727 -22.25 -6.766 1 97.31 156 GLU B C 1
ATOM 3203 O O . GLU B 1 156 ? 14.461 -22.969 -7.734 1 97.31 156 GLU B O 1
ATOM 3208 N N . GLY B 1 157 ? 14.18 -21.062 -6.605 1 98.38 157 GLY B N 1
ATOM 3209 C CA . GLY B 1 157 ? 13.25 -20.516 -7.574 1 98.38 157 GLY B CA 1
ATOM 3210 C C . GLY B 1 157 ? 13.93 -19.766 -8.703 1 98.38 157 GLY B C 1
ATOM 3211 O O . GLY B 1 157 ? 15.156 -19.641 -8.719 1 98.38 157 GLY B O 1
ATOM 3212 N N . ILE B 1 158 ? 13.148 -19.281 -9.641 1 98.5 158 ILE B N 1
ATOM 3213 C CA . ILE B 1 158 ? 13.727 -18.656 -10.82 1 98.5 158 ILE B CA 1
ATOM 3214 C C . ILE B 1 158 ? 13.312 -17.188 -10.883 1 98.5 158 ILE B C 1
ATOM 3216 O O . ILE B 1 158 ? 13.727 -16.453 -11.781 1 98.5 158 ILE B O 1
ATOM 3220 N N . CYS B 1 159 ? 12.438 -16.75 -9.945 1 98.75 159 CYS B N 1
ATOM 3221 C CA . CYS B 1 159 ? 11.875 -15.406 -10.047 1 98.75 159 CYS B CA 1
ATOM 3222 C C . CYS B 1 159 ? 12.695 -14.414 -9.242 1 98.75 159 CYS B C 1
ATOM 3224 O O . CYS B 1 159 ? 13.141 -14.719 -8.133 1 98.75 159 CYS B O 1
ATOM 3226 N N . SER B 1 160 ? 12.867 -13.227 -9.781 1 98.25 160 SER B N 1
ATOM 3227 C CA . SER B 1 160 ? 13.68 -12.188 -9.164 1 98.25 160 SER B CA 1
ATOM 3228 C C . SER B 1 160 ? 12.828 -11.242 -8.32 1 98.25 160 SER B C 1
ATOM 3230 O O . SER B 1 160 ? 13.359 -10.438 -7.555 1 98.25 160 SER B O 1
ATOM 3232 N N . VAL B 1 161 ? 11.562 -11.297 -8.43 1 98.81 161 VAL B N 1
ATOM 3233 C CA . VAL B 1 161 ? 10.617 -10.477 -7.676 1 98.81 161 VAL B CA 1
ATOM 3234 C C . VAL B 1 161 ? 9.258 -11.164 -7.629 1 98.81 161 VAL B C 1
ATOM 3236 O O . VAL B 1 161 ? 8.906 -11.922 -8.539 1 98.81 161 VAL B O 1
ATOM 3239 N N . GLY B 1 162 ? 8.5 -10.984 -6.578 1 98.88 162 GLY B N 1
ATOM 3240 C CA . GLY B 1 162 ? 7.195 -11.617 -6.48 1 98.88 162 GLY B CA 1
ATOM 3241 C C . GLY B 1 162 ? 6.188 -10.789 -5.703 1 98.88 162 GLY B C 1
ATOM 3242 O O . GLY B 1 162 ? 6.547 -9.789 -5.078 1 98.88 162 GLY B O 1
ATOM 3243 N N . ALA B 1 163 ? 4.957 -11.188 -5.797 1 98.94 163 ALA B N 1
ATOM 3244 C CA . ALA B 1 163 ? 3.844 -10.57 -5.082 1 98.94 163 ALA B CA 1
ATOM 3245 C C . ALA B 1 163 ? 2.791 -11.602 -4.695 1 98.94 163 ALA B C 1
ATOM 3247 O O . ALA B 1 163 ? 2.553 -12.562 -5.434 1 98.94 163 ALA B O 1
ATOM 3248 N N . ILE B 1 164 ? 2.213 -11.414 -3.525 1 98.88 164 ILE B N 1
ATOM 3249 C CA . ILE B 1 164 ? 1.222 -12.328 -2.98 1 98.88 164 ILE B CA 1
ATOM 3250 C C . ILE B 1 164 ? -0.011 -11.555 -2.523 1 98.88 164 ILE B C 1
ATOM 3252 O O . ILE B 1 164 ? 0.107 -10.547 -1.818 1 98.88 164 ILE B O 1
ATOM 3256 N N . ALA B 1 165 ? -1.164 -12 -2.969 1 98.69 165 ALA B N 1
ATOM 3257 C CA . ALA B 1 165 ? -2.414 -11.43 -2.467 1 98.69 165 ALA B CA 1
ATOM 3258 C C . ALA B 1 165 ? -3.18 -12.453 -1.628 1 98.69 165 ALA B C 1
ATOM 3260 O O . ALA B 1 165 ? -3.348 -13.602 -2.039 1 98.69 165 ALA B O 1
ATOM 3261 N N . HIS B 1 166 ? -3.637 -12.109 -0.407 1 98 166 HIS B N 1
ATOM 3262 C CA . HIS B 1 166 ? -4.5 -12.836 0.518 1 98 166 HIS B CA 1
ATOM 3263 C C . HIS B 1 166 ? -4.113 -14.305 0.591 1 98 166 HIS B C 1
ATOM 3265 O O . HIS B 1 166 ? -4.875 -15.172 0.156 1 98 166 HIS B O 1
ATOM 3271 N N . PRO B 1 167 ? -2.982 -14.562 1.208 1 98.31 167 PRO B N 1
ATOM 3272 C CA . PRO B 1 167 ? -2.402 -15.906 1.184 1 98.31 167 PRO B CA 1
ATOM 3273 C C . PRO B 1 167 ? -3.223 -16.922 1.981 1 98.31 167 PRO B C 1
ATOM 3275 O O . PRO B 1 167 ? -3.936 -16.547 2.914 1 98.31 167 PRO B O 1
ATOM 3278 N N . SER B 1 168 ? -3.133 -18.125 1.574 1 97.31 168 SER B N 1
ATOM 3279 C CA . SER B 1 168 ? -3.531 -19.312 2.332 1 97.31 168 SER B CA 1
ATOM 3280 C C . SER B 1 168 ? -2.432 -20.375 2.328 1 97.31 168 SER B C 1
ATOM 3282 O O . SER B 1 168 ? -1.523 -20.328 1.496 1 97.31 168 SER B O 1
ATOM 3284 N N . PHE B 1 169 ? -2.365 -21.297 3.281 1 96.19 169 PHE B N 1
ATOM 3285 C CA . PHE B 1 169 ? -1.432 -22.406 3.385 1 96.19 169 PHE B CA 1
ATOM 3286 C C . PHE B 1 169 ? 0.005 -21.906 3.459 1 96.19 169 PHE B C 1
ATOM 3288 O O . PHE B 1 169 ? 0.902 -22.484 2.836 1 96.19 169 PHE B O 1
ATOM 3295 N N . LEU B 1 170 ? 0.22 -20.812 4.09 1 97 170 LEU B N 1
ATOM 3296 C CA . LEU B 1 170 ? 1.552 -20.234 4.223 1 97 170 LEU B CA 1
ATOM 3297 C C . LEU B 1 170 ? 2.148 -20.562 5.59 1 97 170 LEU B C 1
ATOM 3299 O O . LEU B 1 170 ? 1.523 -20.297 6.621 1 97 170 LEU B O 1
ATOM 3303 N N . ASN B 1 171 ? 3.283 -21.188 5.629 1 97.44 171 ASN B N 1
ATOM 3304 C CA . ASN B 1 171 ? 4.023 -21.484 6.848 1 97.44 171 ASN B CA 1
ATOM 3305 C C . ASN B 1 171 ? 5.215 -20.547 7.023 1 97.44 171 ASN B C 1
ATOM 3307 O O . ASN B 1 171 ? 5.656 -19.922 6.066 1 97.44 171 ASN B O 1
ATOM 3311 N N . GLU B 1 172 ? 5.711 -20.453 8.266 1 98.12 172 GLU B N 1
ATOM 3312 C CA . GLU B 1 172 ? 6.898 -19.625 8.5 1 98.12 172 GLU B CA 1
ATOM 3313 C C . GLU B 1 172 ? 8.062 -20.078 7.621 1 98.12 172 GLU B C 1
ATOM 3315 O O . GLU B 1 172 ? 8.828 -19.25 7.125 1 98.12 172 GLU B O 1
ATOM 3320 N N . SER B 1 173 ? 8.211 -21.438 7.457 1 97.75 173 SER B N 1
ATOM 3321 C CA . SER B 1 173 ? 9.305 -21.984 6.66 1 97.75 173 SER B CA 1
ATOM 3322 C C . SER B 1 173 ? 9.266 -21.453 5.234 1 97.75 173 SER B C 1
ATOM 3324 O O . SER B 1 173 ? 10.312 -21.234 4.613 1 97.75 173 SER B O 1
ATOM 3326 N N . ASP B 1 174 ? 8.039 -21.234 4.703 1 97.88 174 ASP B N 1
ATOM 3327 C CA . ASP B 1 174 ? 7.891 -20.656 3.369 1 97.88 174 ASP B CA 1
ATOM 3328 C C . ASP B 1 174 ? 8.453 -19.25 3.32 1 97.88 174 ASP B C 1
ATOM 3330 O O . ASP B 1 174 ? 9.164 -18.891 2.379 1 97.88 174 ASP B O 1
ATOM 3334 N N . VAL B 1 175 ? 8.148 -18.469 4.324 1 98.5 175 VAL B N 1
ATOM 3335 C CA . VAL B 1 175 ? 8.523 -17.047 4.355 1 98.5 175 VAL B CA 1
ATOM 3336 C C . VAL B 1 175 ? 10.016 -16.922 4.652 1 98.5 175 VAL B C 1
ATOM 3338 O O . VAL B 1 175 ? 10.695 -16.062 4.086 1 98.5 175 VAL B O 1
ATOM 3341 N N . PHE B 1 176 ? 10.586 -17.812 5.473 1 98.19 176 PHE B N 1
ATOM 3342 C CA . PHE B 1 176 ? 12 -17.781 5.805 1 98.19 176 PHE B CA 1
ATOM 3343 C C . PHE B 1 176 ? 12.852 -18.031 4.562 1 98.19 176 PHE B C 1
ATOM 3345 O O . PHE B 1 176 ? 13.984 -17.547 4.477 1 98.19 176 PHE B O 1
ATOM 3352 N N . LYS B 1 177 ? 12.328 -18.656 3.59 1 97.31 177 LYS B N 1
ATOM 3353 C CA . LYS B 1 177 ? 13.117 -19.047 2.42 1 97.31 177 LYS B CA 1
ATOM 3354 C C . LYS B 1 177 ? 13.188 -17.906 1.407 1 97.31 177 LYS B C 1
ATOM 3356 O O . LYS B 1 177 ? 14 -17.938 0.478 1 97.31 177 LYS B O 1
ATOM 3361 N N . ILE B 1 178 ? 12.375 -16.906 1.56 1 98.56 178 ILE B N 1
ATOM 3362 C CA . ILE B 1 178 ? 12.312 -15.82 0.587 1 98.56 178 ILE B CA 1
ATOM 3363 C C . ILE B 1 178 ? 13.641 -15.062 0.573 1 98.56 178 ILE B C 1
ATOM 3365 O O . ILE B 1 178 ? 14.109 -14.602 1.615 1 98.56 178 ILE B O 1
ATOM 3369 N N . LYS B 1 179 ? 14.242 -14.938 -0.622 1 98.31 179 LYS B N 1
ATOM 3370 C CA . LYS B 1 179 ? 15.516 -14.25 -0.784 1 98.31 179 LYS B CA 1
ATOM 3371 C C . LYS B 1 179 ? 15.375 -13.031 -1.696 1 98.31 179 LYS B C 1
ATOM 3373 O O . LYS B 1 179 ? 16.25 -12.164 -1.731 1 98.31 179 LYS B O 1
ATOM 3378 N N . GLU B 1 180 ? 14.328 -12.977 -2.479 1 98.62 180 GLU B N 1
ATOM 3379 C CA . GLU B 1 180 ? 14.078 -11.93 -3.461 1 98.62 180 GLU B CA 1
ATOM 3380 C C . GLU B 1 180 ? 12.969 -10.992 -2.99 1 98.62 180 GLU B C 1
ATOM 3382 O O . GLU B 1 180 ? 12.227 -11.312 -2.064 1 98.62 180 GLU B O 1
ATOM 3387 N N . PRO B 1 181 ? 12.812 -9.766 -3.568 1 98.69 181 PRO B N 1
ATOM 3388 C CA . PRO B 1 181 ? 11.781 -8.805 -3.156 1 98.69 181 PRO B CA 1
ATOM 3389 C C . PRO B 1 181 ? 10.367 -9.367 -3.285 1 98.69 181 PRO B C 1
ATOM 3391 O O . PRO B 1 181 ? 10.047 -10.023 -4.281 1 98.69 181 PRO B O 1
ATOM 3394 N N . THR B 1 182 ? 9.562 -9.062 -2.26 1 98.88 182 THR B N 1
ATOM 3395 C CA . THR B 1 182 ? 8.195 -9.578 -2.256 1 98.88 182 THR B CA 1
ATOM 3396 C C . THR B 1 182 ? 7.215 -8.508 -1.785 1 98.88 182 THR B C 1
ATOM 3398 O O . THR B 1 182 ? 7.508 -7.758 -0.852 1 98.88 182 THR B O 1
ATOM 3401 N N . PHE B 1 183 ? 6.09 -8.359 -2.426 1 98.88 183 PHE B N 1
ATOM 3402 C CA . PHE B 1 183 ? 5 -7.461 -2.074 1 98.88 183 PHE B CA 1
ATOM 3403 C C . PHE B 1 183 ? 3.766 -8.242 -1.644 1 98.88 183 PHE B C 1
ATOM 3405 O O . PHE B 1 183 ? 3.354 -9.188 -2.326 1 98.88 183 PHE B O 1
ATOM 3412 N N . LEU B 1 184 ? 3.172 -7.918 -0.489 1 98.88 184 LEU B N 1
ATOM 3413 C CA . LEU B 1 184 ? 1.956 -8.586 -0.037 1 98.88 184 LEU B CA 1
ATOM 3414 C C . LEU B 1 184 ? 0.783 -7.613 0.003 1 98.88 184 LEU B C 1
ATOM 3416 O O . LEU B 1 184 ? 0.937 -6.465 0.423 1 98.88 184 LEU B O 1
ATOM 3420 N N . SER B 1 185 ? -0.303 -7.969 -0.525 1 98.75 185 SER B N 1
ATOM 3421 C CA . SER B 1 185 ? -1.578 -7.281 -0.353 1 98.75 185 SER B CA 1
ATOM 3422 C C . SER B 1 185 ? -2.566 -8.133 0.432 1 98.75 185 SER B C 1
ATOM 3424 O O . SER B 1 185 ? -2.922 -9.234 0.003 1 98.75 185 SER B O 1
ATOM 3426 N N . VAL B 1 186 ? -3.092 -7.637 1.612 1 98.69 186 VAL B N 1
ATOM 3427 C CA . VAL B 1 186 ? -3.826 -8.523 2.512 1 98.69 186 VAL B CA 1
ATOM 3428 C C . VAL B 1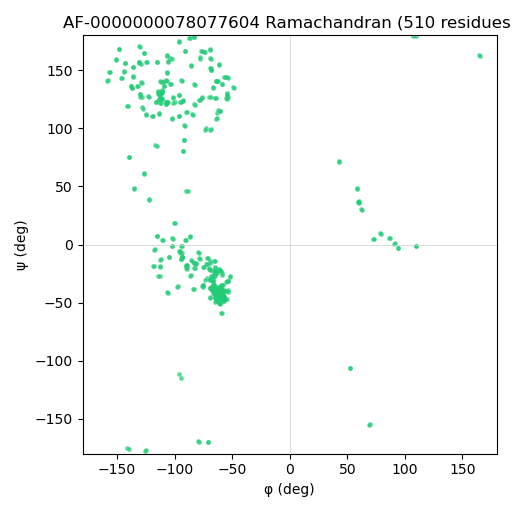 186 ? -4.977 -7.758 3.16 1 98.69 186 VAL B C 1
ATOM 3430 O O . VAL B 1 186 ? -4.902 -6.539 3.336 1 98.69 186 VAL B O 1
ATOM 3433 N N . PRO B 1 187 ? -6.113 -8.484 3.479 1 97.44 187 PRO B N 1
ATOM 3434 C CA . PRO B 1 187 ? -7.16 -7.848 4.277 1 97.44 187 PRO B CA 1
ATOM 3435 C C . PRO B 1 187 ? -6.723 -7.574 5.715 1 97.44 187 PRO B C 1
ATOM 3437 O O . PRO B 1 187 ? -5.914 -8.32 6.27 1 97.44 187 PRO B O 1
ATOM 3440 N N . ALA B 1 188 ? -7.293 -6.516 6.309 1 97.5 188 ALA B N 1
ATOM 3441 C CA . ALA B 1 188 ? -7.051 -6.195 7.715 1 97.5 188 ALA B CA 1
ATOM 3442 C C . ALA B 1 188 ? -7.555 -7.312 8.625 1 97.5 188 ALA B C 1
ATOM 3444 O O . ALA B 1 188 ? -6.949 -7.602 9.656 1 97.5 188 ALA B O 1
ATOM 3445 N N . THR B 1 189 ? -8.656 -7.863 8.227 1 93.44 189 THR B N 1
ATOM 3446 C CA . THR B 1 189 ? -9.227 -9.016 8.914 1 93.44 189 THR B CA 1
ATOM 3447 C C . THR B 1 189 ? -9.453 -10.164 7.941 1 93.44 189 THR B C 1
ATOM 3449 O O . THR B 1 189 ? -10.211 -10.039 6.977 1 93.44 189 THR B O 1
ATOM 3452 N N . ASP B 1 190 ? -8.688 -11.211 8.133 1 94.75 190 ASP B N 1
ATOM 3453 C CA . ASP B 1 190 ? -8.703 -12.414 7.305 1 94.75 190 ASP B CA 1
ATOM 3454 C C . ASP B 1 190 ? -8.531 -13.672 8.164 1 94.75 190 ASP B C 1
ATOM 3456 O O . ASP B 1 190 ? -7.496 -13.859 8.797 1 94.75 190 ASP B O 1
ATOM 3460 N N . LYS B 1 191 ? -9.484 -14.578 8.18 1 94 191 LYS B N 1
ATOM 3461 C CA . LYS B 1 191 ? -9.43 -15.766 9.023 1 94 191 LYS B CA 1
ATOM 3462 C C . LYS B 1 191 ? -8.273 -16.672 8.617 1 94 191 LYS B C 1
ATOM 3464 O O . LYS B 1 191 ? -7.812 -17.5 9.414 1 94 191 LYS B O 1
ATOM 3469 N N . LEU B 1 192 ? -7.863 -16.562 7.371 1 96.31 192 LEU B N 1
ATOM 3470 C CA . LEU B 1 192 ? -6.797 -17.438 6.895 1 96.31 192 LEU B CA 1
ATOM 3471 C C . LEU B 1 192 ? -5.43 -16.812 7.148 1 96.31 192 LEU B C 1
ATOM 3473 O O . LEU B 1 192 ? -4.41 -17.5 7.094 1 96.31 192 LEU B O 1
ATOM 3477 N N . PHE B 1 193 ? -5.391 -15.586 7.316 1 97.19 193 PHE B N 1
ATOM 3478 C CA . PHE B 1 193 ? -4.18 -14.805 7.543 1 97.19 193 PHE B CA 1
ATOM 3479 C C . PHE B 1 193 ? -4.422 -13.734 8.594 1 97.19 193 PHE B C 1
ATOM 3481 O O . PHE B 1 193 ? -4.422 -12.539 8.281 1 97.19 193 PHE B O 1
ATOM 3488 N N . GLU B 1 194 ? -4.484 -14.133 9.828 1 96.12 194 GLU B N 1
ATOM 3489 C CA . GLU B 1 194 ? -4.934 -13.297 10.938 1 96.12 194 GLU B CA 1
ATOM 3490 C C . GLU B 1 194 ? -3.873 -12.266 11.312 1 96.12 194 GLU B C 1
ATOM 3492 O O . GLU B 1 194 ? -2.707 -12.398 10.938 1 96.12 194 GLU B O 1
ATOM 3497 N N . PRO B 1 195 ? -4.258 -11.266 12.094 1 95.5 195 PRO B N 1
ATOM 3498 C CA . PRO B 1 195 ? -3.338 -10.18 12.453 1 95.5 195 PRO B CA 1
ATOM 3499 C C . PRO B 1 195 ? -2.031 -10.688 13.055 1 95.5 195 PRO B C 1
ATOM 3501 O O . PRO B 1 195 ? -0.958 -10.164 12.75 1 95.5 195 PRO B O 1
ATOM 3504 N N . GLU B 1 196 ? -2.088 -11.695 13.898 1 95.62 196 GLU B N 1
ATOM 3505 C CA . GLU B 1 196 ? -0.882 -12.258 14.5 1 95.62 196 GLU B CA 1
ATOM 3506 C C . GLU B 1 196 ? 0.047 -12.836 13.438 1 95.62 196 GLU B C 1
ATOM 3508 O O . GLU B 1 196 ? 1.261 -12.625 13.484 1 95.62 196 GLU B O 1
ATOM 3513 N N . GLN B 1 197 ? -0.522 -13.586 12.469 1 97.19 197 GLN B N 1
ATOM 3514 C CA . GLN B 1 197 ? 0.26 -14.172 11.383 1 97.19 197 GLN B CA 1
ATOM 3515 C C . GLN B 1 197 ? 0.812 -13.086 10.461 1 97.19 197 GLN B C 1
ATOM 3517 O O . GLN B 1 197 ? 1.936 -13.203 9.961 1 97.19 197 GLN B O 1
ATOM 3522 N N . ARG B 1 198 ? 0.008 -12.094 10.211 1 97.62 198 ARG B N 1
ATOM 3523 C CA . ARG B 1 198 ? 0.464 -10.961 9.406 1 97.62 198 ARG B CA 1
ATOM 3524 C C . ARG B 1 198 ? 1.67 -10.281 10.055 1 97.62 198 ARG B C 1
ATOM 3526 O O . ARG B 1 198 ? 2.674 -10.023 9.383 1 97.62 198 ARG B O 1
ATOM 3533 N N . SER B 1 199 ? 1.634 -10.008 11.383 1 96.38 199 SER B N 1
ATOM 3534 C CA . SER B 1 199 ? 2.732 -9.391 12.117 1 96.38 199 SER B CA 1
ATOM 3535 C C . SER B 1 199 ? 3.982 -10.266 12.078 1 96.38 199 SER B C 1
ATOM 3537 O O . SER B 1 199 ? 5.094 -9.766 11.898 1 96.38 199 SER B O 1
ATOM 3539 N N . ARG B 1 200 ? 3.77 -11.555 12.25 1 97.38 200 ARG B N 1
ATOM 3540 C CA . ARG B 1 200 ? 4.883 -12.492 12.203 1 97.38 200 ARG B CA 1
ATOM 3541 C C . ARG B 1 200 ? 5.547 -12.492 10.836 1 97.38 200 ARG B C 1
ATOM 3543 O O . ARG B 1 200 ? 6.773 -12.555 10.727 1 97.38 200 ARG B O 1
ATOM 3550 N N . THR B 1 201 ? 4.727 -12.414 9.812 1 98.19 201 THR B N 1
ATOM 3551 C CA . THR B 1 201 ? 5.258 -12.359 8.453 1 98.19 201 THR B CA 1
ATOM 3552 C C . THR B 1 201 ? 6.145 -11.133 8.266 1 98.19 201 THR B C 1
ATOM 3554 O O . THR B 1 201 ? 7.25 -11.234 7.73 1 98.19 201 THR B O 1
ATOM 3557 N N . VAL B 1 202 ? 5.699 -9.977 8.719 1 97.88 202 VAL B N 1
ATOM 3558 C CA . VAL B 1 202 ? 6.473 -8.742 8.633 1 97.88 202 VAL B CA 1
ATOM 3559 C C . VAL B 1 202 ? 7.785 -8.898 9.391 1 97.88 202 VAL B C 1
ATOM 3561 O O . VAL B 1 202 ? 8.844 -8.492 8.906 1 97.88 202 VAL B O 1
ATOM 3564 N N . GLU B 1 203 ? 7.723 -9.516 10.516 1 97.06 203 GLU B N 1
ATOM 3565 C CA . GLU B 1 203 ? 8.914 -9.734 11.328 1 97.06 203 GLU B CA 1
ATOM 3566 C C . GLU B 1 203 ? 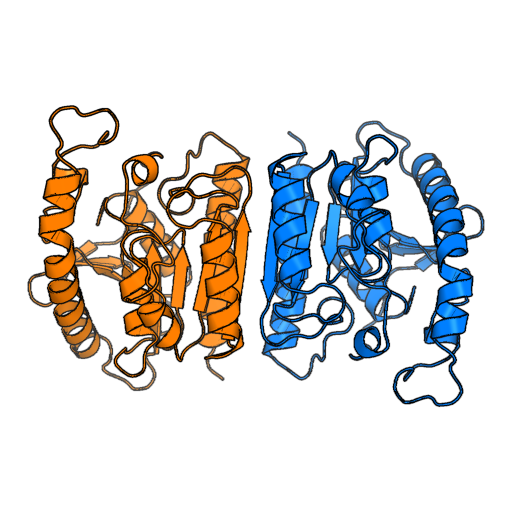9.938 -10.586 10.594 1 97.06 203 GLU B C 1
ATOM 3568 O O . GLU B 1 203 ? 11.109 -10.227 10.508 1 97.06 203 GLU B O 1
ATOM 3573 N N . ILE B 1 204 ? 9.5 -11.719 10.055 1 97.88 204 ILE B N 1
ATOM 3574 C CA . ILE B 1 204 ? 10.398 -12.648 9.367 1 97.88 204 ILE B CA 1
ATOM 3575 C C . ILE B 1 204 ? 11.039 -11.953 8.172 1 97.88 204 ILE B C 1
ATOM 3577 O O . ILE B 1 204 ? 12.258 -12.016 7.988 1 97.88 204 ILE B O 1
ATOM 3581 N N . LEU B 1 205 ? 10.203 -11.258 7.41 1 98.06 205 LEU B N 1
ATOM 3582 C CA . LEU B 1 205 ? 10.711 -10.609 6.203 1 98.06 205 LEU B CA 1
ATOM 3583 C C . LEU B 1 205 ? 11.68 -9.492 6.559 1 98.06 205 LEU B C 1
ATOM 3585 O O . LEU B 1 205 ? 12.648 -9.25 5.828 1 98.06 205 LEU B O 1
ATOM 3589 N N . SER B 1 206 ? 11.445 -8.797 7.672 1 96.31 206 SER B N 1
ATOM 3590 C CA . SER B 1 206 ? 12.32 -7.719 8.109 1 96.31 206 SER B CA 1
ATOM 3591 C C . SER B 1 206 ? 13.695 -8.242 8.508 1 96.31 206 SER B C 1
ATOM 3593 O O . SER B 1 206 ? 14.703 -7.559 8.32 1 96.31 206 SER B O 1
ATOM 3595 N N . GLN B 1 207 ? 13.766 -9.414 9.008 1 94.5 207 GLN B N 1
ATOM 3596 C CA . GLN B 1 207 ? 15.008 -10.016 9.469 1 94.5 207 GLN B CA 1
ATOM 3597 C C . GLN B 1 207 ? 15.695 -10.789 8.344 1 94.5 207 GLN B C 1
ATOM 3599 O O . GLN B 1 207 ? 16.875 -11.117 8.445 1 94.5 207 GLN B O 1
ATOM 3604 N N . GLY B 1 208 ? 14.969 -11.109 7.332 1 92.5 208 GLY B N 1
ATOM 3605 C CA . GLY B 1 208 ? 15.469 -11.898 6.219 1 92.5 208 GLY B CA 1
ATOM 3606 C C . GLY B 1 208 ? 15.938 -11.055 5.047 1 92.5 208 GLY B C 1
ATOM 3607 O O . GLY B 1 208 ? 16.859 -10.25 5.188 1 92.5 208 GLY B O 1
ATOM 3608 N N . SER B 1 209 ? 15.156 -11.156 3.914 1 85.69 209 SER B N 1
ATOM 3609 C CA . SER B 1 209 ? 15.523 -10.461 2.684 1 85.69 209 SER B CA 1
ATOM 3610 C C . SER B 1 209 ? 15.586 -8.953 2.9 1 85.69 209 SER B C 1
ATOM 3612 O O . SER B 1 209 ? 16.359 -8.258 2.246 1 85.69 209 SER B O 1
ATOM 3614 N N . GLY B 1 210 ? 14.734 -8.508 3.705 1 89.69 210 GLY B N 1
ATOM 3615 C CA . GLY B 1 210 ? 14.633 -7.086 3.973 1 89.69 210 GLY B CA 1
ATOM 3616 C C . GLY B 1 210 ? 14.031 -6.305 2.82 1 89.69 210 GLY B C 1
ATOM 3617 O O . GLY B 1 210 ? 14.047 -5.07 2.826 1 89.69 210 GLY B O 1
ATOM 3618 N N . ARG B 1 211 ? 13.609 -6.992 1.808 1 96.44 211 ARG B N 1
ATOM 3619 C CA . ARG B 1 211 ? 13.031 -6.348 0.635 1 96.44 211 ARG B CA 1
ATOM 3620 C C . ARG B 1 211 ? 11.57 -6.77 0.45 1 96.44 211 ARG B C 1
ATOM 3622 O O . ARG B 1 211 ? 11.281 -7.707 -0.292 1 96.44 211 ARG B O 1
ATOM 3629 N N . PHE B 1 212 ? 10.742 -6.043 1.151 1 98.62 212 PHE B N 1
ATOM 3630 C CA . PHE B 1 212 ? 9.32 -6.34 1.029 1 98.62 212 PHE B CA 1
ATOM 3631 C C . PHE B 1 212 ? 8.484 -5.086 1.275 1 98.62 212 PHE B C 1
ATOM 3633 O O . PHE B 1 212 ? 8.977 -4.113 1.849 1 98.62 212 PHE B O 1
ATOM 3640 N N . ASN B 1 213 ? 7.266 -5.082 0.796 1 98.56 213 ASN B N 1
ATOM 3641 C CA . ASN B 1 213 ? 6.215 -4.137 1.162 1 98.56 213 ASN B CA 1
ATOM 3642 C C . ASN B 1 213 ? 4.879 -4.844 1.38 1 98.56 213 ASN B C 1
ATOM 3644 O O . ASN B 1 213 ? 4.672 -5.953 0.887 1 98.56 213 ASN B O 1
ATOM 3648 N N . MET B 1 214 ? 4.094 -4.273 2.17 1 98.75 214 MET B N 1
ATOM 3649 C CA . MET B 1 214 ? 2.777 -4.855 2.424 1 98.75 214 MET B CA 1
ATOM 3650 C C . MET B 1 214 ? 1.7 -3.775 2.434 1 98.75 214 MET B C 1
ATOM 3652 O O . MET B 1 214 ? 1.904 -2.693 2.986 1 98.75 214 MET B O 1
ATOM 3656 N N . GLN B 1 215 ? 0.642 -4.051 1.789 1 98.69 215 GLN B N 1
ATOM 3657 C CA . GLN B 1 215 ? -0.565 -3.236 1.883 1 98.69 215 GLN B CA 1
ATOM 3658 C C . GLN B 1 215 ? -1.679 -3.986 2.609 1 98.69 215 GLN B C 1
ATOM 3660 O O . GLN B 1 215 ? -1.949 -5.148 2.309 1 98.69 215 GLN B O 1
ATOM 3665 N N . ILE B 1 216 ? -2.271 -3.303 3.523 1 98.75 216 ILE B N 1
ATOM 3666 C CA . ILE B 1 216 ? -3.391 -3.816 4.305 1 98.75 216 ILE B CA 1
ATOM 3667 C C . ILE B 1 216 ? -4.668 -3.066 3.93 1 98.75 216 ILE B C 1
ATOM 3669 O O . ILE B 1 216 ? -4.707 -1.835 3.967 1 98.75 216 ILE B O 1
ATOM 3673 N N . PHE B 1 217 ? -5.684 -3.791 3.551 1 98.5 217 PHE B N 1
ATOM 3674 C CA . PHE B 1 217 ? -6.965 -3.209 3.166 1 98.5 217 PHE B CA 1
ATOM 3675 C C . PHE B 1 217 ? -8.039 -3.529 4.199 1 98.5 217 PHE B C 1
ATOM 3677 O O . PHE B 1 217 ? -8.219 -4.691 4.574 1 98.5 217 PHE B O 1
ATOM 3684 N N . SER B 1 218 ? -8.773 -2.551 4.633 1 97.5 218 SER B N 1
ATOM 3685 C CA . SER B 1 218 ? -9.891 -2.781 5.543 1 97.5 218 SER B CA 1
ATOM 3686 C C . SER B 1 218 ? -11.164 -3.133 4.781 1 97.5 218 SER B C 1
ATOM 3688 O O . SER B 1 218 ? -11.273 -2.861 3.584 1 97.5 218 SER B O 1
ATOM 3690 N N . ASN B 1 219 ? -12.055 -3.844 5.414 1 95.12 219 ASN B N 1
ATOM 3691 C CA . ASN B 1 219 ? -13.422 -4.082 4.969 1 95.12 219 ASN B CA 1
ATOM 3692 C C . ASN B 1 219 ? -13.461 -4.848 3.652 1 95.12 219 ASN B C 1
ATOM 3694 O O . ASN B 1 219 ? -14.281 -4.555 2.779 1 95.12 219 ASN B O 1
ATOM 3698 N N . VAL B 1 220 ? -12.508 -5.645 3.43 1 95.75 220 VAL B N 1
ATOM 3699 C CA . VAL B 1 220 ? -12.531 -6.59 2.318 1 95.75 220 VAL B CA 1
ATOM 3700 C C . VAL B 1 220 ? -12.312 -8.008 2.84 1 95.75 220 VAL B C 1
ATOM 3702 O O . VAL B 1 220 ? -11.773 -8.195 3.936 1 95.75 220 VAL B O 1
ATOM 3705 N N . GLY B 1 221 ? -12.742 -8.984 2.104 1 93.75 221 GLY B N 1
ATOM 3706 C CA . GLY B 1 221 ? -12.57 -10.375 2.492 1 93.75 221 GLY B CA 1
ATOM 3707 C C . GLY B 1 221 ? -11.352 -11.023 1.86 1 93.75 221 GLY B C 1
ATOM 3708 O O . GLY B 1 221 ? -10.656 -10.398 1.059 1 93.75 221 GLY B O 1
ATOM 3709 N N . HIS B 1 222 ? -10.945 -12.328 2.178 1 93.06 222 HIS B N 1
ATOM 3710 C CA . HIS B 1 222 ? -9.789 -13.078 1.713 1 93.06 222 HIS B CA 1
ATOM 3711 C C . HIS B 1 222 ? -9.703 -13.078 0.19 1 93.06 222 HIS B C 1
ATOM 3713 O O . HIS B 1 222 ? -8.617 -12.969 -0.375 1 93.06 222 HIS B O 1
ATOM 3719 N N . GLY B 1 223 ? -10.844 -12.961 -0.59 1 94.25 223 GLY B N 1
ATOM 3720 C CA . GLY B 1 223 ? -10.875 -13.07 -2.039 1 94.25 223 GLY B CA 1
ATOM 3721 C C . GLY B 1 223 ? -10.898 -11.727 -2.738 1 94.25 223 GLY B C 1
ATOM 3722 O O . GLY B 1 223 ? -11.055 -11.656 -3.959 1 94.25 223 GLY B O 1
ATOM 3723 N N . PHE B 1 224 ? -10.523 -10.625 -2.068 1 96.62 224 PHE B N 1
ATOM 3724 C CA . PHE B 1 224 ? -10.797 -9.281 -2.561 1 96.62 224 PHE B CA 1
ATOM 3725 C C . PHE B 1 224 ? -9.984 -8.992 -3.818 1 96.62 224 PHE B C 1
ATOM 3727 O O . PHE B 1 224 ? -10.414 -8.219 -4.676 1 96.62 224 PHE B O 1
ATOM 3734 N N . ALA B 1 225 ? -8.805 -9.633 -3.922 1 97.38 225 ALA B N 1
ATOM 3735 C CA . ALA B 1 225 ? -7.887 -9.281 -5 1 97.38 225 ALA B CA 1
ATOM 3736 C C . ALA B 1 225 ? -8.203 -10.062 -6.27 1 97.38 225 ALA B C 1
ATOM 3738 O O . ALA B 1 225 ? -7.91 -9.609 -7.379 1 97.38 225 ALA B O 1
ATOM 3739 N N . SER B 1 226 ? -8.797 -11.273 -6.125 1 95.94 226 SER B N 1
ATOM 3740 C CA . SER B 1 226 ? -9.047 -12.117 -7.289 1 95.94 226 SER B CA 1
ATOM 3741 C C . SER B 1 226 ? -10.539 -12.266 -7.562 1 95.94 226 SER B C 1
ATOM 3743 O O . SER B 1 226 ? -10.945 -12.516 -8.695 1 95.94 226 SER B O 1
ATOM 3745 N N . ARG B 1 227 ? -11.344 -12.148 -6.535 1 95.25 227 ARG B N 1
ATOM 3746 C CA . ARG B 1 227 ? -12.781 -12.359 -6.668 1 95.25 227 ARG B CA 1
ATOM 3747 C C . ARG B 1 227 ? -13.562 -11.266 -5.949 1 95.25 227 ARG B C 1
ATOM 3749 O O . ARG B 1 227 ? -14.492 -11.547 -5.188 1 95.25 227 ARG B O 1
ATOM 3756 N N . ALA B 1 228 ? -13.188 -10.07 -6.203 1 95 228 ALA B N 1
ATOM 3757 C CA . ALA B 1 228 ? -13.812 -8.914 -5.566 1 95 228 ALA B CA 1
ATOM 3758 C C . ALA B 1 228 ? -15.289 -8.805 -5.941 1 95 228 ALA B C 1
ATOM 3760 O O . ALA B 1 228 ? -15.672 -9.117 -7.07 1 95 228 ALA B O 1
ATOM 3761 N N . ARG B 1 229 ? -16.156 -8.438 -4.984 1 94.06 229 ARG B N 1
ATOM 3762 C CA . ARG B 1 229 ? -17.5 -7.965 -5.301 1 94.06 229 ARG B CA 1
ATOM 3763 C C . ARG B 1 229 ? -17.453 -6.605 -5.992 1 94.06 229 ARG B C 1
ATOM 3765 O O . ARG B 1 229 ? -17.406 -5.566 -5.332 1 94.06 229 ARG B O 1
ATOM 3772 N N . LEU B 1 230 ? -17.562 -6.527 -7.309 1 94.56 230 LEU B N 1
ATOM 3773 C CA . LEU B 1 230 ? -17.312 -5.324 -8.094 1 94.56 230 LEU B CA 1
ATOM 3774 C C . LEU B 1 230 ? -18.438 -4.316 -7.902 1 94.56 230 LEU B C 1
ATOM 3776 O O . LEU B 1 230 ? -18.297 -3.137 -8.227 1 94.56 230 LEU B O 1
ATOM 3780 N N . THR B 1 231 ? -19.594 -4.715 -7.395 1 94.94 231 THR B N 1
ATOM 3781 C CA . THR B 1 231 ? -20.688 -3.803 -7.125 1 94.94 231 THR B CA 1
ATOM 3782 C C . THR B 1 231 ? -20.406 -2.965 -5.883 1 94.94 231 THR B C 1
ATOM 3784 O O . THR B 1 231 ? -21.094 -1.961 -5.637 1 94.94 231 THR B O 1
ATOM 3787 N N . ASP B 1 232 ? -19.531 -3.357 -5.027 1 95.62 232 ASP B N 1
ATOM 3788 C CA . ASP B 1 232 ? -19.031 -2.541 -3.922 1 95.62 232 ASP B CA 1
ATOM 3789 C C . ASP B 1 232 ? -17.891 -1.629 -4.379 1 95.62 232 ASP B C 1
ATOM 3791 O O . ASP B 1 232 ? -16.797 -2.102 -4.688 1 95.62 232 ASP B O 1
ATOM 3795 N N . PRO B 1 233 ? -18.141 -0.319 -4.402 1 96.31 233 PRO B N 1
ATOM 3796 C CA . PRO B 1 233 ? -17.141 0.595 -4.965 1 96.31 233 PRO B CA 1
ATOM 3797 C C . PRO B 1 233 ? -15.797 0.511 -4.254 1 96.31 233 PRO B C 1
ATOM 3799 O O . PRO B 1 233 ? -14.75 0.605 -4.895 1 96.31 233 PRO B O 1
ATOM 3802 N N . TYR B 1 234 ? -15.797 0.368 -2.957 1 97.25 234 TYR B N 1
ATOM 3803 C CA . TYR B 1 234 ? -14.531 0.311 -2.238 1 97.25 234 TYR B CA 1
ATOM 3804 C C . TYR B 1 234 ? -13.789 -0.983 -2.547 1 97.25 234 TYR B C 1
ATOM 3806 O O . TYR B 1 234 ? -12.57 -0.975 -2.744 1 97.25 234 TYR B O 1
ATOM 3814 N N . GLU B 1 235 ? -14.516 -2.137 -2.527 1 96.81 235 GLU B N 1
ATOM 3815 C CA . GLU B 1 235 ? -13.859 -3.402 -2.836 1 96.81 235 GLU B CA 1
ATOM 3816 C C . GLU B 1 235 ? -13.281 -3.393 -4.246 1 96.81 235 GLU B C 1
ATOM 3818 O O . GLU B 1 235 ? -12.18 -3.904 -4.473 1 96.81 235 GLU B O 1
ATOM 3823 N N . LYS B 1 236 ? -14.055 -2.863 -5.199 1 97 236 LYS B N 1
ATOM 3824 C CA . LYS B 1 236 ? -13.531 -2.699 -6.551 1 97 236 LYS B CA 1
ATOM 3825 C C . LYS B 1 236 ? -12.25 -1.863 -6.543 1 97 236 LYS B C 1
ATOM 3827 O O . LYS B 1 236 ? -11.258 -2.238 -7.164 1 97 236 LYS B O 1
ATOM 3832 N N . TRP B 1 237 ? -12.25 -0.728 -5.832 1 97.81 237 TRP B N 1
ATOM 3833 C CA . TRP B 1 237 ? -11.094 0.155 -5.715 1 97.81 237 TRP B CA 1
ATOM 3834 C C . TRP B 1 237 ? -9.898 -0.583 -5.113 1 97.81 237 TRP B C 1
ATOM 3836 O O . TRP B 1 237 ? -8.781 -0.482 -5.617 1 97.81 237 TRP B O 1
ATOM 3846 N N . ALA B 1 238 ? -10.164 -1.352 -4.023 1 98.19 238 ALA B N 1
ATOM 3847 C CA . ALA B 1 238 ? -9.109 -2.104 -3.348 1 98.19 238 ALA B CA 1
ATOM 3848 C C . ALA B 1 238 ? -8.461 -3.117 -4.293 1 98.19 238 ALA B C 1
ATOM 3850 O O . ALA B 1 238 ? -7.238 -3.26 -4.32 1 98.19 238 ALA B O 1
ATOM 3851 N N . LYS B 1 239 ? -9.297 -3.84 -5.07 1 97.94 239 LYS B N 1
ATOM 3852 C CA . LYS B 1 239 ? -8.797 -4.777 -6.074 1 97.94 239 LYS B CA 1
ATOM 3853 C C . LYS B 1 239 ? -7.879 -4.074 -7.07 1 97.94 239 LYS B C 1
ATOM 3855 O O . LYS B 1 239 ? -6.805 -4.582 -7.391 1 97.94 239 LYS B O 1
ATOM 3860 N N . GLU B 1 240 ? -8.297 -2.922 -7.531 1 97.94 240 GLU B N 1
ATOM 3861 C CA . GLU B 1 240 ? -7.523 -2.172 -8.516 1 97.94 240 GLU B CA 1
ATOM 3862 C C . GLU B 1 240 ? -6.223 -1.651 -7.91 1 97.94 240 GLU B C 1
ATOM 3864 O O . GLU B 1 240 ? -5.184 -1.646 -8.578 1 97.94 240 GLU B O 1
ATOM 3869 N N . GLN B 1 241 ? -6.293 -1.215 -6.645 1 98.38 241 GLN B N 1
ATOM 3870 C CA . GLN B 1 241 ? -5.105 -0.702 -5.965 1 98.38 241 GLN B CA 1
ATOM 3871 C C . GLN B 1 241 ? -4.066 -1.801 -5.773 1 98.38 241 GLN B C 1
ATOM 3873 O O . GLN B 1 241 ? -2.867 -1.563 -5.938 1 98.38 241 GLN B O 1
ATOM 3878 N N . HIS B 1 242 ? -4.531 -3.004 -5.398 1 98.5 242 HIS B N 1
ATOM 3879 C CA . HIS B 1 242 ? -3.553 -4.078 -5.246 1 98.5 242 HIS B CA 1
ATOM 3880 C C . HIS B 1 242 ? -2.822 -4.348 -6.559 1 98.5 242 HIS B C 1
ATOM 3882 O O . HIS B 1 242 ? -1.6 -4.508 -6.57 1 98.5 242 HIS B O 1
ATOM 3888 N N . PHE B 1 243 ? -3.58 -4.387 -7.66 1 98.69 243 PHE B N 1
ATOM 3889 C CA . PHE B 1 243 ? -3.016 -4.672 -8.977 1 98.69 243 PHE B CA 1
ATOM 3890 C C . PHE B 1 243 ? -1.989 -3.615 -9.367 1 98.69 243 PHE B C 1
ATOM 3892 O O . PHE B 1 243 ? -0.866 -3.945 -9.75 1 98.69 243 PHE B O 1
ATOM 3899 N N . LYS B 1 244 ? -2.367 -2.373 -9.211 1 98.19 244 LYS B N 1
ATOM 3900 C CA . LYS B 1 244 ? -1.463 -1.272 -9.531 1 98.19 244 LYS B CA 1
ATOM 3901 C C . LYS B 1 244 ? -0.166 -1.376 -8.734 1 98.19 244 LYS B C 1
ATOM 3903 O O . LYS B 1 244 ? 0.923 -1.205 -9.281 1 98.19 244 LYS B O 1
ATOM 3908 N N . SER B 1 245 ? -0.267 -1.66 -7.48 1 98.44 245 SER B N 1
ATOM 3909 C CA . SER B 1 245 ? 0.899 -1.76 -6.609 1 98.44 245 SER B CA 1
ATOM 3910 C C . SER B 1 245 ? 1.812 -2.902 -7.035 1 98.44 245 SER B C 1
ATOM 3912 O O . SER B 1 245 ? 3.039 -2.775 -6.992 1 98.44 245 SER B O 1
ATOM 3914 N N . PHE B 1 246 ? 1.2 -4.023 -7.418 1 98.81 246 PHE B N 1
ATOM 3915 C CA . PHE B 1 246 ? 1.994 -5.156 -7.875 1 98.81 246 PHE B CA 1
ATOM 3916 C C . PHE B 1 246 ? 2.76 -4.805 -9.148 1 98.81 246 PHE B C 1
ATOM 3918 O O . PHE B 1 246 ? 3.951 -5.102 -9.258 1 98.81 246 PHE B O 1
ATOM 3925 N N . VAL B 1 247 ? 2.092 -4.137 -10.094 1 98.69 247 VAL B N 1
ATOM 3926 C CA . VAL B 1 247 ? 2.744 -3.754 -11.336 1 98.69 247 VAL B CA 1
ATOM 3927 C C . VAL B 1 247 ? 3.891 -2.787 -11.047 1 98.69 247 VAL B C 1
ATOM 3929 O O . VAL B 1 247 ? 5.004 -2.965 -11.547 1 98.69 247 VAL B O 1
ATOM 3932 N N . ASP B 1 248 ? 3.635 -1.763 -10.219 1 98.06 248 ASP B N 1
ATOM 3933 C CA . ASP B 1 248 ? 4.672 -0.802 -9.859 1 98.06 248 ASP B CA 1
ATOM 3934 C C . ASP B 1 248 ? 5.863 -1.5 -9.203 1 98.06 248 ASP B C 1
ATOM 3936 O O . ASP B 1 248 ? 7.016 -1.131 -9.453 1 98.06 248 ASP B O 1
ATOM 3940 N N . TRP B 1 249 ? 5.59 -2.486 -8.352 1 98.75 249 TRP B N 1
ATOM 3941 C CA . TRP B 1 249 ? 6.629 -3.25 -7.664 1 98.75 249 TRP B CA 1
ATOM 3942 C C . TRP B 1 249 ? 7.48 -4.027 -8.664 1 98.75 249 TRP B C 1
ATOM 3944 O O . TRP B 1 249 ? 8.711 -3.955 -8.625 1 98.75 249 TRP B O 1
ATOM 3954 N N . PHE B 1 250 ? 6.84 -4.723 -9.602 1 98.81 250 PHE B N 1
ATOM 3955 C CA . PHE B 1 250 ? 7.555 -5.484 -10.617 1 98.81 250 PHE B CA 1
ATOM 3956 C C . PHE B 1 250 ? 8.375 -4.562 -11.508 1 98.81 250 PHE B C 1
ATOM 3958 O O . PHE B 1 250 ? 9.547 -4.84 -11.781 1 98.81 250 PHE B O 1
ATOM 3965 N N . ASP B 1 251 ? 7.766 -3.469 -11.922 1 98.12 251 ASP B N 1
ATOM 3966 C CA . ASP B 1 251 ? 8.461 -2.514 -12.773 1 98.12 251 ASP B CA 1
ATOM 3967 C C . ASP B 1 251 ? 9.734 -2 -12.102 1 98.12 251 ASP B C 1
ATOM 3969 O O . ASP B 1 251 ? 10.766 -1.854 -12.758 1 98.12 251 ASP B O 1
ATOM 3973 N N . PHE B 1 252 ? 9.664 -1.726 -10.836 1 98.44 252 PHE B N 1
ATOM 3974 C CA . PHE B 1 252 ? 10.812 -1.188 -10.117 1 98.44 252 PHE B CA 1
ATOM 3975 C C . PHE B 1 252 ? 11.945 -2.199 -10.078 1 98.44 252 PHE B C 1
ATOM 3977 O O . PHE B 1 252 ? 13.086 -1.874 -10.422 1 98.44 252 PHE B O 1
ATOM 3984 N N . TRP B 1 253 ? 11.672 -3.416 -9.703 1 98.12 253 TRP B N 1
ATOM 3985 C CA . TRP B 1 253 ? 12.727 -4.391 -9.422 1 98.12 253 TRP B CA 1
ATOM 3986 C C . TRP 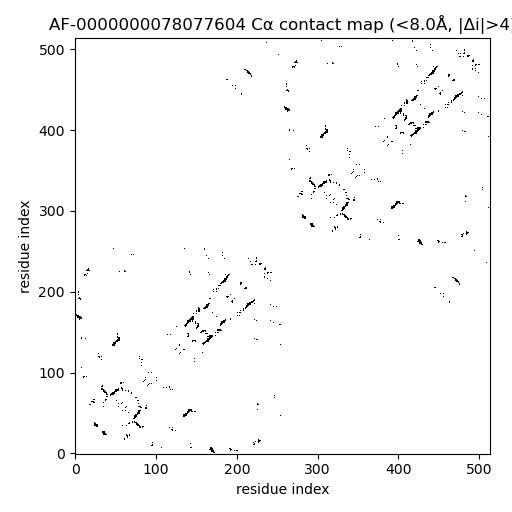B 1 253 ? 13.227 -5.035 -10.703 1 98.12 253 TRP B C 1
ATOM 3988 O O . TRP B 1 253 ? 14.305 -5.633 -10.727 1 98.12 253 TRP B O 1
ATOM 3998 N N . LEU B 1 254 ? 12.375 -4.961 -11.789 1 97.69 254 LEU B N 1
ATOM 3999 C CA . LEU B 1 254 ? 12.797 -5.586 -13.039 1 97.69 254 LEU B CA 1
ATOM 4000 C C . LEU B 1 254 ? 13.305 -4.539 -14.023 1 97.69 254 LEU B C 1
ATOM 4002 O O . LEU B 1 254 ? 13.656 -4.871 -15.156 1 97.69 254 LEU B O 1
ATOM 4006 N N . ALA B 1 255 ? 13.219 -3.291 -13.539 1 89.06 255 ALA B N 1
ATOM 4007 C CA . ALA B 1 255 ? 13.727 -2.232 -14.406 1 89.06 255 ALA B CA 1
ATOM 4008 C C . ALA B 1 255 ? 15.164 -2.516 -14.836 1 89.06 255 ALA B C 1
ATOM 4010 O O . ALA B 1 255 ? 15.961 -3.031 -14.055 1 89.06 255 ALA B O 1
ATOM 4011 N N . LYS B 1 256 ? 15.258 -2.455 -16.078 1 74.75 256 LYS B N 1
ATOM 4012 C CA . LYS B 1 256 ? 16.609 -2.629 -16.609 1 74.75 256 LYS B CA 1
ATOM 4013 C C . LYS B 1 256 ? 17.531 -1.512 -16.125 1 74.75 256 LYS B C 1
ATOM 4015 O O . LYS B 1 256 ? 17.156 -0.338 -16.141 1 74.75 256 LYS B O 1
ATOM 4020 N N . LYS B 1 257 ? 18.438 -1.783 -15.273 1 58.06 257 LYS B N 1
ATOM 4021 C CA . LYS B 1 257 ? 19.438 -0.871 -14.742 1 58.06 257 LYS B CA 1
ATOM 4022 C C . LYS B 1 257 ? 20.344 -0.351 -15.844 1 58.06 257 LYS B C 1
ATOM 4024 O O . LYS B 1 257 ? 20.609 -1.055 -16.828 1 58.06 257 LYS B O 1
#

Sequence (514 aa):
MDKVLAKPADLCCLKGGFHTGEATGSITQIDGIDTYVAKPQPGTENGNVLLLFPDAFGLHVNSFLMMDAFAECGYLTLGVDYFLGDAVTKHSLTPLSDPNFDFESWKNKHLHASEEAAARWVKAVKAEYGTSESVKFAAVGYCWGARFVTHQLSAEGICSVGAIAHPSFLNESDVFKIKEPTFLSVPATDKLFEPEQRSRTVEILSQGSGRFNMQIFSNVGHGFASRARLTDPYEKWAKEQHFKSFVDWFDFWLAKKMDKVLAKPADLCCLKGGFHTGEATGSITQIDGIDTYVAKPQPGTENGNVLLLFPDAFGLHVNSFLMMDAFAECGYLTLGVDYFLGDAVTKHSLTPLSDPNFDFESWKNKHLHASEEAAARWVKAVKAEYGTSESVKFAAVGYCWGARFVTHQLSAEGICSVGAIAHPSFLNESDVFKIKEPTFLSVPATDKLFEPEQRSRTVEILSQGSGRFNMQIFSNVGHGFASRARLTDPYEKWAKEQHFKSFVDWFDFWLAKK

pLDDT: mean 95.66, std 5.18, range [57.78, 99.0]

Foldseek 3Di:
DFAAQFAADDLLLLDFADDDDDQDWDWDDQVNWTKTWAAADPPLAPQEAEEEEEALQADDDLVRVLQNVLNPNRHGYIYTRLLRCDGPVNPDNNQSPDPPDDVVVSSVVRLVSSVVSLVSRQVRCCVVRVPDPLYAYEYEYAASGALVNLVLQFPNHRHQEYEYELYARDTLVSLLRGQHAYEYEHEQDEPRRHPVSVVVSVVSCCVHNNHYYYHYHYPFYSNLQRRNPCVDPRSVVSNVVSSVVRSVRCCVRSPDD/DFAAQFAADDLLLLDFADDDDDQDWDWDDQVRWTKTWAAADPPLAPQEAEEEEEALQADDDLVRVLQNVLNPNRHGYIYTRLVRCDGPVNPDNNQNPDPPDDVVVSSVVRLVSSVVSLVSRQVRCCVVRVPDPLYAYEYEYAASGALVNLVLQFPNHRHQEYEYELYARDTLVSLLRGQHAYEYEHECDEPRRHPVSVVVSVVSCCVHNVHYYYHYHYPFYSNLQRRNHCVPPRSVVSNVVSSVVRSVRCCVRSPDD

Solvent-accessible surface area (backbone atoms only — not comparable to full-atom values): 25913 Å² total; per-residue (Å²): 131,81,52,70,32,12,38,65,82,54,64,67,54,55,46,60,42,83,66,86,80,81,65,78,51,46,76,44,69,49,86,84,31,53,25,42,41,14,65,30,55,90,90,51,59,70,62,34,37,32,38,38,31,42,33,63,52,29,80,40,65,42,51,42,47,50,35,36,52,47,1,70,72,10,24,36,21,39,32,50,31,41,53,72,80,60,26,46,54,73,76,34,91,50,52,73,77,35,89,83,55,60,60,69,61,51,48,64,63,40,55,65,50,24,51,55,43,44,53,54,36,50,54,46,47,42,67,70,67,49,76,46,90,80,42,47,33,31,28,34,10,29,24,60,11,24,46,58,29,31,47,26,21,19,91,86,32,77,27,62,33,34,30,34,32,28,46,14,56,27,34,45,67,46,58,68,43,29,61,36,38,37,36,38,36,35,36,57,59,23,94,32,34,33,62,69,27,50,51,49,49,52,52,51,40,61,72,55,56,35,40,41,36,38,37,34,36,42,86,37,52,52,22,28,73,68,18,32,50,65,87,40,66,65,38,35,48,51,25,51,49,49,51,52,50,48,52,55,51,49,51,63,76,63,46,83,126,130,82,53,70,32,13,38,64,81,53,64,67,54,55,44,60,43,81,65,86,80,81,65,79,50,47,77,43,69,47,87,83,31,53,25,41,41,12,66,30,54,91,91,50,60,69,62,33,37,32,38,37,32,42,34,63,54,31,80,40,63,42,50,44,46,50,34,36,51,47,1,69,72,10,25,36,21,41,31,49,32,40,54,73,82,60,26,47,54,71,76,35,90,48,52,73,78,36,90,83,58,60,61,70,61,50,47,63,62,40,57,64,51,24,53,55,43,43,53,53,36,50,54,45,47,41,67,70,66,49,76,45,91,79,41,46,34,33,27,36,11,29,23,61,11,24,46,58,29,29,46,25,21,18,93,86,31,77,26,64,35,33,31,32,32,27,46,15,56,29,36,46,68,45,58,70,41,29,60,35,40,36,36,37,38,34,34,58,59,22,94,33,36,33,62,69,28,50,53,50,49,53,50,50,39,61,72,54,54,37,41,42,36,37,38,35,35,41,86,38,54,50,23,30,72,69,18,31,50,66,87,40,66,63,38,34,48,51,27,52,50,50,52,52,51,48,52,54,51,50,50,62,76,64,46,82,128

Organism: Fusarium culmorum (NCBI:txid5516)

Nearest PDB structures (foldseek):
  1zi6-assembly1_A  TM=7.285E-01  e=1.740E-11  Pseudomonas putida
  4u2g-assembly1_A  TM=6.980E-01  e=2.365E-11  Pseudomonas knackmussii
  4u2f-assembly1_A  TM=6.820E-01  e=2.092E-11  Pseudomonas knackmussii
  1din-assembly1_A  TM=6.837E-01  e=1.096E-10  Pseudomonas knackmussii
  8ian-assembly2_B  TM=6.030E-01  e=3.831E-07  Caldimonas taiwanensis